Protein AF-A0A958MFL7-F1 (afdb_monomer)

Foldseek 3Di:
DDDDDPDPPPDDPQALQKKKKFFPDFADPLCQQAQWLFWDPLDSGIIMDGNVLAVVVLCVLCVLVVHDSQVLVQVVCVLRDPGFMEMERHLDVLQNLLRNLQPPDTGYDYCPDPVVVVVLQVRAPVSLLVSLVSQLVLLVVQDVDDPDLQVVLSVVVVVVVVVVPGHGVSNCLVPQLVNVCVRRNDSVSVSSCRNNPPPPPPPDPVCSSDDPCVPGNRDGDWPPDFQKFKDFAPDWDFDLVVVLVVVLVRLVSSLVVDDQQKFAAWKWKWFQFPVRDIDTFIQGASHGHRSVPCDRSNLLSSLSVVVSVVVVLVVVCVVCVVPPDDSTGTTRIMMMTRSGIHGGDPSCVVSVPPRDDVVPVVQSSVCSNDPDGDDDDDPQLEDPPPVNVVVVLVDPPDDDCPSPVSNPPPDFPWFDNDWAFDDPDDWNWDWDDKDADDCVPDVAFGIWTWTWTQDPNKTWIWIATPVRTITTGGIHD

Mean predicted aligned error: 14.31 Å

Radius of gyration: 27.97 Å; Cα contacts (8 Å, |Δi|>4): 651; chains: 1; bounding box: 66×74×78 Å

pLDDT: mean 77.52, std 17.26, range [21.34, 96.44]

Solvent-accessible surface area (backbone atoms only — not comparable to full-atom values): 27589 Å² total; per-residue (Å²): 139,80,81,79,77,80,78,79,73,88,60,75,77,72,72,63,35,20,38,25,38,27,34,89,53,69,59,64,73,74,59,56,30,42,76,14,50,44,29,27,71,78,47,69,33,27,42,37,31,43,28,71,83,33,41,67,50,49,47,50,53,12,59,68,70,75,44,54,54,66,57,50,52,45,52,55,48,61,73,69,48,89,60,72,33,23,33,24,35,15,64,40,66,69,42,11,48,50,54,53,68,38,90,89,58,75,47,73,45,46,54,87,36,74,66,40,56,52,57,46,57,71,39,44,57,67,53,56,52,50,47,50,51,52,50,52,54,53,34,52,75,76,42,96,66,90,62,69,65,59,57,52,28,50,55,52,47,51,61,51,46,70,72,70,46,98,70,30,57,55,79,50,60,83,62,54,40,71,60,40,25,76,76,42,31,62,72,56,15,50,55,45,34,53,62,65,51,74,77,78,66,52,91,49,83,88,50,69,80,70,67,84,57,79,91,57,73,80,55,74,56,71,70,95,74,58,43,55,35,76,45,79,50,95,58,70,45,72,54,64,74,65,50,49,59,56,47,42,55,38,50,51,54,28,51,75,66,52,59,86,45,41,22,42,29,27,35,41,38,35,40,28,29,74,87,70,50,74,48,78,43,72,35,69,48,75,43,71,36,47,73,82,73,48,56,88,76,34,57,46,60,50,45,38,48,47,53,45,49,51,52,50,42,54,53,54,38,66,74,37,72,91,46,102,63,73,75,62,77,32,34,34,31,41,38,40,35,53,74,26,36,32,35,52,59,76,90,45,50,68,79,62,65,77,64,70,51,81,73,54,64,49,51,56,50,47,44,38,56,40,98,57,80,77,87,79,84,77,85,72,65,66,72,53,64,70,62,56,53,57,47,63,76,68,51,92,66,80,76,80,66,84,75,50,65,79,31,53,90,74,55,61,79,42,70,52,96,60,66,40,77,54,75,97,65,95,73,54,81,41,82,73,47,78,45,73,56,64,74,88,80,49,93,81,61,55,35,43,40,32,25,42,31,70,55,96,80,24,43,32,37,32,32,30,44,68,88,69,50,48,27,40,39,28,32,30,118

Structure (mmCIF, N/CA/C/O backbone):
data_AF-A0A958MFL7-F1
#
_entry.id   AF-A0A958MFL7-F1
#
loop_
_atom_site.group_PDB
_atom_site.id
_atom_site.type_symbol
_atom_site.label_atom_id
_atom_site.label_alt_id
_atom_site.label_comp_id
_atom_site.label_asym_id
_atom_site.label_entity_id
_atom_site.label_seq_id
_atom_site.pdbx_PDB_ins_code
_atom_site.Cartn_x
_atom_site.Cartn_y
_atom_site.Cartn_z
_atom_site.occupancy
_atom_site.B_iso_or_equiv
_atom_site.auth_seq_id
_atom_site.auth_comp_id
_atom_site.auth_asym_id
_atom_site.auth_atom_id
_atom_site.pdbx_PDB_model_num
ATOM 1 N N . MET A 1 1 ? -21.334 -0.094 -41.033 1.00 26.88 1 MET A N 1
ATOM 2 C CA . MET A 1 1 ? -20.084 -0.776 -40.632 1.00 26.88 1 MET A CA 1
ATOM 3 C C . MET A 1 1 ? -19.030 0.291 -40.365 1.00 26.88 1 MET A C 1
ATOM 5 O O . MET A 1 1 ? -18.300 0.658 -41.272 1.00 26.88 1 MET A O 1
ATOM 9 N N . ASN A 1 2 ? -19.003 0.833 -39.146 1.00 21.86 2 ASN A N 1
ATOM 10 C CA . ASN A 1 2 ? -17.996 1.805 -38.720 1.00 21.86 2 ASN A CA 1
ATOM 11 C C . ASN A 1 2 ? -16.962 1.066 -37.869 1.00 21.86 2 ASN A C 1
ATOM 13 O O . ASN A 1 2 ? -17.288 0.588 -36.786 1.00 21.86 2 ASN A O 1
ATOM 17 N N . LYS A 1 3 ? -15.733 0.940 -38.381 1.00 22.34 3 LYS A N 1
ATOM 18 C CA . LYS A 1 3 ? -14.568 0.572 -37.574 1.00 22.34 3 LYS A CA 1
ATOM 19 C C . LYS A 1 3 ? -14.271 1.755 -36.657 1.00 22.34 3 LYS A C 1
ATOM 21 O O . LYS A 1 3 ? -13.818 2.794 -37.130 1.00 22.34 3 LYS A O 1
ATOM 26 N N . ALA A 1 4 ? -14.567 1.604 -35.370 1.00 22.45 4 ALA A N 1
ATOM 27 C CA . ALA A 1 4 ? -14.054 2.500 -34.348 1.00 22.45 4 ALA A CA 1
ATOM 28 C C . ALA A 1 4 ? -12.529 2.335 -34.317 1.00 22.45 4 ALA A C 1
ATOM 30 O O . ALA A 1 4 ? -12.013 1.264 -34.004 1.00 22.45 4 ALA A O 1
ATOM 31 N N . ILE A 1 5 ? -11.822 3.378 -34.738 1.00 21.34 5 ILE A N 1
ATOM 32 C CA . ILE A 1 5 ? -10.376 3.496 -34.590 1.00 21.34 5 ILE A CA 1
ATOM 33 C C . ILE A 1 5 ? -10.135 3.711 -33.095 1.00 21.34 5 ILE A C 1
ATOM 35 O O . ILE A 1 5 ? -10.518 4.746 -32.551 1.00 21.34 5 ILE A O 1
ATOM 39 N N . SER A 1 6 ? -9.565 2.706 -32.428 1.00 21.89 6 SER A N 1
ATOM 40 C CA . SER A 1 6 ? -9.100 2.813 -31.047 1.00 21.89 6 SER A CA 1
ATOM 41 C C . SER A 1 6 ? -7.975 3.846 -31.000 1.00 21.89 6 SER A C 1
ATOM 43 O O . SER A 1 6 ? -6.879 3.617 -31.517 1.00 21.89 6 SER A O 1
ATOM 45 N N . LEU A 1 7 ? -8.258 5.006 -30.417 1.00 23.16 7 LEU A N 1
ATOM 46 C CA . LEU A 1 7 ? -7.245 5.994 -30.078 1.00 23.16 7 LEU A CA 1
ATOM 47 C C . LEU A 1 7 ? -6.506 5.483 -28.840 1.00 23.16 7 LEU A C 1
ATOM 49 O O . LEU A 1 7 ? -6.985 5.620 -27.717 1.00 23.16 7 LEU A O 1
ATOM 53 N N . SER A 1 8 ? -5.342 4.874 -29.054 1.00 22.03 8 SER A N 1
ATOM 54 C CA . SER A 1 8 ? -4.389 4.582 -27.990 1.00 22.03 8 SER A CA 1
ATOM 55 C C . SER A 1 8 ? -3.897 5.906 -27.408 1.00 22.03 8 SER A C 1
ATOM 57 O O . SER A 1 8 ? -3.037 6.570 -27.986 1.00 22.03 8 SER A O 1
ATOM 59 N N . PHE A 1 9 ? -4.457 6.309 -26.270 1.00 28.19 9 PHE A N 1
ATOM 60 C CA . PHE A 1 9 ? -3.908 7.389 -25.460 1.00 28.19 9 PHE A CA 1
ATOM 61 C C . PHE A 1 9 ? -2.471 7.011 -25.078 1.00 28.19 9 PHE A C 1
ATOM 63 O O . PHE A 1 9 ? -2.266 6.046 -24.342 1.00 28.19 9 PHE A O 1
ATOM 70 N N . HIS A 1 10 ? -1.469 7.750 -25.560 1.00 26.95 10 HIS A N 1
ATOM 71 C CA . HIS A 1 10 ? -0.136 7.722 -24.959 1.00 26.95 10 HIS A CA 1
ATOM 72 C C . HIS A 1 10 ? -0.250 8.364 -23.579 1.00 26.95 10 HIS A C 1
ATOM 74 O O . HIS A 1 10 ? -0.225 9.581 -23.408 1.00 26.95 10 HIS A O 1
ATOM 80 N N . GLY A 1 11 ? -0.557 7.490 -22.623 1.00 30.36 11 GLY A N 1
ATOM 81 C CA . GLY A 1 11 ? -0.889 7.820 -21.258 1.00 30.36 11 GLY A CA 1
ATOM 82 C C . GLY A 1 11 ? 0.306 8.376 -20.509 1.00 30.36 11 GLY A C 1
ATOM 83 O O . GLY A 1 11 ? 1.460 8.051 -20.791 1.00 30.36 11 GLY A O 1
ATOM 84 N N . ARG A 1 12 ? -0.004 9.167 -19.478 1.00 35.78 12 ARG A N 1
ATOM 85 C CA . ARG A 1 12 ? 0.851 9.259 -18.293 1.00 35.78 12 ARG A CA 1
ATOM 86 C C . ARG A 1 12 ? 1.372 7.842 -17.987 1.00 35.78 12 ARG A C 1
ATOM 88 O O . ARG A 1 12 ? 0.555 6.913 -18.059 1.00 35.78 12 ARG A O 1
ATOM 95 N N . PRO A 1 13 ? 2.677 7.645 -17.709 1.00 42.97 13 PRO A N 1
ATOM 96 C CA . PRO A 1 13 ? 3.159 6.335 -17.285 1.00 42.97 13 PRO A CA 1
ATOM 97 C C . PRO A 1 13 ? 2.234 5.856 -16.168 1.00 42.97 13 PRO A C 1
ATOM 99 O O . PRO A 1 13 ? 1.935 6.637 -15.261 1.00 42.97 13 PRO A O 1
ATOM 102 N N . ALA A 1 14 ? 1.684 4.643 -16.302 1.00 49.19 14 ALA A N 1
ATOM 103 C CA . ALA A 1 14 ? 0.710 4.173 -15.325 1.00 49.19 14 ALA A CA 1
ATOM 104 C C . ALA A 1 14 ? 1.353 4.262 -13.930 1.00 49.19 14 ALA A C 1
ATOM 106 O O . ALA A 1 14 ? 2.563 4.007 -13.815 1.00 49.19 14 ALA A O 1
ATOM 107 N N . PRO A 1 15 ? 0.596 4.718 -12.917 1.00 59.00 15 PRO A N 1
ATOM 108 C CA . PRO A 1 15 ? 1.157 5.069 -11.622 1.00 59.00 15 PRO A CA 1
ATOM 109 C C . PRO A 1 15 ? 1.966 3.894 -11.072 1.00 59.00 15 PRO A C 1
ATOM 111 O O . PRO A 1 15 ? 1.510 2.750 -11.088 1.00 59.00 15 PRO A O 1
ATOM 114 N N . GLN A 1 16 ? 3.196 4.173 -10.635 1.00 76.31 16 GLN A N 1
ATOM 115 C CA . GLN A 1 16 ? 4.033 3.173 -9.982 1.00 76.31 16 GLN A CA 1
ATOM 116 C C . GLN A 1 16 ? 3.393 2.862 -8.630 1.00 76.31 16 GLN A C 1
ATOM 118 O O . GLN A 1 16 ? 3.438 3.684 -7.718 1.00 76.31 16 GLN A O 1
ATOM 123 N N . ARG A 1 17 ? 2.723 1.712 -8.546 1.00 85.75 17 ARG A N 1
ATOM 124 C CA . ARG A 1 17 ? 1.961 1.310 -7.363 1.00 85.75 17 ARG A CA 1
ATOM 125 C C . ARG A 1 17 ? 2.849 0.687 -6.296 1.00 85.75 17 ARG A C 1
ATOM 127 O O . ARG A 1 17 ? 2.599 0.894 -5.120 1.00 85.75 17 ARG A O 1
ATOM 134 N N . PHE A 1 18 ? 3.877 -0.060 -6.683 1.00 92.19 18 PHE A N 1
ATOM 135 C CA . PHE A 1 18 ? 4.691 -0.827 -5.747 1.00 92.19 18 PHE A CA 1
ATOM 136 C C . PHE A 1 18 ? 6.116 -0.303 -5.660 1.00 92.19 18 PHE A C 1
ATOM 138 O O . PHE A 1 18 ? 6.685 0.166 -6.647 1.00 92.19 18 PHE A O 1
ATOM 145 N N . VAL A 1 19 ? 6.720 -0.471 -4.486 1.00 94.44 19 VAL A N 1
ATOM 146 C CA . VAL A 1 19 ? 8.156 -0.269 -4.270 1.00 94.44 19 VAL A CA 1
ATOM 147 C C . VAL A 1 19 ? 8.738 -1.549 -3.713 1.00 94.44 19 VAL A C 1
ATOM 149 O O . VAL A 1 19 ? 8.321 -2.011 -2.654 1.00 94.44 19 VAL A O 1
ATOM 152 N N . VAL A 1 20 ? 9.706 -2.123 -4.418 1.00 95.88 20 VAL A N 1
ATOM 153 C CA . VAL A 1 20 ? 10.498 -3.246 -3.909 1.00 95.88 20 VAL A CA 1
ATOM 154 C C . VAL A 1 20 ? 11.850 -2.712 -3.482 1.00 95.88 20 VAL A C 1
ATOM 156 O O . VAL A 1 20 ? 12.561 -2.141 -4.303 1.00 95.88 20 VAL A O 1
ATOM 159 N N . ILE A 1 21 ? 12.199 -2.907 -2.217 1.00 95.75 21 ILE A N 1
ATOM 160 C CA . ILE A 1 21 ? 13.474 -2.496 -1.633 1.00 95.75 21 ILE A CA 1
ATOM 161 C C . ILE A 1 21 ? 14.251 -3.753 -1.283 1.00 95.75 21 ILE A C 1
ATOM 163 O O . ILE A 1 21 ? 13.712 -4.649 -0.636 1.00 95.75 21 ILE A O 1
ATOM 167 N N . HIS A 1 22 ? 15.507 -3.820 -1.703 1.00 95.00 22 HIS A N 1
ATOM 168 C CA . HIS A 1 22 ? 16.433 -4.898 -1.392 1.00 95.00 22 HIS A CA 1
ATOM 169 C C . HIS A 1 22 ? 17.767 -4.333 -0.915 1.00 95.00 22 HIS A C 1
ATOM 171 O O . HIS A 1 22 ? 18.231 -3.336 -1.454 1.00 95.00 22 HIS A O 1
ATOM 177 N N . SER A 1 23 ? 18.396 -4.959 0.076 1.00 93.31 23 SER A N 1
ATOM 178 C CA . SER A 1 23 ? 19.746 -4.601 0.523 1.00 93.31 23 SER A CA 1
ATOM 179 C C . SER A 1 23 ? 20.586 -5.850 0.775 1.00 93.31 23 SER A C 1
ATOM 181 O O . SER A 1 23 ? 20.068 -6.933 1.039 1.00 93.31 23 SER A O 1
ATOM 183 N N . GLU A 1 24 ? 21.909 -5.706 0.714 1.00 88.56 24 GLU A N 1
ATOM 184 C CA . GLU A 1 24 ? 22.840 -6.787 1.059 1.00 88.56 24 GLU A CA 1
ATOM 185 C C . GLU A 1 24 ? 22.721 -7.211 2.533 1.00 88.56 24 GLU A C 1
ATOM 187 O O . GLU A 1 24 ? 22.915 -8.385 2.867 1.00 88.56 24 GLU A O 1
ATOM 192 N N . SER A 1 25 ? 22.365 -6.263 3.401 1.00 90.62 25 SER A N 1
ATOM 193 C CA . SER A 1 25 ? 22.132 -6.464 4.833 1.00 90.62 25 SER A CA 1
ATOM 194 C C . SER A 1 25 ? 20.633 -6.517 5.148 1.00 90.62 25 SER A C 1
ATOM 196 O O . SER A 1 25 ? 19.830 -6.010 4.361 1.00 90.62 25 SER A O 1
ATOM 198 N N . PRO A 1 26 ? 20.227 -7.111 6.288 1.00 93.06 26 PRO A N 1
ATOM 199 C CA . PRO A 1 26 ? 18.847 -7.024 6.754 1.00 93.06 26 PRO A CA 1
ATOM 200 C C . PRO A 1 26 ? 18.372 -5.570 6.805 1.00 93.06 26 PRO A C 1
ATOM 202 O O . PRO A 1 26 ? 19.092 -4.694 7.290 1.00 93.06 26 PRO A O 1
ATOM 205 N N . LEU A 1 27 ? 17.174 -5.325 6.281 1.00 92.06 27 LEU A N 1
ATOM 206 C CA . LEU A 1 27 ? 16.573 -3.999 6.255 1.00 92.06 27 LEU A CA 1
ATOM 207 C C . LEU A 1 27 ? 16.176 -3.579 7.681 1.00 92.06 27 LEU A C 1
ATOM 209 O O . LEU A 1 27 ? 15.684 -4.415 8.445 1.00 92.06 27 LEU A O 1
ATOM 213 N N . PRO A 1 28 ? 16.382 -2.305 8.060 1.00 89.50 28 PRO A N 1
ATOM 214 C CA . PRO A 1 28 ? 16.027 -1.827 9.391 1.00 89.50 28 PRO A CA 1
ATOM 215 C C . PRO A 1 28 ? 14.512 -1.892 9.624 1.00 89.50 28 PRO A C 1
ATOM 217 O O . PRO A 1 28 ? 13.721 -1.578 8.734 1.00 89.50 28 PRO A O 1
ATOM 220 N N . GLU A 1 29 ? 14.108 -2.239 10.850 1.00 86.94 29 GLU A N 1
ATOM 221 C CA . GLU A 1 29 ? 12.694 -2.276 11.259 1.00 86.94 29 GLU A CA 1
ATOM 222 C C . GLU A 1 29 ? 12.010 -0.908 11.125 1.00 86.94 29 GLU A C 1
ATOM 224 O O . GLU A 1 29 ? 10.805 -0.843 10.914 1.00 86.94 29 GLU A O 1
ATOM 229 N N . GLU A 1 30 ? 12.770 0.188 11.174 1.00 85.81 30 GLU A N 1
ATOM 230 C CA . GLU A 1 30 ? 12.268 1.554 10.975 1.00 85.81 30 GLU A CA 1
ATOM 231 C C . GLU A 1 30 ? 11.644 1.778 9.588 1.00 85.81 30 GLU A C 1
ATOM 233 O O . GLU A 1 30 ? 10.810 2.668 9.437 1.00 85.81 30 GLU A O 1
ATOM 238 N N . LEU A 1 31 ? 12.004 0.962 8.586 1.00 89.06 31 LEU A N 1
ATOM 239 C CA . LEU A 1 31 ? 11.361 0.991 7.269 1.00 89.06 31 LEU A CA 1
ATOM 240 C C . LEU A 1 31 ? 9.975 0.349 7.283 1.00 89.06 31 LEU A C 1
ATOM 242 O O . LEU A 1 31 ? 9.179 0.602 6.374 1.00 89.06 31 LEU A O 1
ATOM 246 N N . CYS A 1 32 ? 9.674 -0.503 8.268 1.00 90.12 32 CYS A N 1
ATOM 247 C CA . CYS A 1 32 ? 8.365 -1.127 8.362 1.00 90.12 32 CYS A CA 1
ATOM 248 C C . CYS A 1 32 ? 7.300 -0.041 8.499 1.00 90.12 32 CYS A C 1
ATOM 250 O O . CYS A 1 32 ? 7.379 0.829 9.363 1.00 90.12 32 CYS A O 1
ATOM 252 N N . PHE A 1 33 ? 6.296 -0.105 7.626 1.00 91.31 33 PHE A N 1
ATOM 253 C CA . PHE A 1 33 ? 5.205 0.865 7.568 1.00 91.31 33 PHE A CA 1
ATOM 254 C C . PHE A 1 33 ? 5.641 2.311 7.285 1.00 91.31 33 PHE A C 1
ATOM 256 O O . PHE A 1 33 ? 4.853 3.231 7.466 1.00 91.31 33 PHE A O 1
ATOM 263 N N . LEU A 1 34 ? 6.868 2.542 6.809 1.00 90.81 34 LEU A N 1
ATOM 264 C CA . LEU A 1 34 ? 7.333 3.888 6.484 1.00 90.81 34 LEU A CA 1
ATOM 265 C C . LEU A 1 34 ? 6.552 4.481 5.311 1.00 90.81 34 LEU A C 1
ATOM 267 O O . LEU A 1 34 ? 5.988 5.564 5.422 1.00 90.81 34 LEU A O 1
ATOM 271 N N . LEU A 1 35 ? 6.542 3.768 4.179 1.00 90.75 35 LEU A N 1
ATOM 272 C CA . LEU A 1 35 ? 5.969 4.255 2.921 1.00 90.75 35 LEU A CA 1
ATOM 273 C C . LEU A 1 35 ? 4.480 3.926 2.789 1.00 90.75 35 LEU A C 1
ATOM 275 O O . LEU A 1 35 ? 3.735 4.653 2.135 1.00 90.75 35 LEU A O 1
ATOM 279 N N . SER A 1 36 ? 4.026 2.825 3.378 1.00 92.38 36 SER A N 1
ATOM 280 C CA . SER A 1 36 ? 2.637 2.381 3.273 1.00 92.38 36 SER A CA 1
ATOM 281 C C . SER A 1 36 ? 2.241 1.496 4.452 1.00 92.38 36 SER A C 1
ATOM 283 O O . SER A 1 36 ? 3.081 0.714 4.907 1.00 92.38 36 SER A O 1
ATOM 285 N N . PRO A 1 37 ? 0.968 1.539 4.899 1.00 89.94 37 PRO A N 1
ATOM 286 C CA . PRO A 1 37 ? 0.432 0.535 5.817 1.00 89.94 37 PRO A CA 1
ATOM 287 C C . PRO A 1 37 ? 0.412 -0.879 5.211 1.00 89.94 37 PRO A C 1
ATOM 289 O O . PRO A 1 37 ? 0.355 -1.857 5.951 1.00 89.94 37 PRO A O 1
ATOM 292 N N . GLN A 1 38 ? 0.448 -1.003 3.879 1.00 92.12 38 GLN A N 1
ATOM 293 C CA . GLN A 1 38 ? 0.482 -2.279 3.169 1.00 92.12 38 GLN A CA 1
ATOM 294 C C . GLN A 1 38 ? 1.917 -2.619 2.765 1.00 92.12 38 GLN A C 1
ATOM 296 O O . GLN A 1 38 ? 2.473 -2.094 1.796 1.00 92.12 38 GLN A O 1
ATOM 301 N N . LEU A 1 39 ? 2.513 -3.518 3.542 1.00 93.81 39 LEU A N 1
ATOM 302 C CA . LEU A 1 39 ? 3.878 -4.000 3.388 1.00 93.81 39 LEU A CA 1
ATOM 303 C C . LEU A 1 39 ? 3.867 -5.523 3.366 1.00 93.81 39 LEU A C 1
ATOM 305 O O . LEU A 1 39 ? 3.248 -6.155 4.212 1.00 93.81 39 LEU A O 1
ATOM 309 N N . MET A 1 40 ? 4.636 -6.120 2.471 1.00 93.88 40 MET A N 1
ATOM 310 C CA . MET A 1 40 ? 4.984 -7.530 2.492 1.00 93.88 40 MET A CA 1
ATOM 311 C C . MET A 1 40 ? 6.487 -7.680 2.743 1.00 93.88 40 MET A C 1
ATOM 313 O O . MET A 1 40 ? 7.314 -7.167 1.989 1.00 93.88 40 MET A O 1
ATOM 317 N N . ILE A 1 41 ? 6.852 -8.449 3.770 1.00 93.56 41 ILE A N 1
ATOM 318 C CA . ILE A 1 41 ? 8.241 -8.868 3.990 1.00 93.56 41 ILE A CA 1
ATOM 319 C C . ILE A 1 41 ? 8.508 -10.103 3.124 1.00 93.56 41 ILE A C 1
ATOM 321 O O . ILE A 1 41 ? 8.052 -11.210 3.431 1.00 93.56 41 ILE A O 1
ATOM 325 N N . TRP A 1 42 ? 9.232 -9.919 2.018 1.00 93.62 42 TRP A N 1
ATOM 326 C CA . TRP A 1 42 ? 9.646 -11.020 1.146 1.00 93.62 42 TRP A CA 1
ATOM 327 C C . TRP A 1 42 ? 10.768 -11.834 1.802 1.00 93.62 42 TRP A C 1
ATOM 329 O O . TRP A 1 42 ? 10.700 -13.065 1.878 1.00 93.62 42 TRP A O 1
ATOM 339 N N . SER A 1 43 ? 11.762 -11.136 2.344 1.00 92.56 43 SER A N 1
ATOM 340 C CA . SER A 1 43 ? 12.814 -11.654 3.222 1.00 92.56 43 SER A CA 1
ATOM 341 C C . SER A 1 43 ? 13.250 -10.560 4.200 1.00 92.56 43 SER A C 1
ATOM 343 O O . SER A 1 43 ? 12.857 -9.407 4.059 1.00 92.56 43 SER A O 1
ATOM 345 N N . ASP A 1 44 ? 14.097 -10.903 5.168 1.00 92.38 44 ASP A N 1
ATOM 346 C CA . ASP A 1 44 ? 14.790 -9.944 6.046 1.00 92.38 44 ASP A CA 1
ATOM 347 C C . ASP A 1 44 ? 15.541 -8.845 5.273 1.00 92.38 44 ASP A C 1
ATOM 349 O O . ASP A 1 44 ? 15.754 -7.753 5.786 1.00 92.38 44 ASP A O 1
ATOM 353 N N . ARG A 1 45 ? 15.912 -9.125 4.023 1.00 94.25 45 ARG A N 1
ATOM 354 C CA . ARG A 1 45 ? 16.628 -8.224 3.114 1.00 94.25 45 ARG A CA 1
ATOM 355 C C . ARG A 1 45 ? 15.761 -7.587 2.038 1.00 94.25 45 ARG A C 1
ATOM 357 O O . ARG A 1 45 ? 16.285 -6.810 1.249 1.00 94.25 45 ARG A O 1
ATOM 364 N N . CYS A 1 46 ? 14.482 -7.952 1.933 1.00 95.00 46 CYS A N 1
ATOM 365 C CA . CYS A 1 46 ? 13.628 -7.512 0.834 1.00 95.00 46 CYS A CA 1
ATOM 366 C C . CYS A 1 46 ? 12.203 -7.200 1.290 1.00 95.00 46 CYS A C 1
ATOM 368 O O . CYS A 1 46 ? 11.455 -8.098 1.692 1.00 95.00 46 CYS A O 1
ATOM 370 N N . PHE A 1 47 ? 11.823 -5.929 1.182 1.00 96.44 47 PHE A N 1
ATOM 371 C CA . PHE A 1 47 ? 10.507 -5.404 1.542 1.00 96.44 47 PHE A CA 1
ATOM 372 C C . PHE A 1 47 ? 9.761 -4.948 0.287 1.00 96.44 47 PHE A C 1
ATOM 374 O O . PHE A 1 47 ? 10.358 -4.386 -0.631 1.00 96.44 47 PHE A O 1
ATOM 381 N N . ILE A 1 48 ? 8.452 -5.190 0.244 1.00 96.06 48 ILE A N 1
ATOM 382 C CA . ILE A 1 48 ? 7.577 -4.800 -0.863 1.00 96.06 48 ILE A CA 1
ATOM 383 C C . ILE A 1 48 ? 6.442 -3.945 -0.308 1.00 96.06 48 ILE A C 1
ATOM 385 O O . ILE A 1 48 ? 5.623 -4.440 0.461 1.00 96.06 48 ILE A O 1
ATOM 389 N N . PHE A 1 49 ? 6.363 -2.686 -0.719 1.00 95.25 49 PHE A N 1
ATOM 390 C CA . PHE A 1 49 ? 5.302 -1.760 -0.327 1.00 95.25 49 PHE A CA 1
ATOM 391 C C . PHE A 1 49 ? 4.271 -1.635 -1.444 1.00 95.25 49 PHE A C 1
ATOM 393 O O . PHE A 1 49 ? 4.651 -1.477 -2.604 1.00 95.25 49 PHE A O 1
ATOM 400 N N . ASP A 1 50 ? 2.986 -1.666 -1.095 1.00 92.44 50 ASP A N 1
ATOM 401 C CA . ASP A 1 50 ? 1.900 -1.203 -1.963 1.00 92.44 50 ASP A CA 1
ATOM 402 C C . ASP A 1 50 ? 1.587 0.245 -1.599 1.00 92.44 50 ASP A C 1
ATOM 404 O O . ASP A 1 50 ? 1.066 0.508 -0.522 1.00 92.44 50 ASP A O 1
ATOM 408 N N . LEU A 1 51 ? 1.943 1.200 -2.451 1.00 89.81 51 LEU A N 1
ATOM 409 C CA . LEU A 1 51 ? 1.766 2.622 -2.178 1.00 89.81 51 LEU A CA 1
ATOM 410 C C . LEU A 1 51 ? 0.320 3.088 -2.330 1.00 89.81 51 LEU A C 1
ATOM 412 O O . LEU A 1 51 ? 0.027 4.191 -1.890 1.00 89.81 51 LEU A O 1
ATOM 416 N N . ASP A 1 52 ? -0.581 2.308 -2.934 1.00 86.25 52 ASP A N 1
ATOM 417 C CA . ASP A 1 52 ? -1.944 2.766 -3.246 1.00 86.25 52 ASP A CA 1
ATOM 418 C C . ASP A 1 52 ? -2.683 3.399 -2.040 1.00 86.25 52 ASP A C 1
ATOM 420 O O . ASP A 1 52 ? -3.208 4.507 -2.189 1.00 86.25 52 ASP A O 1
ATOM 424 N N . PRO A 1 53 ? -2.642 2.819 -0.817 1.00 83.81 53 PRO A N 1
ATOM 425 C CA . PRO A 1 53 ? -3.325 3.391 0.348 1.00 83.81 53 PRO A CA 1
ATOM 426 C C . PRO A 1 53 ? -2.775 4.748 0.805 1.00 83.81 53 PRO A C 1
ATOM 428 O O . PRO A 1 53 ? -3.508 5.543 1.389 1.00 83.81 53 PRO A O 1
ATOM 431 N N . SER A 1 54 ? -1.487 5.013 0.576 1.00 86.12 54 SER A N 1
ATOM 432 C CA . SER A 1 54 ? -0.781 6.217 1.035 1.00 86.12 54 SER A CA 1
ATOM 433 C C . SER A 1 54 ? -0.377 7.148 -0.113 1.00 86.12 54 SER A C 1
ATOM 435 O O . SER A 1 54 ? 0.181 8.218 0.128 1.00 86.12 54 SER A O 1
ATOM 437 N N . LEU A 1 55 ? -0.676 6.795 -1.367 1.00 84.50 55 LEU A N 1
ATOM 438 C CA . LEU A 1 55 ? -0.171 7.489 -2.552 1.00 84.50 55 LEU A CA 1
ATOM 439 C C . LEU A 1 55 ? -0.560 8.964 -2.550 1.00 84.50 55 LEU A C 1
ATOM 441 O O . LEU A 1 55 ? 0.266 9.827 -2.828 1.00 84.50 55 LEU A O 1
ATOM 445 N N . ARG A 1 56 ? -1.813 9.259 -2.193 1.00 79.44 56 ARG A N 1
ATOM 446 C CA . ARG A 1 56 ? -2.328 10.631 -2.142 1.00 79.44 56 ARG A CA 1
ATOM 447 C C . ARG A 1 56 ? -1.603 11.481 -1.103 1.00 79.44 56 ARG A C 1
ATOM 449 O O . ARG A 1 56 ? -1.307 12.643 -1.365 1.00 79.44 56 ARG A O 1
ATOM 456 N N . TYR A 1 57 ? -1.319 10.895 0.056 1.00 83.00 57 TYR A N 1
ATOM 457 C CA . TYR A 1 57 ? -0.551 11.554 1.103 1.00 83.00 57 TYR A CA 1
ATOM 458 C C . TYR A 1 57 ? 0.843 11.913 0.592 1.00 83.00 57 TYR A C 1
ATOM 460 O O . TYR A 1 57 ? 1.249 13.066 0.685 1.00 83.00 57 TYR A O 1
ATOM 468 N N . TRP A 1 58 ? 1.536 10.969 -0.044 1.00 84.75 58 TRP A N 1
ATOM 469 C CA . TRP A 1 58 ? 2.876 11.220 -0.569 1.00 84.75 58 TRP A CA 1
ATOM 470 C C . TRP A 1 58 ? 2.905 12.190 -1.747 1.00 84.75 58 TRP A C 1
ATOM 472 O O . TRP A 1 58 ? 3.806 13.019 -1.825 1.00 84.75 58 TRP A O 1
ATOM 482 N N . GLN A 1 59 ? 1.906 12.143 -2.631 1.00 82.62 59 GLN A N 1
ATOM 483 C CA . GLN A 1 59 ? 1.736 13.142 -3.689 1.00 82.62 59 GLN A CA 1
ATOM 484 C C . GLN A 1 59 ? 1.616 14.539 -3.089 1.00 82.62 59 GLN A C 1
ATOM 486 O O . GLN A 1 59 ? 2.343 15.446 -3.487 1.00 82.62 59 GLN A O 1
ATOM 491 N N . TRP A 1 60 ? 0.770 14.691 -2.073 1.00 77.25 60 TRP A N 1
ATOM 492 C CA . TRP A 1 60 ? 0.622 15.960 -1.380 1.00 77.25 60 TRP A CA 1
ATOM 493 C C . TRP A 1 60 ? 1.932 16.421 -0.725 1.00 77.25 60 TRP A C 1
ATOM 495 O O . TRP A 1 60 ? 2.300 17.582 -0.875 1.00 77.25 60 TRP A O 1
ATOM 505 N N . GLN A 1 61 ? 2.677 15.524 -0.069 1.00 77.75 61 GLN A N 1
ATOM 506 C CA . GLN A 1 61 ? 3.988 15.853 0.511 1.00 77.75 61 GLN A CA 1
ATOM 507 C C . GLN A 1 61 ? 4.991 16.310 -0.556 1.00 77.75 61 GLN A C 1
ATOM 509 O O . GLN A 1 61 ? 5.697 17.297 -0.359 1.00 77.75 61 GLN A O 1
ATOM 514 N N . SER A 1 62 ? 5.014 15.641 -1.713 1.00 79.62 62 SER A N 1
ATOM 515 C CA . SER A 1 62 ? 5.879 16.030 -2.831 1.00 79.62 62 SER A CA 1
ATOM 516 C C . SER A 1 62 ? 5.530 17.411 -3.390 1.00 79.62 62 SER A C 1
ATOM 518 O O . SER A 1 62 ? 6.423 18.220 -3.634 1.00 79.62 62 SER A O 1
ATOM 520 N N . GLU A 1 63 ? 4.237 17.744 -3.467 1.00 77.75 63 GLU A N 1
ATOM 521 C CA . GLU A 1 63 ? 3.773 19.078 -3.856 1.00 77.75 63 GLU A CA 1
ATOM 522 C C . GLU A 1 63 ? 4.219 20.156 -2.860 1.00 77.75 63 GLU A C 1
ATOM 524 O O . GLU A 1 63 ? 4.678 21.214 -3.288 1.00 77.75 63 GLU A O 1
ATOM 529 N N . GLN A 1 64 ? 4.146 19.890 -1.548 1.00 74.19 64 GLN A N 1
ATOM 530 C CA . GLN A 1 64 ? 4.579 20.854 -0.523 1.00 74.19 64 GLN A CA 1
ATOM 531 C C . GLN A 1 64 ? 6.073 21.166 -0.592 1.00 74.19 64 GLN A C 1
ATOM 533 O O . GLN A 1 64 ? 6.502 22.275 -0.274 1.00 74.19 64 GLN A O 1
ATOM 538 N N . GLN A 1 65 ? 6.874 20.192 -1.007 1.00 72.12 65 GLN A N 1
ATOM 539 C CA . GLN A 1 65 ? 8.316 20.355 -1.156 1.00 72.12 65 GLN A CA 1
ATOM 540 C C . GLN A 1 65 ? 8.719 20.817 -2.560 1.00 72.12 65 GLN A C 1
ATOM 542 O O . GLN A 1 65 ? 9.897 21.079 -2.798 1.00 72.12 65 GLN A O 1
ATOM 547 N N . ASN A 1 66 ? 7.756 20.954 -3.480 1.00 72.31 66 ASN A N 1
ATOM 548 C CA . ASN A 1 66 ? 7.999 21.235 -4.893 1.00 72.31 66 ASN A CA 1
ATOM 549 C C . ASN A 1 66 ? 9.008 20.246 -5.516 1.00 72.31 66 ASN A C 1
ATOM 551 O O . ASN A 1 66 ? 9.902 20.637 -6.268 1.00 72.31 66 ASN A O 1
ATOM 555 N N . LEU A 1 67 ? 8.862 18.967 -5.160 1.00 75.31 67 LEU A N 1
ATOM 556 C CA . LEU A 1 67 ? 9.657 17.844 -5.650 1.00 75.31 67 LEU A CA 1
ATOM 557 C C . LEU A 1 67 ? 8.764 16.850 -6.390 1.00 75.31 67 LEU A C 1
ATOM 559 O O . LEU A 1 67 ? 7.554 16.782 -6.172 1.00 75.31 67 LEU A O 1
ATOM 563 N N . GLU A 1 68 ? 9.364 16.029 -7.244 1.00 79.12 68 GLU A N 1
ATOM 564 C CA . GLU A 1 68 ? 8.657 14.881 -7.800 1.00 79.12 68 GLU A CA 1
ATOM 565 C C . GLU A 1 68 ? 8.523 13.779 -6.738 1.00 79.12 68 GLU A C 1
ATOM 567 O O . GLU A 1 68 ? 9.419 13.551 -5.926 1.00 79.12 68 GLU A O 1
ATOM 572 N N . LEU A 1 69 ? 7.424 13.020 -6.783 1.00 82.56 69 LEU A N 1
ATOM 573 C CA . LEU A 1 69 ? 7.156 11.933 -5.832 1.00 82.56 69 LEU A CA 1
ATOM 574 C C . LEU A 1 69 ? 8.316 10.925 -5.714 1.00 82.56 69 LEU A C 1
ATOM 576 O O . LEU A 1 69 ? 8.624 10.439 -4.629 1.00 82.56 69 LEU A O 1
ATOM 580 N N . PHE A 1 70 ? 8.969 10.612 -6.833 1.00 85.06 70 PHE A N 1
ATOM 581 C CA . PHE A 1 70 ? 10.132 9.726 -6.842 1.00 85.06 70 PHE A CA 1
ATOM 582 C C . PHE A 1 70 ? 11.328 10.318 -6.085 1.00 85.06 70 PHE A C 1
ATOM 584 O O . PHE A 1 70 ? 11.995 9.590 -5.360 1.00 85.06 70 PHE A O 1
ATOM 591 N N . GLU A 1 71 ? 11.582 11.619 -6.231 1.00 81.62 71 GLU A N 1
ATOM 592 C CA . GLU A 1 71 ? 12.698 12.309 -5.570 1.00 81.62 71 GLU A CA 1
ATOM 593 C C . GLU A 1 71 ? 12.487 12.355 -4.059 1.00 81.62 71 GLU A C 1
ATOM 595 O O . GLU A 1 71 ? 13.428 12.127 -3.305 1.00 81.62 71 GLU A O 1
ATOM 600 N N . VAL A 1 72 ? 11.239 12.567 -3.626 1.00 84.44 72 VAL A N 1
ATOM 601 C CA . VAL A 1 72 ? 10.840 12.448 -2.219 1.00 84.44 72 VAL A CA 1
ATOM 602 C C . VAL A 1 72 ? 11.219 11.076 -1.680 1.00 84.44 72 VAL A C 1
ATOM 604 O O . VAL A 1 72 ? 11.967 10.981 -0.713 1.00 84.44 72 VAL A O 1
ATOM 607 N N . PHE A 1 73 ? 10.755 9.999 -2.313 1.00 88.50 73 PHE A N 1
ATOM 608 C CA . PHE A 1 73 ? 11.058 8.665 -1.809 1.00 88.50 73 PHE A CA 1
ATOM 609 C C . PHE A 1 73 ? 12.548 8.329 -1.865 1.00 88.50 73 PHE A C 1
ATOM 611 O O . PHE A 1 73 ? 13.055 7.715 -0.932 1.00 88.50 73 PHE A O 1
ATOM 618 N N . ASP A 1 74 ? 13.261 8.734 -2.914 1.00 85.88 74 ASP A N 1
ATOM 619 C CA . ASP A 1 74 ? 14.698 8.491 -3.018 1.00 85.88 74 ASP A CA 1
ATOM 620 C C . ASP A 1 74 ? 15.476 9.185 -1.889 1.00 85.88 74 ASP A C 1
ATOM 622 O O . ASP A 1 74 ? 16.327 8.558 -1.259 1.00 85.88 74 ASP A O 1
ATOM 626 N N . GLN A 1 75 ? 15.140 10.435 -1.551 1.00 85.88 75 GLN A N 1
ATOM 627 C CA . GLN A 1 75 ? 15.734 11.132 -0.402 1.00 85.88 75 GLN A CA 1
ATOM 628 C C . GLN A 1 75 ? 15.475 10.376 0.905 1.00 85.88 75 GLN A C 1
ATOM 630 O O . GLN A 1 75 ? 16.413 10.069 1.637 1.00 85.88 75 GLN A O 1
ATOM 635 N N . ILE A 1 76 ? 14.219 9.989 1.146 1.00 88.06 76 ILE A N 1
ATOM 636 C CA . ILE A 1 76 ? 13.810 9.238 2.340 1.00 88.06 76 ILE A CA 1
ATOM 637 C C . ILE A 1 76 ? 14.598 7.927 2.477 1.00 88.06 76 ILE A C 1
ATOM 639 O O . ILE A 1 76 ? 15.088 7.593 3.558 1.00 88.06 76 ILE A O 1
ATOM 643 N N . LEU A 1 77 ? 14.726 7.170 1.385 1.00 89.75 77 LEU A N 1
ATOM 644 C CA . LEU A 1 77 ? 15.404 5.877 1.398 1.00 89.75 77 LEU A CA 1
ATOM 645 C C . LEU A 1 77 ? 16.915 6.020 1.597 1.00 89.75 77 LEU A C 1
ATOM 647 O O . LEU A 1 77 ? 17.480 5.276 2.394 1.00 89.75 77 LEU A O 1
ATOM 651 N N . ASN A 1 78 ? 17.561 6.990 0.948 1.00 87.75 78 ASN A N 1
ATOM 652 C CA . ASN A 1 78 ? 18.991 7.262 1.141 1.00 87.75 78 ASN A CA 1
ATOM 653 C C . ASN A 1 78 ? 19.306 7.777 2.562 1.00 87.75 78 ASN A C 1
ATOM 655 O O . ASN A 1 78 ? 20.376 7.505 3.124 1.00 87.75 78 ASN A O 1
ATOM 659 N N . ASP A 1 79 ? 18.365 8.487 3.183 1.00 86.81 79 ASP A N 1
ATOM 660 C CA . ASP A 1 79 ? 18.514 8.979 4.550 1.00 86.81 79 ASP A CA 1
ATOM 661 C C . ASP A 1 79 ? 18.376 7.876 5.602 1.00 86.81 79 ASP A C 1
ATOM 663 O O . ASP A 1 79 ? 19.063 7.932 6.625 1.00 86.81 79 ASP A O 1
ATOM 667 N N . LEU A 1 80 ? 17.563 6.849 5.360 1.00 86.88 80 LEU A N 1
ATOM 668 C CA . LEU A 1 80 ? 17.352 5.757 6.316 1.00 86.88 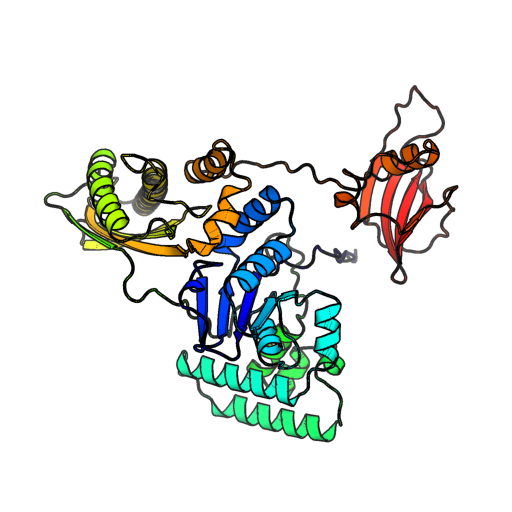80 LEU A CA 1
ATOM 669 C C . LEU A 1 80 ? 18.258 4.550 6.065 1.00 86.88 80 LEU A C 1
ATOM 671 O O . LEU A 1 80 ? 18.779 3.951 7.007 1.00 86.88 80 LEU A O 1
ATOM 675 N N . ILE A 1 81 ? 18.481 4.186 4.804 1.00 89.25 81 ILE A N 1
ATOM 676 C CA . ILE A 1 81 ? 19.239 2.990 4.438 1.00 89.25 81 ILE A CA 1
ATOM 677 C C . ILE A 1 81 ? 20.708 3.363 4.264 1.00 89.25 81 ILE A C 1
ATOM 679 O O . ILE A 1 81 ? 21.116 3.953 3.270 1.00 89.25 81 ILE A O 1
ATOM 683 N N . LYS A 1 82 ? 21.528 3.004 5.257 1.00 86.44 82 LYS A N 1
ATOM 684 C CA . LYS A 1 82 ? 22.978 3.283 5.256 1.00 86.44 82 LYS A CA 1
ATOM 685 C C . LYS A 1 82 ? 23.824 2.211 4.569 1.00 86.44 82 LYS A C 1
ATOM 687 O O . LYS A 1 82 ? 25.038 2.367 4.462 1.00 86.44 82 LYS A O 1
ATOM 692 N N . THR A 1 83 ? 23.203 1.126 4.121 1.00 87.62 83 THR A N 1
ATOM 693 C CA . THR A 1 83 ? 23.847 0.036 3.382 1.00 87.62 83 THR A CA 1
ATOM 694 C C . THR A 1 83 ? 23.534 0.135 1.891 1.00 87.62 83 THR A C 1
ATOM 696 O O . THR A 1 83 ? 22.522 0.729 1.526 1.00 87.62 83 THR A O 1
ATOM 699 N N . PRO A 1 84 ? 24.356 -0.462 1.008 1.00 90.69 84 PRO A N 1
ATOM 700 C CA . PRO A 1 84 ? 24.007 -0.585 -0.401 1.00 90.69 84 PRO A CA 1
ATOM 701 C C . PRO A 1 84 ? 22.627 -1.229 -0.558 1.00 90.69 84 PRO A C 1
ATOM 703 O O . PRO A 1 84 ? 22.337 -2.271 0.043 1.00 90.69 84 PRO A O 1
ATOM 706 N N . PHE A 1 85 ? 21.761 -0.582 -1.329 1.00 92.44 85 PHE A N 1
ATOM 707 C CA . PHE A 1 85 ? 20.400 -1.041 -1.562 1.00 92.44 85 PHE A CA 1
ATOM 708 C C . PHE A 1 85 ? 19.979 -0.796 -3.005 1.00 92.44 85 PHE A C 1
ATOM 710 O O . PHE A 1 85 ? 20.562 0.026 -3.708 1.00 92.44 85 PHE A O 1
ATOM 717 N N . THR A 1 86 ? 18.933 -1.498 -3.414 1.00 92.00 86 THR A N 1
ATOM 718 C CA . THR A 1 86 ? 18.235 -1.343 -4.682 1.00 92.00 86 THR A CA 1
ATOM 719 C C . THR A 1 86 ? 16.765 -1.110 -4.368 1.00 92.00 86 THR A C 1
ATOM 721 O O . THR A 1 86 ? 16.128 -1.960 -3.744 1.00 92.00 86 THR A O 1
ATOM 724 N N . ALA A 1 87 ? 16.210 0.020 -4.795 1.00 92.38 87 ALA A N 1
ATOM 725 C CA . ALA A 1 87 ? 14.782 0.301 -4.700 1.00 92.38 87 ALA A CA 1
ATOM 726 C C . ALA A 1 87 ? 14.180 0.430 -6.101 1.00 92.38 87 ALA A C 1
ATOM 728 O O . ALA A 1 87 ? 14.605 1.259 -6.900 1.00 92.38 87 ALA A O 1
ATOM 729 N N . CYS A 1 88 ? 13.181 -0.387 -6.423 1.00 92.19 88 CYS A N 1
ATOM 730 C CA . CYS A 1 88 ? 12.511 -0.364 -7.718 1.00 92.19 88 CYS A CA 1
ATOM 731 C C . CYS A 1 88 ? 11.040 0.024 -7.562 1.00 92.19 88 CYS A C 1
ATOM 733 O O . CYS A 1 88 ? 10.250 -0.711 -6.965 1.00 92.19 88 CYS A O 1
ATOM 735 N N . PHE A 1 89 ? 10.678 1.163 -8.148 1.00 90.19 89 PHE A N 1
ATOM 736 C CA . PHE A 1 89 ? 9.302 1.634 -8.265 1.00 90.19 89 PHE A CA 1
ATOM 737 C C . PHE A 1 89 ? 8.692 1.018 -9.514 1.00 90.19 89 PHE A C 1
ATOM 739 O O . PHE A 1 89 ? 9.137 1.289 -10.634 1.00 90.19 89 PHE A O 1
ATOM 746 N N . CYS A 1 90 ? 7.704 0.161 -9.311 1.00 88.44 90 CYS A N 1
ATOM 747 C CA . CYS A 1 90 ? 7.159 -0.699 -10.342 1.00 88.44 90 CYS A CA 1
ATOM 748 C C . CYS A 1 90 ? 5.632 -0.757 -10.279 1.00 88.44 90 CYS A C 1
ATOM 750 O O . CYS A 1 90 ? 4.991 -0.402 -9.290 1.00 88.44 90 CYS A O 1
ATOM 752 N N . GLN A 1 91 ? 5.030 -1.219 -11.368 1.00 86.06 91 GLN A N 1
ATOM 753 C CA . GLN A 1 91 ? 3.584 -1.384 -11.445 1.00 86.06 91 GLN A CA 1
ATOM 754 C C . GLN A 1 91 ? 3.146 -2.741 -10.904 1.00 86.06 91 GLN A C 1
ATOM 756 O O . GLN A 1 91 ? 2.012 -2.875 -10.463 1.00 86.06 91 GLN A O 1
ATOM 761 N N . HIS A 1 92 ? 4.032 -3.740 -10.914 1.00 89.44 92 HIS A N 1
ATOM 762 C CA . HIS A 1 92 ? 3.773 -5.049 -10.328 1.00 89.44 92 HIS A CA 1
ATOM 763 C C . HIS A 1 92 ? 4.975 -5.519 -9.488 1.00 89.44 92 HIS A C 1
ATOM 765 O O . HIS A 1 92 ? 6.104 -5.438 -9.978 1.00 89.44 92 HIS A O 1
ATOM 771 N N . PRO A 1 93 ? 4.777 -6.106 -8.288 1.00 92.31 93 PRO A N 1
ATOM 772 C CA . PRO A 1 93 ? 5.873 -6.507 -7.398 1.00 92.31 93 PRO A CA 1
ATOM 773 C C . PRO A 1 93 ? 6.924 -7.415 -8.046 1.00 92.31 93 PRO A C 1
ATOM 775 O O . PRO A 1 93 ? 8.113 -7.307 -7.764 1.00 92.31 93 PRO A O 1
ATOM 778 N N . PHE A 1 94 ? 6.501 -8.302 -8.953 1.00 92.38 94 PHE A N 1
ATOM 779 C CA . PHE A 1 94 ? 7.415 -9.196 -9.675 1.00 92.38 94 PHE A CA 1
ATOM 780 C C . PHE A 1 94 ? 8.473 -8.440 -10.500 1.00 92.38 94 PHE A C 1
ATOM 782 O O . PHE A 1 94 ? 9.606 -8.900 -10.599 1.00 92.38 94 PHE A O 1
ATOM 789 N N . GLN A 1 95 ? 8.138 -7.268 -11.050 1.00 91.31 95 GLN A N 1
ATOM 790 C CA . GLN A 1 95 ? 9.096 -6.421 -11.769 1.00 91.31 95 GLN A CA 1
ATOM 791 C C . GLN A 1 95 ? 10.180 -5.897 -10.825 1.00 91.31 95 GLN A C 1
ATOM 793 O O . GLN A 1 95 ? 11.366 -5.973 -11.138 1.00 91.31 95 GLN A O 1
ATOM 798 N N . GLY A 1 96 ? 9.775 -5.413 -9.649 1.00 91.88 96 GLY A N 1
ATOM 799 C CA . GLY A 1 96 ? 10.709 -4.955 -8.632 1.00 91.88 96 GLY A CA 1
ATOM 800 C C . GLY A 1 96 ? 11.560 -6.091 -8.064 1.00 91.88 96 GLY A C 1
ATOM 801 O O . GLY A 1 96 ? 12.741 -5.886 -7.828 1.00 91.88 96 GLY A O 1
ATOM 802 N N . LEU A 1 97 ? 11.018 -7.310 -7.940 1.00 94.00 97 LEU A N 1
ATOM 803 C CA . LEU A 1 97 ? 11.790 -8.498 -7.546 1.00 94.00 97 LEU A CA 1
ATOM 804 C C . LEU A 1 97 ? 12.857 -8.886 -8.580 1.00 94.00 97 LEU A C 1
ATOM 806 O O . LEU A 1 97 ? 13.940 -9.325 -8.194 1.00 94.00 97 LEU A O 1
ATOM 810 N N . LEU A 1 98 ? 12.576 -8.723 -9.878 1.00 92.06 98 LEU A N 1
ATOM 811 C CA . LEU A 1 98 ? 13.577 -8.931 -10.931 1.00 92.06 98 LEU A CA 1
ATOM 812 C C . LEU A 1 98 ? 14.728 -7.928 -10.800 1.00 92.06 98 LEU A C 1
ATOM 814 O O . LEU A 1 98 ? 15.886 -8.330 -10.839 1.00 92.06 98 LEU A O 1
ATOM 818 N N . PHE A 1 99 ? 14.413 -6.648 -10.582 1.00 89.44 99 PHE A N 1
ATOM 819 C CA . PHE A 1 99 ? 15.422 -5.609 -10.350 1.00 89.44 99 PHE A CA 1
ATOM 820 C C . PHE A 1 99 ? 16.183 -5.798 -9.037 1.00 89.44 99 PHE A C 1
ATOM 822 O O . PHE A 1 99 ? 17.392 -5.622 -9.010 1.00 89.44 99 PHE A O 1
ATOM 829 N N . ALA A 1 100 ? 15.507 -6.209 -7.966 1.00 89.38 100 ALA A N 1
ATOM 830 C CA . ALA A 1 100 ? 16.137 -6.526 -6.688 1.00 89.38 100 ALA A CA 1
ATOM 831 C C . ALA A 1 100 ? 17.118 -7.703 -6.788 1.00 89.38 100 ALA A C 1
ATOM 833 O O . ALA A 1 100 ? 18.072 -7.769 -6.024 1.00 89.38 100 ALA A O 1
ATOM 834 N N . SER A 1 101 ? 16.883 -8.625 -7.727 1.00 87.06 101 SER A N 1
ATOM 835 C CA . SER A 1 101 ? 17.781 -9.754 -7.996 1.00 87.06 101 SER A CA 1
ATOM 836 C C . SER A 1 101 ? 18.967 -9.365 -8.896 1.00 87.06 101 SER A C 1
ATOM 838 O O . SER A 1 101 ? 19.830 -10.200 -9.154 1.00 87.06 101 SER A O 1
ATOM 840 N N . TYR A 1 102 ? 18.987 -8.141 -9.438 1.00 85.81 102 TYR A N 1
ATOM 841 C CA . TYR A 1 102 ? 20.003 -7.669 -10.374 1.00 85.81 102 TYR A CA 1
ATOM 842 C C . TYR A 1 102 ? 21.108 -6.902 -9.638 1.00 85.81 102 TYR A C 1
ATOM 844 O O . TYR A 1 102 ? 21.010 -5.697 -9.418 1.00 85.81 102 TYR A O 1
ATOM 852 N N . ASP A 1 103 ? 22.192 -7.605 -9.311 1.00 74.19 103 ASP A N 1
ATOM 853 C CA . ASP A 1 103 ? 23.287 -7.115 -8.453 1.00 74.19 103 ASP A CA 1
ATOM 854 C C . ASP A 1 103 ? 24.080 -5.911 -9.010 1.00 74.19 103 ASP A C 1
ATOM 856 O O . ASP A 1 103 ? 24.926 -5.346 -8.321 1.00 74.19 103 ASP A O 1
ATOM 860 N N . LEU A 1 104 ? 23.855 -5.506 -10.265 1.00 73.69 104 LEU A N 1
ATOM 861 C CA . LEU A 1 104 ? 24.639 -4.451 -10.923 1.00 73.69 104 LEU A CA 1
ATOM 862 C C . LEU A 1 104 ? 24.105 -3.030 -10.690 1.00 73.69 104 LEU A C 1
ATOM 864 O O . LEU A 1 104 ? 24.767 -2.073 -11.094 1.00 73.69 104 LEU A O 1
ATOM 868 N N . PHE A 1 105 ? 22.931 -2.866 -10.074 1.00 78.75 105 PHE A N 1
ATOM 869 C CA . PHE A 1 105 ? 22.331 -1.550 -9.844 1.00 78.75 105 PHE A CA 1
ATOM 870 C C . PHE A 1 105 ? 22.118 -1.259 -8.354 1.00 78.75 105 PHE A C 1
ATOM 872 O O . PHE A 1 105 ? 21.413 -1.992 -7.662 1.00 78.75 105 PHE A O 1
ATOM 879 N N . LEU A 1 106 ? 22.672 -0.135 -7.892 1.00 84.06 106 LEU A N 1
ATOM 880 C CA . LEU A 1 106 ? 22.498 0.398 -6.540 1.00 84.06 106 LEU A CA 1
ATOM 881 C C . LEU A 1 106 ? 21.785 1.755 -6.599 1.00 84.06 106 LEU A C 1
ATOM 883 O O . LEU A 1 106 ? 22.094 2.584 -7.455 1.00 84.06 106 LEU A O 1
ATOM 887 N N . GLY A 1 107 ? 20.867 1.980 -5.663 1.00 86.69 107 GLY A N 1
ATOM 888 C CA . GLY A 1 107 ? 20.037 3.176 -5.540 1.00 86.69 107 GLY A CA 1
ATOM 889 C C . GLY A 1 107 ? 18.575 2.933 -5.912 1.00 86.69 107 GLY A C 1
ATOM 890 O O . GLY A 1 107 ? 18.109 1.792 -6.007 1.00 86.69 107 GLY A O 1
ATOM 891 N N . SER A 1 108 ? 17.838 4.020 -6.123 1.00 88.62 108 SER A N 1
ATOM 892 C CA . SER A 1 108 ? 16.429 3.976 -6.516 1.00 88.62 108 SER A CA 1
ATOM 893 C C . SER A 1 108 ? 16.252 4.088 -8.027 1.00 88.62 108 SER A C 1
ATOM 895 O O . SER A 1 108 ? 16.949 4.847 -8.700 1.00 88.62 108 SER A O 1
ATOM 897 N N . ILE A 1 109 ? 15.276 3.371 -8.583 1.00 85.94 109 ILE A N 1
ATOM 898 C CA . ILE A 1 109 ? 14.961 3.416 -10.010 1.00 85.94 109 ILE A CA 1
ATOM 899 C C . ILE A 1 109 ? 13.466 3.282 -10.280 1.00 85.94 109 ILE A C 1
ATOM 901 O O . ILE A 1 109 ? 12.762 2.470 -9.679 1.00 85.94 109 ILE A O 1
ATOM 905 N N . LEU A 1 110 ? 12.978 4.055 -11.248 1.00 85.31 110 LEU A N 1
ATOM 906 C CA . LEU A 1 110 ? 11.644 3.882 -11.817 1.00 85.31 110 LEU A CA 1
ATOM 907 C C . LEU A 1 110 ? 11.691 2.812 -12.912 1.00 85.31 110 LEU A C 1
ATOM 909 O O . LEU A 1 110 ? 12.412 2.990 -13.894 1.00 85.31 110 LEU A O 1
ATOM 913 N N . TYR A 1 111 ? 10.881 1.755 -12.816 1.00 83.19 111 TYR A N 1
ATOM 914 C CA . TYR A 1 111 ? 10.817 0.679 -13.819 1.00 83.19 111 TYR A CA 1
ATOM 915 C C . TYR A 1 111 ? 10.478 1.200 -15.231 1.00 83.19 111 TYR A C 1
ATOM 917 O O . TYR A 1 111 ? 10.984 0.707 -16.240 1.00 83.19 111 TYR A O 1
ATOM 925 N N . SER A 1 112 ? 9.655 2.250 -15.314 1.00 80.25 112 SER A N 1
ATOM 926 C CA . SER A 1 112 ? 9.289 2.908 -16.576 1.00 80.25 112 SER A CA 1
ATOM 927 C C . SER A 1 112 ? 10.360 3.856 -17.132 1.00 80.25 112 SER A C 1
ATOM 929 O O . SER A 1 112 ? 10.168 4.405 -18.215 1.00 80.25 112 SER A O 1
ATOM 931 N N . SER A 1 113 ? 11.453 4.111 -16.406 1.00 77.12 113 SER A N 1
ATOM 932 C CA . SER A 1 113 ? 12.513 5.012 -16.874 1.00 77.12 113 SER A CA 1
ATOM 933 C C . SER A 1 113 ? 13.318 4.398 -18.018 1.00 77.12 113 SER A C 1
ATOM 935 O O . SER A 1 113 ? 13.502 3.185 -18.099 1.00 77.12 113 SER A O 1
ATOM 937 N N . SER A 1 114 ? 13.879 5.247 -18.880 1.00 75.56 114 SER A N 1
ATOM 938 C CA . SER A 1 114 ? 14.814 4.815 -19.927 1.00 75.56 114 SER A CA 1
ATOM 939 C C . SER A 1 114 ? 16.042 4.097 -19.357 1.00 75.56 114 SER A C 1
ATOM 941 O O . SER A 1 114 ? 16.538 3.159 -19.977 1.00 75.56 114 SER A O 1
ATOM 943 N N . LEU A 1 115 ? 16.498 4.497 -18.165 1.00 77.31 115 LEU A N 1
ATOM 944 C CA . LEU A 1 115 ? 17.594 3.848 -17.448 1.00 77.31 115 LEU A CA 1
ATOM 945 C C . LEU A 1 115 ? 17.237 2.404 -17.069 1.00 77.31 115 LEU A C 1
ATOM 947 O O . LEU A 1 115 ? 17.989 1.489 -17.397 1.00 77.31 115 LEU A O 1
ATOM 951 N N . ALA A 1 116 ? 16.065 2.182 -16.465 1.00 79.94 116 ALA A N 1
ATOM 952 C CA . ALA A 1 116 ? 15.595 0.837 -16.131 1.00 79.94 116 ALA A CA 1
ATOM 953 C C . ALA A 1 116 ? 15.450 -0.027 -17.384 1.00 79.94 116 ALA A C 1
ATOM 955 O O . ALA A 1 116 ? 15.929 -1.155 -17.421 1.00 79.94 116 ALA A O 1
ATOM 956 N N . GLN A 1 117 ? 14.861 0.521 -18.447 1.00 81.75 117 GLN A N 1
ATOM 957 C CA . GLN A 1 117 ? 14.704 -0.190 -19.716 1.00 81.75 117 GLN A CA 1
ATOM 958 C C . GLN A 1 117 ? 16.046 -0.538 -20.377 1.00 81.75 117 GLN A C 1
ATOM 960 O O . GLN A 1 117 ? 16.116 -1.498 -21.140 1.00 81.75 117 GLN A O 1
ATOM 965 N N . ASN A 1 118 ? 17.114 0.216 -20.101 1.00 77.56 118 ASN A N 1
ATOM 966 C CA . ASN A 1 118 ? 18.460 -0.141 -20.540 1.00 77.56 118 ASN A CA 1
ATOM 967 C C . ASN A 1 118 ? 19.041 -1.279 -19.700 1.00 77.56 118 ASN A C 1
ATOM 969 O O . ASN A 1 118 ? 19.458 -2.265 -20.291 1.00 77.56 118 ASN A O 1
ATOM 973 N N . HIS A 1 119 ? 18.978 -1.205 -18.367 1.00 82.00 119 HIS A N 1
ATOM 974 C CA . HIS A 1 119 ? 19.418 -2.307 -17.501 1.00 82.00 119 HIS A CA 1
ATOM 975 C C . HIS A 1 119 ? 18.658 -3.608 -17.769 1.00 82.00 119 HIS A C 1
ATOM 977 O O . HIS A 1 119 ? 19.237 -4.688 -17.745 1.00 82.00 119 HIS A O 1
ATOM 983 N N . PHE A 1 120 ? 17.371 -3.514 -18.096 1.00 82.50 120 PHE A N 1
ATOM 984 C CA . PHE A 1 120 ? 16.550 -4.674 -18.417 1.00 82.50 120 PHE A CA 1
ATOM 985 C C . PHE A 1 120 ? 17.042 -5.429 -19.669 1.00 82.50 120 PHE A C 1
ATOM 987 O O . PHE A 1 120 ? 16.821 -6.633 -19.791 1.00 82.50 120 PHE A O 1
ATOM 994 N N . LYS A 1 121 ? 17.742 -4.761 -20.601 1.00 82.94 121 LYS A N 1
ATOM 995 C CA . LYS A 1 121 ? 18.364 -5.430 -21.762 1.00 82.94 121 LYS A CA 1
ATOM 996 C C . LYS A 1 121 ? 19.460 -6.405 -21.343 1.00 82.94 121 LYS A C 1
ATOM 998 O O . LYS A 1 121 ? 19.660 -7.398 -22.035 1.00 82.94 121 LYS A O 1
ATOM 1003 N N . ASP A 1 122 ? 20.109 -6.131 -20.218 1.00 84.06 122 ASP A N 1
ATOM 1004 C CA . ASP A 1 122 ? 21.224 -6.915 -19.693 1.00 84.06 122 ASP A CA 1
ATOM 1005 C C . ASP A 1 122 ? 20.750 -8.073 -18.798 1.00 84.06 122 ASP A C 1
ATOM 1007 O O . ASP A 1 122 ? 21.557 -8.883 -18.339 1.00 84.06 122 ASP A O 1
ATOM 1011 N N . PHE A 1 123 ? 19.441 -8.185 -18.538 1.00 88.69 123 PHE A N 1
ATOM 1012 C CA . PHE A 1 123 ? 18.904 -9.271 -17.724 1.00 88.69 123 PHE A CA 1
ATOM 1013 C C . PHE A 1 123 ? 19.137 -10.606 -18.430 1.00 88.69 123 PHE A C 1
ATOM 1015 O O . PHE A 1 123 ? 18.794 -10.786 -19.598 1.00 88.69 123 PHE A O 1
ATOM 1022 N N . SER A 1 124 ? 19.702 -11.573 -17.710 1.00 89.69 124 SER A N 1
ATOM 1023 C CA . SER A 1 124 ? 19.896 -12.925 -18.224 1.00 89.69 124 SER A CA 1
ATOM 1024 C C . SER A 1 124 ? 18.653 -13.788 -17.998 1.00 89.69 124 SER A C 1
ATOM 1026 O O . SER A 1 124 ? 17.802 -13.509 -17.147 1.00 89.69 124 SER A O 1
ATOM 1028 N N . TRP A 1 125 ? 18.545 -14.891 -18.740 1.00 89.75 125 TRP A N 1
ATOM 1029 C CA . TRP A 1 125 ? 17.530 -15.902 -18.440 1.00 89.75 125 TRP A CA 1
ATOM 1030 C C . TRP A 1 125 ? 17.732 -16.539 -17.068 1.00 89.75 125 TRP A C 1
ATOM 1032 O O . TRP A 1 125 ? 16.744 -16.839 -16.403 1.00 89.75 125 TRP A O 1
ATOM 1042 N N . ASP A 1 126 ? 18.978 -16.702 -16.623 1.00 90.00 126 ASP A N 1
ATOM 1043 C CA . ASP A 1 126 ? 19.288 -17.254 -15.302 1.00 90.00 126 ASP A CA 1
ATOM 1044 C C . ASP A 1 126 ? 18.749 -16.362 -14.182 1.00 90.00 126 ASP A C 1
ATOM 1046 O O . ASP A 1 126 ? 18.154 -16.861 -13.223 1.00 90.00 126 ASP A O 1
ATOM 1050 N N . LEU A 1 127 ? 18.864 -15.041 -14.343 1.00 91.31 127 LEU A N 1
ATOM 1051 C CA . LEU A 1 127 ? 18.251 -14.070 -13.445 1.00 91.31 127 LEU A CA 1
ATOM 1052 C C . LEU A 1 127 ? 16.730 -14.259 -13.408 1.00 91.31 127 LEU A C 1
ATOM 1054 O O . LEU A 1 127 ? 16.171 -14.549 -12.354 1.00 91.31 127 LEU A O 1
ATOM 1058 N N . TRP A 1 128 ? 16.059 -14.195 -14.563 1.00 93.00 128 TRP A N 1
ATOM 1059 C CA . TRP A 1 128 ? 14.596 -14.306 -14.623 1.00 93.00 128 TRP A CA 1
ATOM 1060 C C . TRP A 1 128 ? 14.082 -15.637 -14.048 1.00 93.00 128 TRP A C 1
ATOM 1062 O O . TRP A 1 128 ? 13.124 -15.671 -13.269 1.00 93.00 128 TRP A O 1
ATOM 1072 N N . ILE A 1 129 ? 14.744 -16.747 -14.392 1.00 92.44 129 ILE A N 1
ATOM 1073 C CA . ILE A 1 129 ? 14.405 -18.089 -13.910 1.00 92.44 129 ILE A CA 1
ATOM 1074 C C . ILE A 1 129 ? 14.626 -18.188 -12.399 1.00 92.44 129 ILE A C 1
ATOM 1076 O O . ILE A 1 129 ? 13.760 -18.730 -11.710 1.00 92.44 129 ILE A O 1
ATOM 1080 N N . SER A 1 130 ? 15.741 -17.683 -11.867 1.00 92.12 130 SER A N 1
ATOM 1081 C CA . SER A 1 130 ? 16.023 -17.740 -10.427 1.00 92.12 130 SER A CA 1
ATOM 1082 C C . SER A 1 130 ? 15.038 -16.891 -9.613 1.00 92.12 130 SER A C 1
ATOM 1084 O O . SER A 1 130 ? 14.501 -17.379 -8.613 1.00 92.12 130 SER A O 1
ATOM 1086 N N . THR A 1 131 ? 14.674 -15.693 -10.086 1.00 93.19 131 THR A N 1
ATOM 1087 C CA . THR A 1 131 ? 13.614 -14.870 -9.480 1.00 93.19 131 THR A CA 1
ATOM 1088 C C . THR A 1 131 ? 12.268 -15.599 -9.504 1.00 93.19 131 THR A C 1
ATOM 1090 O O . THR A 1 131 ? 11.580 -15.666 -8.483 1.00 93.19 131 THR A O 1
ATOM 1093 N N . PHE A 1 132 ? 11.900 -16.237 -10.623 1.00 92.81 132 PHE A N 1
ATOM 1094 C CA . PHE A 1 132 ? 10.667 -17.026 -10.701 1.00 92.81 132 PHE A CA 1
ATOM 1095 C C . PHE A 1 132 ? 10.693 -18.260 -9.782 1.00 92.81 132 PHE A C 1
ATOM 1097 O O . PHE A 1 132 ? 9.684 -18.607 -9.169 1.00 92.81 132 PHE A O 1
ATOM 1104 N N . GLN A 1 133 ? 11.843 -18.916 -9.611 1.00 91.75 133 GLN A N 1
ATOM 1105 C CA . GLN A 1 133 ? 11.996 -20.007 -8.643 1.00 91.75 133 GLN A CA 1
ATOM 1106 C C . GLN A 1 133 ? 11.825 -19.523 -7.197 1.00 91.75 133 GLN A C 1
ATOM 1108 O O . GLN A 1 133 ? 11.157 -20.202 -6.411 1.00 91.75 133 GLN A O 1
ATOM 1113 N N . SER A 1 134 ? 12.380 -18.354 -6.856 1.00 91.19 134 SER A N 1
ATOM 1114 C CA . SER A 1 134 ? 12.182 -17.696 -5.557 1.00 91.19 134 SER A CA 1
ATOM 1115 C C . SER A 1 134 ? 10.703 -17.377 -5.319 1.00 91.19 134 SER A C 1
ATOM 1117 O O . SER A 1 134 ? 10.142 -17.734 -4.280 1.00 91.19 134 SER A O 1
ATOM 1119 N N . PHE A 1 135 ? 10.024 -16.841 -6.337 1.00 91.44 135 PHE A N 1
ATOM 1120 C CA . PHE A 1 135 ? 8.579 -16.627 -6.333 1.00 91.44 135 PHE A CA 1
ATOM 1121 C C . PHE A 1 135 ? 7.795 -17.917 -6.070 1.00 91.44 135 PHE A C 1
ATOM 1123 O O . PHE A 1 135 ? 6.958 -17.960 -5.168 1.00 91.44 135 PHE A O 1
ATOM 1130 N N . LEU A 1 136 ? 8.102 -19.000 -6.793 1.00 89.44 136 LEU A N 1
ATOM 1131 C CA . LEU A 1 136 ? 7.451 -20.290 -6.575 1.00 89.44 136 LEU A CA 1
ATOM 1132 C C . LEU A 1 136 ? 7.705 -20.797 -5.153 1.00 89.44 136 LEU A C 1
ATOM 1134 O O . LEU A 1 136 ? 6.804 -21.363 -4.544 1.00 89.44 136 LEU A O 1
ATOM 1138 N N . LYS A 1 137 ? 8.905 -20.604 -4.591 1.00 88.81 137 LYS A N 1
ATOM 1139 C CA . LYS A 1 137 ? 9.199 -20.975 -3.200 1.00 88.81 137 LYS A CA 1
ATOM 1140 C C . LYS A 1 137 ? 8.304 -20.210 -2.218 1.00 88.81 137 LYS A C 1
ATOM 1142 O O . LYS A 1 137 ? 7.706 -20.844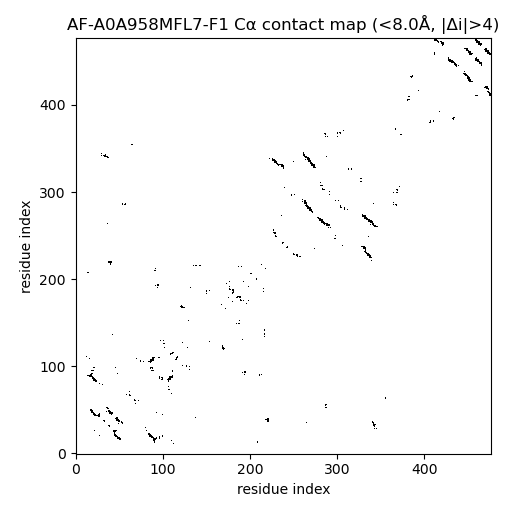 -1.354 1.00 88.81 137 LYS A O 1
ATOM 1147 N N . LYS A 1 138 ? 8.131 -18.899 -2.394 1.00 88.81 138 LYS A N 1
ATOM 1148 C CA . LYS A 1 138 ? 7.244 -18.085 -1.546 1.00 88.81 138 LYS A CA 1
ATOM 1149 C C . LYS A 1 138 ? 5.772 -18.443 -1.699 1.00 88.81 138 LYS A C 1
ATOM 1151 O O . LYS A 1 138 ? 5.073 -18.632 -0.709 1.00 88.81 138 LYS A O 1
ATOM 1156 N N . GLN A 1 139 ? 5.310 -18.657 -2.926 1.00 85.31 139 GLN A N 1
ATOM 1157 C CA . GLN A 1 139 ? 3.939 -19.096 -3.179 1.00 85.31 139 GLN A CA 1
ATOM 1158 C C . GLN A 1 139 ? 3.630 -20.429 -2.483 1.00 85.31 139 GLN A C 1
ATOM 1160 O O . GLN A 1 139 ? 2.542 -20.607 -1.941 1.00 85.31 139 GLN A O 1
ATOM 1165 N N . LYS A 1 140 ? 4.609 -21.340 -2.427 1.00 82.56 140 LYS A N 1
ATOM 1166 C CA . LYS A 1 140 ? 4.519 -22.620 -1.713 1.00 82.56 140 LYS A CA 1
ATOM 1167 C C . LYS A 1 140 ? 4.445 -22.480 -0.191 1.00 82.56 140 LYS A C 1
ATOM 1169 O O . LYS A 1 140 ? 3.859 -23.355 0.443 1.00 82.56 140 LYS A O 1
ATOM 1174 N N . GLU A 1 141 ? 5.082 -21.460 0.381 1.00 83.88 141 GLU A N 1
ATOM 1175 C CA . GLU A 1 141 ? 5.024 -21.169 1.820 1.00 83.88 141 GLU A CA 1
ATOM 1176 C C . GLU A 1 141 ? 3.614 -20.715 2.229 1.00 83.88 141 GLU A C 1
ATOM 1178 O O . GLU A 1 141 ? 3.160 -21.052 3.320 1.00 83.88 141 GLU A O 1
ATOM 1183 N N . PHE A 1 142 ? 2.891 -20.015 1.345 1.00 77.31 142 PHE A N 1
ATOM 1184 C CA . PHE A 1 142 ? 1.567 -19.460 1.659 1.00 77.31 142 PHE A CA 1
ATOM 1185 C C . PHE A 1 142 ? 0.381 -20.274 1.135 1.00 77.31 142 PHE A C 1
ATOM 1187 O O . PHE A 1 142 ? -0.655 -20.328 1.792 1.00 77.31 142 PHE A O 1
ATOM 1194 N N . LYS A 1 143 ? 0.503 -20.930 -0.025 1.00 69.81 143 LYS A N 1
ATOM 1195 C CA . LYS A 1 143 ? -0.557 -21.752 -0.626 1.00 69.81 143 LYS A CA 1
ATOM 1196 C C . LYS A 1 143 ? -0.056 -23.191 -0.789 1.00 69.81 143 LYS A C 1
ATOM 1198 O O . LYS A 1 143 ? 0.891 -23.449 -1.532 1.00 69.81 143 LYS A O 1
ATOM 1203 N N . LYS A 1 144 ? -0.721 -24.160 -0.140 1.00 57.25 144 LYS A N 1
ATOM 1204 C CA . LYS A 1 144 ? -0.509 -25.607 -0.360 1.00 57.25 144 LYS A CA 1
ATOM 1205 C C . LYS A 1 144 ? -1.053 -26.019 -1.740 1.00 57.25 144 LYS A C 1
ATOM 1207 O O . LYS A 1 144 ? -2.088 -26.663 -1.833 1.00 57.25 144 LYS A O 1
ATOM 1212 N N . THR A 1 145 ? -0.397 -25.594 -2.815 1.00 57.84 145 THR A N 1
ATOM 1213 C CA . THR A 1 145 ? -0.732 -25.971 -4.201 1.00 57.84 145 THR A CA 1
ATOM 1214 C C . THR A 1 145 ? 0.168 -27.095 -4.709 1.00 57.84 145 THR A C 1
ATOM 1216 O O . THR A 1 145 ? 1.265 -27.297 -4.184 1.00 57.84 145 THR A O 1
ATOM 1219 N N . ASP A 1 146 ? -0.322 -27.829 -5.713 1.00 54.84 146 ASP A N 1
ATOM 1220 C CA . ASP A 1 146 ? 0.277 -29.037 -6.290 1.00 54.84 146 ASP A CA 1
ATOM 1221 C C . ASP A 1 146 ? 1.369 -28.680 -7.330 1.00 54.84 146 ASP A C 1
ATOM 1223 O O . ASP A 1 146 ? 1.118 -27.960 -8.299 1.00 54.84 146 ASP A O 1
ATOM 1227 N N . LYS A 1 147 ? 2.623 -29.095 -7.086 1.00 58.47 147 LYS A N 1
ATOM 1228 C CA . LYS A 1 147 ? 3.853 -28.385 -7.537 1.00 58.47 147 LYS A CA 1
ATOM 1229 C C . LYS A 1 147 ? 4.546 -28.972 -8.766 1.00 58.47 147 LYS A C 1
ATOM 1231 O O . LYS A 1 147 ? 5.359 -28.286 -9.393 1.00 58.47 147 LYS A O 1
ATOM 1236 N N . ASP A 1 148 ? 4.271 -30.222 -9.109 1.00 61.50 148 ASP A N 1
ATOM 1237 C CA . ASP A 1 148 ? 5.196 -30.984 -9.959 1.00 61.50 148 ASP A CA 1
ATOM 1238 C C . ASP A 1 148 ? 5.144 -30.564 -11.431 1.00 61.50 148 ASP A C 1
ATOM 1240 O O . ASP A 1 148 ? 6.149 -30.611 -12.150 1.00 61.50 148 ASP A O 1
ATOM 1244 N N . LYS A 1 149 ? 3.994 -30.052 -11.882 1.00 74.56 149 LYS A N 1
ATOM 1245 C CA . LYS A 1 149 ? 3.801 -29.656 -13.281 1.00 74.56 149 LYS A CA 1
ATOM 1246 C C . LYS A 1 149 ? 4.555 -28.368 -13.629 1.00 74.56 149 LYS A C 1
ATOM 1248 O O . LYS A 1 149 ? 5.264 -28.349 -14.633 1.00 74.56 149 LYS A O 1
ATOM 1253 N N . THR A 1 150 ? 4.484 -27.323 -12.801 1.00 82.38 150 THR A N 1
ATOM 1254 C CA . THR A 1 150 ? 5.116 -26.020 -13.103 1.00 82.38 150 THR A CA 1
ATOM 1255 C C . THR A 1 150 ? 6.642 -26.089 -13.061 1.00 82.38 150 THR A C 1
ATOM 1257 O O . THR A 1 150 ? 7.307 -25.539 -13.934 1.00 82.38 150 THR A O 1
ATOM 1260 N N . GLN A 1 151 ? 7.226 -26.817 -12.102 1.00 83.75 151 GLN A N 1
ATOM 1261 C CA . GLN A 1 151 ? 8.685 -26.978 -12.041 1.00 83.75 151 GLN A CA 1
ATOM 1262 C C . GLN A 1 151 ? 9.233 -27.805 -13.209 1.00 83.75 151 GLN A C 1
ATOM 1264 O O . GLN A 1 151 ? 10.278 -27.467 -13.765 1.00 83.75 151 GLN A O 1
ATOM 1269 N N . SER A 1 152 ? 8.522 -28.864 -13.611 1.00 84.44 152 SER A N 1
ATOM 1270 C CA . SER A 1 152 ? 8.872 -29.638 -14.807 1.00 84.44 152 SER A CA 1
ATOM 1271 C C . SER A 1 152 ? 8.842 -28.762 -16.066 1.00 84.44 152 SER A C 1
ATOM 1273 O O . SER A 1 152 ? 9.780 -28.774 -16.867 1.00 84.44 152 SER A O 1
ATOM 1275 N N . LYS A 1 153 ? 7.816 -27.911 -16.198 1.00 88.19 153 LYS A N 1
ATOM 1276 C CA . LYS A 1 153 ? 7.689 -26.954 -17.304 1.00 88.19 153 LYS A CA 1
ATOM 1277 C C . LYS A 1 153 ? 8.767 -25.872 -17.314 1.00 88.19 153 LYS A C 1
ATOM 1279 O O . LYS A 1 153 ? 9.264 -25.541 -18.387 1.00 88.19 153 LYS A O 1
ATOM 1284 N N . LEU A 1 154 ? 9.196 -25.386 -16.150 1.00 88.44 154 LEU A N 1
ATOM 1285 C CA . LEU A 1 154 ? 10.306 -24.437 -16.053 1.00 88.44 154 LEU A CA 1
ATOM 1286 C C . LEU A 1 154 ? 11.627 -25.060 -16.530 1.00 88.44 154 LEU A C 1
ATOM 1288 O O . LEU A 1 154 ? 12.352 -24.445 -17.306 1.00 88.44 154 LEU A O 1
ATOM 1292 N N . LYS A 1 155 ? 11.902 -26.320 -16.162 1.00 87.12 155 LYS A N 1
ATOM 1293 C CA . LYS A 1 155 ? 13.062 -27.067 -16.688 1.00 87.12 155 LYS A CA 1
ATOM 1294 C C . LYS A 1 155 ? 12.973 -27.278 -18.203 1.00 87.12 155 LYS A C 1
ATOM 1296 O O . LYS A 1 155 ? 13.987 -27.231 -18.895 1.00 87.12 155 LYS A O 1
ATOM 1301 N N . GLN A 1 156 ? 11.769 -27.516 -18.733 1.00 88.56 156 GLN A N 1
ATOM 1302 C CA . GLN A 1 156 ? 11.541 -27.606 -20.179 1.00 88.56 156 GLN A CA 1
ATOM 1303 C C . GLN A 1 156 ? 11.853 -26.275 -20.882 1.00 88.56 156 GLN A C 1
ATOM 1305 O O . GLN A 1 156 ? 12.471 -26.283 -21.949 1.00 88.56 156 GLN A O 1
ATOM 1310 N N . MET A 1 157 ? 11.447 -25.149 -20.291 1.00 88.50 157 MET A N 1
ATOM 1311 C CA . MET A 1 157 ? 11.759 -23.810 -20.792 1.00 88.50 157 MET A CA 1
ATOM 1312 C C . MET A 1 157 ? 13.268 -23.559 -20.793 1.00 88.50 157 MET A C 1
ATOM 1314 O O . MET A 1 157 ? 13.803 -23.224 -21.843 1.00 88.50 157 MET A O 1
ATOM 1318 N N . GLN A 1 158 ? 13.966 -23.838 -19.689 1.00 87.69 158 GLN A N 1
ATOM 1319 C CA . GLN A 1 158 ? 15.421 -23.675 -19.582 1.00 87.69 158 GLN A CA 1
ATOM 1320 C C . GLN A 1 158 ? 16.173 -24.424 -20.697 1.00 87.69 158 GLN A C 1
ATOM 1322 O O . GLN A 1 158 ? 16.930 -23.817 -21.446 1.00 87.69 158 GLN A O 1
ATOM 1327 N N . ARG A 1 159 ? 15.847 -25.705 -20.925 1.00 86.94 159 ARG A N 1
ATOM 1328 C CA . ARG A 1 159 ? 16.424 -26.499 -22.030 1.00 86.94 159 ARG A CA 1
ATOM 1329 C C . ARG A 1 159 ? 16.105 -25.949 -23.420 1.00 86.94 159 ARG A C 1
ATOM 1331 O O . ARG A 1 159 ? 16.846 -26.189 -24.367 1.00 86.94 159 ARG A O 1
ATOM 1338 N N . SER A 1 160 ? 14.949 -25.305 -23.579 1.00 86.06 160 SER A N 1
ATOM 1339 C CA . SER A 1 160 ? 14.547 -24.712 -24.858 1.00 86.06 160 SER A CA 1
ATOM 1340 C C . SER A 1 160 ? 15.324 -23.424 -25.124 1.00 86.06 160 SER A C 1
ATOM 1342 O O . SER A 1 160 ? 15.737 -23.197 -26.255 1.00 86.06 160 SER A O 1
ATOM 1344 N N . LEU A 1 161 ? 15.564 -22.628 -24.081 1.00 84.81 161 LEU A N 1
ATOM 1345 C CA . LEU A 1 161 ? 16.345 -21.394 -24.133 1.00 84.81 161 LEU A CA 1
ATOM 1346 C C . LEU A 1 161 ? 17.834 -21.668 -24.370 1.00 84.81 161 LEU A C 1
ATOM 1348 O O . LEU A 1 161 ? 18.424 -21.044 -25.242 1.00 84.81 161 LEU A O 1
ATOM 1352 N N . GLU A 1 162 ? 18.406 -22.682 -23.712 1.00 82.25 162 GLU A N 1
ATOM 1353 C CA . GLU A 1 162 ? 19.785 -23.144 -23.959 1.00 82.25 162 GLU A CA 1
ATOM 1354 C C . GLU A 1 162 ? 20.040 -23.469 -25.444 1.00 82.25 162 GLU A C 1
ATOM 1356 O O . GLU A 1 162 ? 21.127 -23.228 -25.962 1.00 82.25 162 GLU A O 1
ATOM 1361 N N . ARG A 1 163 ? 19.029 -23.986 -26.157 1.00 82.69 163 ARG A N 1
ATOM 1362 C CA . ARG A 1 163 ? 19.122 -24.310 -27.593 1.00 82.69 163 ARG A CA 1
ATOM 1363 C C . ARG A 1 163 ? 18.989 -23.101 -28.513 1.00 82.69 163 ARG A C 1
ATOM 1365 O O . ARG A 1 163 ? 19.432 -23.180 -29.654 1.00 82.69 163 ARG A O 1
ATOM 1372 N N . LEU A 1 164 ? 18.335 -22.034 -28.060 1.00 75.25 164 LEU A N 1
ATOM 1373 C CA . LEU A 1 164 ? 18.095 -20.827 -28.856 1.00 75.25 164 LEU A CA 1
ATOM 1374 C C . LEU A 1 164 ? 19.314 -19.891 -28.886 1.00 75.25 164 LEU A C 1
ATOM 1376 O O . LEU A 1 164 ? 19.355 -18.991 -29.721 1.00 75.25 164 LEU A O 1
ATOM 1380 N N . GLY A 1 165 ? 20.321 -20.133 -28.042 1.00 64.75 165 GLY A N 1
ATOM 1381 C CA . GLY A 1 165 ? 21.482 -19.254 -27.909 1.00 64.75 165 GLY A CA 1
ATOM 1382 C C . GLY A 1 165 ? 21.185 -18.032 -27.036 1.00 64.75 165 GLY A C 1
ATOM 1383 O O . GLY A 1 165 ? 20.074 -17.876 -26.539 1.00 64.75 165 GLY A O 1
ATOM 1384 N N . SER A 1 166 ? 22.207 -17.201 -26.818 1.00 59.16 166 SER A N 1
ATOM 1385 C CA . SER A 1 166 ? 22.329 -16.111 -25.829 1.00 59.16 166 SER A CA 1
ATOM 1386 C C . SER A 1 166 ? 21.399 -14.905 -26.033 1.00 59.16 166 SER A C 1
ATOM 1388 O O . SER A 1 166 ? 21.823 -13.763 -25.887 1.00 59.16 166 SER A O 1
ATOM 1390 N N . LEU A 1 167 ? 20.144 -15.149 -26.388 1.00 71.69 167 LEU A N 1
ATOM 1391 C CA . LEU A 1 167 ? 19.121 -14.126 -26.495 1.00 71.69 167 LEU A CA 1
ATOM 1392 C C . LEU A 1 167 ? 18.504 -13.897 -25.110 1.00 71.69 167 LEU A C 1
ATOM 1394 O O . LEU A 1 167 ? 17.973 -14.843 -24.531 1.00 71.69 167 LEU A O 1
ATOM 1398 N N . GLY A 1 168 ? 18.592 -12.689 -24.550 1.00 81.88 168 GLY A N 1
ATOM 1399 C CA . GLY A 1 168 ? 18.055 -12.368 -23.215 1.00 81.88 168 GLY A CA 1
ATOM 1400 C C . GLY A 1 168 ? 16.516 -12.296 -23.179 1.00 81.88 168 GLY A C 1
ATOM 1401 O O . GLY A 1 168 ? 15.881 -12.196 -24.232 1.00 81.88 168 GLY A O 1
ATOM 1402 N N . PRO A 1 169 ? 15.865 -12.283 -21.996 1.00 87.38 169 PRO A N 1
ATOM 1403 C CA . PRO A 1 169 ? 14.408 -12.171 -21.878 1.00 87.38 169 PRO A CA 1
ATOM 1404 C C . PRO A 1 169 ? 13.842 -10.956 -22.621 1.00 87.38 169 PRO A C 1
ATOM 1406 O O . PRO A 1 169 ? 12.781 -11.045 -23.237 1.00 87.38 169 PRO A O 1
ATOM 1409 N N . ASN A 1 170 ? 14.563 -9.830 -22.615 1.00 86.06 170 ASN A N 1
ATOM 1410 C CA . ASN A 1 170 ? 14.134 -8.601 -23.279 1.00 86.06 170 ASN A CA 1
ATOM 1411 C C . ASN A 1 170 ? 13.957 -8.749 -24.800 1.00 86.06 170 ASN A C 1
ATOM 1413 O O . ASN A 1 170 ? 13.091 -8.107 -25.388 1.00 86.06 170 ASN A O 1
ATOM 1417 N N . GLU A 1 171 ? 14.729 -9.611 -25.456 1.00 84.81 171 GLU A N 1
ATOM 1418 C CA . GLU A 1 171 ? 14.600 -9.838 -26.901 1.00 84.81 171 GLU A CA 1
ATOM 1419 C C . GLU A 1 171 ? 13.333 -10.629 -27.244 1.00 84.81 171 GLU A C 1
ATOM 1421 O O . GLU A 1 171 ? 12.776 -10.495 -28.334 1.00 84.81 171 GLU A O 1
ATOM 1426 N N . PHE A 1 172 ? 12.812 -11.381 -26.273 1.00 85.31 172 PHE A N 1
ATOM 1427 C CA . PHE A 1 172 ? 11.546 -12.093 -26.374 1.00 85.31 172 PHE A CA 1
ATOM 1428 C C . PHE A 1 172 ? 10.345 -11.268 -25.913 1.00 85.31 172 PHE A C 1
ATOM 1430 O O . PHE A 1 172 ? 9.233 -11.780 -25.985 1.00 85.31 172 PHE A O 1
ATOM 1437 N N . ARG A 1 173 ? 10.503 -10.000 -25.506 1.00 84.69 173 ARG A N 1
ATOM 1438 C CA . ARG A 1 173 ? 9.402 -9.157 -24.985 1.00 84.69 173 ARG A CA 1
ATOM 1439 C C . ARG A 1 173 ? 8.157 -9.093 -25.880 1.00 84.69 173 ARG A C 1
ATOM 1441 O O . ARG A 1 173 ? 7.068 -8.811 -25.404 1.00 84.69 173 ARG A O 1
ATOM 1448 N N . HIS A 1 174 ? 8.326 -9.319 -27.185 1.00 83.56 174 HIS A N 1
ATOM 1449 C CA . HIS A 1 174 ? 7.256 -9.311 -28.185 1.00 83.56 174 HIS A CA 1
ATOM 1450 C C . HIS A 1 174 ? 6.453 -10.621 -28.239 1.00 83.56 174 HIS A C 1
ATOM 1452 O O . HIS A 1 174 ? 5.459 -10.700 -28.956 1.00 83.56 174 HIS A O 1
ATOM 1458 N N . VAL A 1 175 ? 6.890 -11.662 -27.529 1.00 85.19 175 VAL A N 1
ATOM 1459 C CA . VAL A 1 175 ? 6.175 -12.933 -27.446 1.00 85.19 175 VAL A CA 1
ATOM 1460 C C . VAL A 1 175 ? 4.992 -12.779 -26.507 1.00 85.19 175 VAL A C 1
ATOM 1462 O O . VAL A 1 175 ? 5.163 -12.526 -25.314 1.00 85.19 175 VAL A O 1
ATOM 1465 N N . GLU A 1 176 ? 3.800 -13.006 -27.052 1.00 85.56 176 GLU A N 1
ATOM 1466 C CA . GLU A 1 176 ? 2.566 -12.985 -26.279 1.00 85.56 176 GLU A CA 1
ATOM 1467 C C . GLU A 1 176 ? 2.562 -14.056 -25.181 1.00 85.56 176 GLU A C 1
ATOM 1469 O O . GLU A 1 176 ? 2.960 -15.212 -25.383 1.00 85.56 176 GLU A O 1
ATOM 1474 N N . ALA A 1 177 ? 2.003 -13.711 -24.028 1.00 86.50 177 ALA A N 1
ATOM 1475 C CA . ALA A 1 177 ? 1.828 -14.623 -22.912 1.00 86.50 177 ALA A CA 1
ATOM 1476 C C . ALA A 1 177 ? 0.952 -15.829 -23.273 1.00 86.50 177 ALA A C 1
ATOM 1478 O O . ALA A 1 177 ? 1.169 -16.919 -22.750 1.00 86.50 177 ALA A O 1
ATOM 1479 N N . SER A 1 178 ? 0.011 -15.673 -24.211 1.00 87.31 178 SER A N 1
ATOM 1480 C CA . SER A 1 178 ? -0.806 -16.773 -24.745 1.00 87.31 178 SER A CA 1
ATOM 1481 C C . SER A 1 178 ? 0.055 -17.882 -25.383 1.00 87.31 178 SER A C 1
ATOM 1483 O O . SER A 1 178 ? -0.219 -19.078 -25.231 1.00 87.31 178 SER A O 1
ATOM 1485 N N . ALA A 1 179 ? 1.145 -17.507 -26.059 1.00 87.56 179 ALA A N 1
ATOM 1486 C CA . ALA A 1 179 ? 2.081 -18.436 -26.681 1.00 87.56 179 ALA A CA 1
ATOM 1487 C C . ALA A 1 179 ? 2.977 -19.121 -25.638 1.00 87.56 179 ALA A C 1
ATOM 1489 O O . ALA A 1 179 ? 3.234 -20.327 -25.740 1.00 87.56 179 ALA A O 1
ATOM 1490 N N . ILE A 1 180 ? 3.404 -18.373 -24.614 1.00 88.12 180 ILE A N 1
ATOM 1491 C CA . ILE A 1 180 ? 4.127 -18.910 -23.453 1.00 88.12 180 ILE A CA 1
ATOM 1492 C C . ILE A 1 180 ? 3.251 -19.922 -22.706 1.00 88.12 180 ILE A C 1
ATOM 1494 O O . ILE A 1 180 ? 3.716 -21.019 -22.395 1.00 88.12 180 ILE A O 1
ATOM 1498 N N . GLU A 1 181 ? 1.971 -19.614 -22.499 1.00 89.69 181 GLU A N 1
ATOM 1499 C CA . GLU A 1 181 ? 1.009 -20.461 -21.788 1.00 89.69 181 GLU A CA 1
ATOM 1500 C C . GLU A 1 181 ? 0.833 -21.820 -22.469 1.00 89.69 181 GLU A C 1
ATOM 1502 O O . GLU A 1 181 ? 0.943 -22.861 -21.820 1.00 89.69 181 GLU A O 1
ATOM 1507 N N . ARG A 1 182 ? 0.664 -21.834 -23.798 1.00 87.50 182 ARG A N 1
ATOM 1508 C CA . ARG A 1 182 ? 0.523 -23.078 -24.575 1.00 87.50 182 ARG A CA 1
ATOM 1509 C C . ARG A 1 182 ? 1.736 -24.005 -24.452 1.00 87.50 182 ARG A C 1
ATOM 1511 O O . ARG A 1 182 ? 1.578 -25.224 -24.487 1.00 87.50 182 ARG A O 1
ATOM 1518 N N . ARG A 1 183 ? 2.950 -23.456 -24.337 1.00 87.00 183 ARG A N 1
ATOM 1519 C CA . ARG A 1 183 ? 4.196 -24.248 -24.296 1.00 87.00 183 ARG A CA 1
ATOM 1520 C C . ARG A 1 183 ? 4.606 -24.625 -22.873 1.00 87.00 183 ARG A C 1
ATOM 1522 O O . ARG A 1 183 ? 4.930 -25.789 -22.602 1.00 87.00 183 ARG A O 1
ATOM 1529 N N . TYR A 1 184 ? 4.571 -23.652 -21.972 1.00 88.50 184 TYR A N 1
ATOM 1530 C CA . TYR A 1 184 ? 5.183 -23.717 -20.646 1.00 88.50 184 TYR A CA 1
ATOM 1531 C C . TYR A 1 184 ? 4.163 -23.625 -19.496 1.00 88.50 184 TYR A C 1
ATOM 1533 O O . TYR A 1 184 ? 4.514 -23.874 -18.347 1.00 88.50 184 TYR A O 1
ATOM 1541 N N . GLY A 1 185 ? 2.883 -23.395 -19.790 1.00 88.69 185 GLY A N 1
ATOM 1542 C CA . GLY A 1 185 ? 1.794 -23.399 -18.813 1.00 88.69 185 GLY A CA 1
ATOM 1543 C C . GLY A 1 185 ? 1.496 -22.030 -18.196 1.00 88.69 185 GLY A C 1
ATOM 1544 O O . GLY A 1 185 ? 2.269 -21.080 -18.318 1.00 88.69 185 GLY A O 1
ATOM 1545 N N . GLN A 1 186 ? 0.354 -21.956 -17.506 1.00 87.25 186 GLN A N 1
ATOM 1546 C CA . GLN A 1 186 ? -0.246 -20.714 -17.008 1.00 87.25 186 GLN A CA 1
ATOM 1547 C C . GLN A 1 186 ? 0.655 -19.940 -16.038 1.00 87.25 186 GLN A C 1
ATOM 1549 O O . GLN A 1 186 ? 0.823 -18.741 -16.207 1.00 87.25 186 GLN A O 1
ATOM 1554 N N . GLY A 1 187 ? 1.290 -20.603 -15.064 1.00 87.06 187 GLY A N 1
ATOM 1555 C CA . GLY A 1 187 ? 2.104 -19.903 -14.059 1.00 87.06 187 GLY A CA 1
ATOM 1556 C C . GLY A 1 187 ? 3.320 -19.171 -14.645 1.00 87.06 187 GLY A C 1
ATOM 1557 O O . GLY A 1 187 ? 3.635 -18.063 -14.224 1.00 87.06 187 GLY A O 1
ATOM 1558 N N . ILE A 1 188 ? 3.978 -19.762 -15.650 1.00 90.19 188 ILE A N 1
ATOM 1559 C CA . ILE A 1 188 ? 5.106 -19.126 -16.353 1.00 90.19 188 ILE A CA 1
ATOM 1560 C C . ILE A 1 188 ? 4.595 -17.978 -17.228 1.00 90.19 188 ILE A C 1
ATOM 1562 O O . ILE A 1 188 ? 5.182 -16.901 -17.230 1.00 90.19 188 ILE A O 1
ATOM 1566 N N . ALA A 1 189 ? 3.481 -18.184 -17.935 1.00 89.12 189 ALA A N 1
ATOM 1567 C CA . ALA A 1 189 ? 2.853 -17.140 -18.738 1.00 89.12 189 ALA A CA 1
ATOM 1568 C C . ALA A 1 189 ? 2.389 -15.945 -17.900 1.00 89.12 189 ALA A C 1
ATOM 1570 O O . ALA A 1 189 ? 2.510 -14.807 -18.335 1.00 89.12 189 ALA A O 1
ATOM 1571 N N . GLN A 1 190 ? 1.905 -16.184 -16.685 1.00 87.88 190 GLN A N 1
ATOM 1572 C CA . GLN A 1 190 ? 1.485 -15.129 -15.775 1.00 87.88 190 GLN A CA 1
ATOM 1573 C C . GLN A 1 190 ? 2.680 -14.288 -15.301 1.00 87.88 190 GLN A C 1
ATOM 1575 O O . GLN A 1 190 ? 2.650 -13.066 -15.424 1.00 87.88 190 GLN A O 1
ATOM 1580 N N . ALA A 1 191 ? 3.783 -14.925 -14.892 1.00 89.81 191 ALA A N 1
ATOM 1581 C CA . ALA A 1 191 ? 5.027 -14.212 -14.589 1.00 89.81 191 ALA A CA 1
ATOM 1582 C C . ALA A 1 191 ? 5.587 -13.451 -15.800 1.00 89.81 191 ALA A C 1
ATOM 1584 O O . ALA A 1 191 ? 6.127 -12.351 -15.657 1.00 89.81 191 ALA A O 1
ATOM 1585 N N . TRP A 1 192 ? 5.414 -14.001 -17.003 1.00 90.31 192 TRP A N 1
ATOM 1586 C CA . TRP A 1 192 ? 5.756 -13.322 -18.248 1.00 90.31 192 TRP A CA 1
ATOM 1587 C C . TRP A 1 192 ? 4.926 -12.048 -18.458 1.00 90.31 192 TRP A C 1
ATOM 1589 O O . TRP A 1 192 ? 5.501 -10.989 -18.715 1.00 90.31 192 TRP A O 1
ATOM 1599 N N . ARG A 1 193 ? 3.598 -12.117 -18.257 1.00 87.69 193 ARG A N 1
ATOM 1600 C CA . ARG A 1 193 ? 2.702 -10.943 -18.304 1.00 87.69 193 ARG A CA 1
ATOM 1601 C C . ARG A 1 193 ? 3.129 -9.872 -17.314 1.00 87.69 193 ARG A C 1
ATOM 1603 O O . ARG A 1 193 ? 3.200 -8.710 -17.690 1.00 87.69 193 ARG A O 1
ATOM 1610 N N . TRP A 1 194 ? 3.455 -10.250 -16.080 1.00 88.12 194 TRP A N 1
ATOM 1611 C CA . TRP A 1 194 ? 3.927 -9.291 -15.078 1.00 88.12 194 TRP A CA 1
ATOM 1612 C C . TRP A 1 19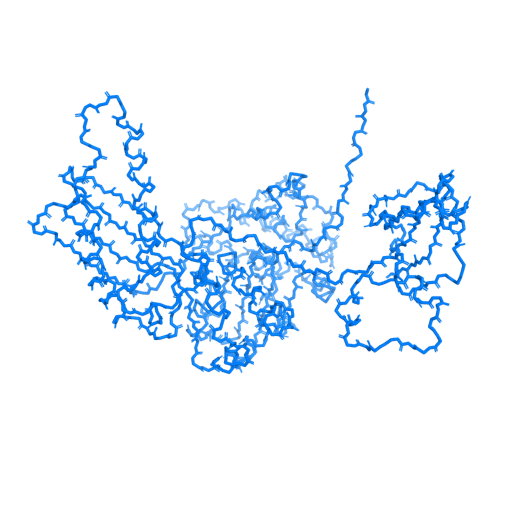4 ? 5.256 -8.645 -15.459 1.00 88.12 194 TRP A C 1
ATOM 1614 O O . TRP A 1 194 ? 5.469 -7.473 -15.170 1.00 88.12 194 TRP A O 1
ATOM 1624 N N . THR A 1 195 ? 6.147 -9.402 -16.103 1.00 88.88 195 THR A N 1
ATOM 1625 C CA . THR A 1 195 ? 7.461 -8.902 -16.517 1.00 88.88 195 THR A CA 1
ATOM 1626 C C . THR A 1 195 ? 7.321 -7.833 -17.595 1.00 88.88 195 THR A C 1
ATOM 1628 O O . THR A 1 195 ? 7.846 -6.742 -17.428 1.00 88.88 195 THR A O 1
ATOM 1631 N N . PHE A 1 196 ? 6.600 -8.124 -18.680 1.00 80.56 196 PHE A N 1
ATOM 1632 C CA . PHE A 1 196 ? 6.588 -7.275 -19.880 1.00 80.56 196 PHE A CA 1
ATOM 1633 C C . PHE A 1 196 ? 5.337 -6.425 -20.059 1.00 80.56 196 PHE A C 1
ATOM 1635 O O . PHE A 1 196 ? 5.287 -5.642 -21.001 1.00 80.56 196 PHE A O 1
ATOM 1642 N N . GLN A 1 197 ? 4.357 -6.577 -19.167 1.00 65.56 197 GLN A N 1
ATOM 1643 C CA . GLN A 1 197 ? 3.063 -5.906 -19.204 1.00 65.56 197 GLN A CA 1
ATOM 1644 C C . GLN A 1 197 ? 2.454 -5.894 -20.603 1.00 65.56 197 GLN A C 1
ATOM 1646 O O . GLN A 1 197 ? 2.513 -4.901 -21.329 1.00 65.56 197 GLN A O 1
ATOM 1651 N N . GLU A 1 198 ? 1.786 -6.992 -20.964 1.00 52.97 198 GLU A N 1
ATOM 1652 C CA . GLU A 1 198 ? 0.759 -6.890 -21.997 1.00 52.97 198 GLU A CA 1
ATOM 1653 C C . GLU A 1 198 ? -0.253 -5.862 -21.504 1.00 52.97 198 GLU A C 1
ATOM 1655 O O . GLU A 1 198 ? -0.928 -6.066 -20.495 1.00 52.97 198 GLU A O 1
ATOM 1660 N N . SER A 1 199 ? -0.278 -4.715 -22.170 1.00 46.12 199 SER A N 1
ATOM 1661 C CA . SER A 1 199 ? -1.096 -3.573 -21.813 1.00 46.12 199 SER A CA 1
ATOM 1662 C C . SER A 1 199 ? -2.562 -3.940 -22.032 1.00 46.12 199 SER A C 1
ATOM 1664 O O . SER A 1 199 ? -3.166 -3.553 -23.025 1.00 46.12 199 SER A O 1
ATOM 1666 N N . GLN A 1 200 ? -3.178 -4.660 -21.097 1.00 44.00 200 GLN A N 1
ATOM 1667 C CA . GLN A 1 200 ? -4.621 -4.581 -20.915 1.00 44.00 200 GLN A CA 1
ATOM 1668 C C . GLN A 1 200 ? -4.922 -3.269 -20.190 1.00 44.00 200 GLN A C 1
ATOM 1670 O O . GLN A 1 200 ? -5.450 -3.236 -19.085 1.00 44.00 200 GLN A O 1
ATOM 1675 N N . VAL A 1 201 ? -4.564 -2.155 -20.834 1.00 42.12 201 VAL A N 1
ATOM 1676 C CA . VAL A 1 201 ? -5.243 -0.894 -20.576 1.00 42.12 201 VAL A CA 1
ATOM 1677 C C . VAL A 1 201 ? -6.642 -1.144 -21.100 1.00 42.12 201 VAL A C 1
ATOM 1679 O O . VAL A 1 201 ? -6.885 -1.072 -22.300 1.00 42.12 201 VAL A O 1
ATOM 1682 N N . SER A 1 202 ? -7.559 -1.539 -20.221 1.00 36.72 202 SER A N 1
ATOM 1683 C CA . SER A 1 202 ? -8.960 -1.480 -20.594 1.00 36.72 202 SER A CA 1
ATOM 1684 C C . SER A 1 202 ? -9.224 -0.027 -21.010 1.00 36.72 202 SER A C 1
ATOM 1686 O O . SER A 1 202 ? -8.886 0.895 -20.260 1.00 36.72 202 SER A O 1
ATOM 1688 N N . ASP A 1 203 ? -9.825 0.189 -22.178 1.00 37.38 203 ASP A N 1
ATOM 1689 C CA . ASP A 1 203 ? -10.201 1.526 -22.663 1.00 37.38 203 ASP A CA 1
ATOM 1690 C C . ASP A 1 203 ? -11.219 2.231 -21.743 1.00 37.38 203 ASP A C 1
ATOM 1692 O O . ASP A 1 203 ? -11.566 3.396 -21.943 1.00 37.38 203 ASP A O 1
ATOM 1696 N N . LEU A 1 204 ? -11.692 1.540 -20.704 1.00 35.41 204 LEU A N 1
ATOM 1697 C CA . LEU A 1 204 ? -12.564 2.080 -19.682 1.00 35.41 204 LEU A CA 1
ATOM 1698 C C . LEU A 1 204 ? -11.735 2.879 -18.652 1.00 35.41 204 LEU A C 1
ATOM 1700 O O . LEU A 1 204 ? -10.891 2.311 -17.954 1.00 35.41 204 LEU A O 1
ATOM 1704 N N . PRO A 1 205 ? -11.989 4.194 -18.494 1.00 38.91 205 PRO A N 1
ATOM 1705 C CA . PRO A 1 205 ? -11.235 5.066 -17.588 1.00 38.91 205 PRO A CA 1
ATOM 1706 C C . PRO A 1 205 ? -11.297 4.642 -16.110 1.00 38.91 205 PRO A C 1
ATOM 1708 O O . PRO A 1 205 ? -10.441 5.054 -15.334 1.00 38.91 205 PRO A O 1
ATOM 1711 N N . LEU A 1 206 ? -12.256 3.790 -15.730 1.00 34.88 206 LEU A N 1
ATOM 1712 C CA . LEU A 1 206 ? -12.444 3.302 -14.360 1.00 34.88 206 LEU A CA 1
ATOM 1713 C C . LEU A 1 206 ? -11.468 2.188 -13.939 1.00 34.88 206 LEU A C 1
ATOM 1715 O O . LEU A 1 206 ? -11.283 1.991 -12.744 1.00 34.88 206 LEU A O 1
ATOM 1719 N N . PHE A 1 207 ? -10.814 1.488 -14.875 1.00 35.47 207 PHE A N 1
ATOM 1720 C CA . PHE A 1 207 ? -9.925 0.356 -14.547 1.00 35.47 207 PHE A CA 1
ATOM 1721 C C . PHE A 1 207 ? -8.445 0.627 -14.832 1.00 35.47 207 PHE A C 1
ATOM 1723 O O . PHE A 1 207 ? -7.625 -0.283 -14.733 1.00 35.47 207 PHE A O 1
ATOM 1730 N N . ARG A 1 208 ? -8.064 1.876 -15.138 1.00 41.09 208 ARG A N 1
ATOM 1731 C CA . ARG A 1 208 ? -6.658 2.248 -15.403 1.00 41.09 208 ARG A CA 1
ATOM 1732 C C . ARG A 1 208 ? -5.702 1.981 -14.229 1.00 41.09 208 ARG A C 1
ATOM 1734 O O . ARG A 1 208 ? -4.497 1.962 -14.450 1.00 41.09 208 ARG A O 1
ATOM 1741 N N . ASN A 1 209 ? -6.227 1.734 -13.026 1.00 43.47 209 ASN A N 1
ATOM 1742 C CA . ASN A 1 209 ? -5.445 1.457 -11.818 1.00 43.47 209 ASN A CA 1
ATOM 1743 C C . ASN A 1 209 ? -5.543 -0.008 -11.344 1.00 43.47 209 ASN A C 1
ATOM 1745 O O . ASN A 1 209 ? -5.012 -0.343 -10.285 1.00 43.47 209 ASN A O 1
ATOM 1749 N N . TYR A 1 210 ? -6.222 -0.894 -12.085 1.00 48.78 210 TYR A N 1
ATOM 1750 C CA . TYR A 1 210 ? -6.323 -2.297 -11.689 1.00 48.78 210 TYR A CA 1
ATOM 1751 C C . TYR A 1 210 ? -5.022 -3.032 -12.027 1.00 48.78 210 TYR A C 1
ATOM 1753 O O . TYR A 1 210 ? -4.804 -3.457 -13.160 1.00 48.78 210 TYR A O 1
ATOM 1761 N N . VAL A 1 211 ? -4.142 -3.169 -11.035 1.00 60.22 211 VAL A N 1
ATOM 1762 C CA . VAL A 1 211 ? -3.031 -4.119 -11.114 1.00 60.22 211 VAL A CA 1
ATOM 1763 C C . VAL A 1 211 ? -3.563 -5.481 -10.705 1.00 60.22 211 VAL A C 1
ATOM 1765 O O . VAL A 1 211 ? -3.972 -5.673 -9.559 1.00 60.22 211 VAL A O 1
ATOM 1768 N N . ASP A 1 212 ? -3.544 -6.419 -11.646 1.00 64.94 212 ASP A N 1
ATOM 1769 C CA . ASP A 1 212 ? -3.882 -7.808 -11.376 1.00 64.94 212 ASP A CA 1
ATOM 1770 C C . ASP A 1 212 ? -2.790 -8.459 -10.512 1.00 64.94 212 ASP A C 1
ATOM 1772 O O . ASP A 1 212 ? -1.724 -8.841 -11.003 1.00 64.94 212 ASP A O 1
ATOM 1776 N N . LEU A 1 213 ? -3.056 -8.540 -9.206 1.00 74.81 213 LEU A N 1
ATOM 1777 C CA . LEU A 1 213 ? -2.273 -9.320 -8.246 1.00 74.81 213 LEU A CA 1
ATOM 1778 C C . LEU A 1 213 ? -2.710 -10.792 -8.203 1.00 74.81 213 LEU A C 1
ATOM 1780 O O . LEU A 1 213 ? -2.176 -11.547 -7.382 1.00 74.81 213 LEU A O 1
ATOM 1784 N N . ASP A 1 214 ? -3.676 -11.226 -9.026 1.00 72.94 214 ASP A N 1
ATOM 1785 C CA . ASP A 1 214 ? -4.098 -12.624 -9.050 1.00 72.94 214 ASP A CA 1
ATOM 1786 C C . ASP A 1 214 ? -2.880 -13.517 -9.279 1.00 72.94 214 ASP A C 1
ATOM 1788 O O . ASP A 1 214 ? -2.008 -13.214 -10.079 1.00 72.94 214 ASP A O 1
ATOM 1792 N N . GLY A 1 215 ? -2.766 -14.606 -8.526 1.00 76.56 215 GLY A N 1
ATOM 1793 C CA . GLY A 1 215 ? -1.598 -15.489 -8.544 1.00 76.56 215 GLY A CA 1
ATOM 1794 C C . GLY A 1 215 ? -0.348 -14.992 -7.795 1.00 76.56 215 GLY A C 1
ATOM 1795 O O . GLY A 1 215 ? 0.453 -15.848 -7.392 1.00 76.56 215 GLY A O 1
ATOM 1796 N N . PHE A 1 216 ? -0.174 -13.690 -7.525 1.00 86.94 216 PHE A N 1
ATOM 1797 C CA . PHE A 1 216 ? 0.948 -13.199 -6.713 1.00 86.94 216 PHE A CA 1
ATOM 1798 C C . PHE A 1 216 ? 0.739 -13.559 -5.226 1.00 86.94 216 PHE A C 1
ATOM 1800 O O . PHE A 1 216 ? -0.368 -13.423 -4.701 1.00 86.94 216 PHE A O 1
ATOM 1807 N N . PRO A 1 217 ? 1.759 -14.065 -4.506 1.00 88.81 217 PRO A N 1
ATOM 1808 C CA . PRO A 1 217 ? 1.618 -14.547 -3.136 1.00 88.81 217 PRO A CA 1
ATOM 1809 C C . PRO A 1 217 ? 1.679 -13.395 -2.123 1.00 88.81 217 PRO A C 1
ATOM 1811 O O . PRO A 1 217 ? 2.474 -13.445 -1.186 1.00 88.81 217 PRO A O 1
ATOM 1814 N N . TRP A 1 218 ? 0.863 -12.357 -2.323 1.00 89.19 218 TRP A N 1
ATOM 1815 C CA . TRP A 1 218 ? 0.800 -11.219 -1.412 1.00 89.19 218 TRP A CA 1
ATOM 1816 C C . TRP A 1 218 ? 0.333 -11.658 -0.023 1.00 89.19 218 TRP A C 1
ATOM 1818 O O . TRP A 1 218 ? -0.630 -12.419 0.114 1.00 89.19 218 TRP A O 1
ATOM 1828 N N . ARG A 1 219 ? 1.021 -11.171 1.009 1.00 89.06 219 ARG A N 1
ATOM 1829 C CA . ARG A 1 219 ? 0.629 -11.338 2.406 1.00 89.06 219 ARG A CA 1
ATOM 1830 C C . ARG A 1 219 ? 1.070 -10.113 3.186 1.00 89.06 219 ARG A C 1
ATOM 1832 O O . ARG A 1 219 ? 2.270 -9.924 3.380 1.00 89.06 219 ARG A O 1
ATOM 1839 N N . ASP A 1 220 ? 0.098 -9.348 3.666 1.00 88.88 220 ASP A N 1
ATOM 1840 C CA . ASP A 1 220 ? 0.375 -8.185 4.499 1.00 88.88 220 ASP A CA 1
ATOM 1841 C C . ASP A 1 220 ? 1.116 -8.598 5.771 1.00 88.88 220 ASP A C 1
ATOM 1843 O O . ASP A 1 220 ? 0.738 -9.536 6.489 1.00 88.88 220 ASP A O 1
ATOM 1847 N N . HIS A 1 221 ? 2.202 -7.888 6.033 1.00 90.44 221 HIS A N 1
ATOM 1848 C CA . HIS A 1 221 ? 2.915 -7.924 7.284 1.00 90.44 221 HIS A CA 1
ATOM 1849 C C . HIS A 1 221 ? 2.067 -7.204 8.327 1.00 90.44 221 HIS A C 1
ATOM 1851 O O . HIS A 1 221 ? 1.779 -6.017 8.203 1.00 90.44 221 HIS A O 1
ATOM 1857 N N . LYS A 1 222 ? 1.657 -7.943 9.356 1.00 86.00 222 LYS A N 1
ATOM 1858 C CA . LYS A 1 222 ? 0.963 -7.379 10.510 1.00 86.00 222 LYS A CA 1
ATOM 1859 C C . LYS A 1 222 ? 1.973 -7.127 11.629 1.00 86.00 222 LYS A C 1
ATOM 1861 O O . LYS A 1 222 ? 2.840 -7.982 11.836 1.00 86.00 222 LYS A O 1
ATOM 1866 N N . PRO A 1 223 ? 1.850 -6.013 12.368 1.00 79.88 223 PRO A N 1
ATOM 1867 C CA . PRO A 1 223 ? 2.654 -5.794 13.562 1.00 79.88 223 PRO A CA 1
ATOM 1868 C C . PRO A 1 223 ? 2.417 -6.926 14.571 1.00 79.88 223 PRO A C 1
ATOM 1870 O O . PRO A 1 223 ? 1.306 -7.445 14.693 1.00 79.88 223 PRO A O 1
ATOM 1873 N N . THR A 1 224 ? 3.458 -7.301 15.315 1.00 77.31 224 THR A N 1
ATOM 1874 C CA . THR A 1 224 ? 3.411 -8.413 16.284 1.00 77.31 224 THR A CA 1
ATOM 1875 C C . THR A 1 224 ? 2.343 -8.208 17.364 1.00 77.31 224 THR A C 1
ATOM 1877 O O . THR A 1 224 ? 1.711 -9.167 17.806 1.00 77.31 224 THR A O 1
ATOM 1880 N N . SER A 1 225 ? 2.116 -6.958 17.771 1.00 83.62 225 SER A N 1
ATOM 1881 C CA . SER A 1 225 ? 1.084 -6.569 18.732 1.00 83.62 225 SER A CA 1
ATOM 1882 C C . SER A 1 225 ? 0.442 -5.248 18.296 1.00 83.62 225 SER A C 1
ATOM 1884 O O . SER A 1 225 ? 0.984 -4.186 18.614 1.00 83.62 225 SER A O 1
ATOM 1886 N N . PRO A 1 226 ? -0.674 -5.283 17.548 1.00 86.19 226 PRO A N 1
ATOM 1887 C CA . PRO A 1 226 ? -1.366 -4.066 17.156 1.00 86.19 226 PRO A CA 1
ATOM 1888 C C . PRO A 1 226 ? -1.960 -3.373 18.396 1.00 86.19 226 PRO A C 1
ATOM 1890 O O . PRO A 1 226 ? -2.504 -4.056 19.275 1.00 86.19 226 PRO A O 1
ATOM 1893 N N . PRO A 1 227 ? -1.869 -2.034 18.483 1.00 92.25 227 PRO A N 1
ATOM 1894 C CA . PRO A 1 227 ? -2.542 -1.252 19.512 1.00 92.25 227 PRO A CA 1
ATOM 1895 C C . PRO A 1 227 ? -4.041 -1.532 19.500 1.00 92.25 227 PRO A C 1
ATOM 1897 O O . PRO A 1 227 ? -4.687 -1.450 18.451 1.00 92.25 227 PRO A O 1
ATOM 1900 N N . LYS A 1 228 ? -4.597 -1.869 20.665 1.00 94.38 228 LYS A N 1
ATOM 1901 C CA . LYS A 1 228 ? -6.006 -2.253 20.767 1.00 94.38 228 LYS A CA 1
ATOM 1902 C C . LYS A 1 228 ? -6.650 -1.851 22.083 1.00 94.38 228 LYS A C 1
ATOM 1904 O O . LYS A 1 228 ? -5.979 -1.728 23.110 1.00 94.38 228 LYS A O 1
ATOM 1909 N N . ALA A 1 229 ? -7.966 -1.699 22.057 1.00 96.00 229 ALA A N 1
ATOM 1910 C CA . ALA A 1 229 ? -8.790 -1.489 23.237 1.00 96.00 229 ALA A CA 1
ATOM 1911 C C . ALA A 1 229 ? -10.058 -2.339 23.141 1.00 96.00 229 ALA A C 1
ATOM 1913 O O . ALA A 1 229 ? -10.728 -2.352 22.115 1.00 96.00 229 ALA A O 1
ATOM 1914 N N . ARG A 1 230 ? -10.381 -3.043 24.225 1.00 95.62 230 ARG A N 1
ATOM 1915 C CA . ARG A 1 230 ? -11.598 -3.845 24.357 1.00 95.62 230 ARG A CA 1
ATOM 1916 C C . ARG A 1 230 ? -12.488 -3.241 25.422 1.00 95.62 230 ARG A C 1
ATOM 1918 O O . ARG A 1 230 ? -11.987 -2.853 26.483 1.00 95.62 230 ARG A O 1
ATOM 1925 N N . ARG A 1 231 ? -13.795 -3.242 25.176 1.00 95.12 231 ARG A N 1
ATOM 1926 C CA . ARG A 1 231 ? -14.795 -2.844 26.159 1.00 95.12 231 ARG A CA 1
ATOM 1927 C C . ARG A 1 231 ? -15.966 -3.811 26.179 1.00 95.12 231 ARG A C 1
ATOM 1929 O O . ARG A 1 231 ? -16.625 -4.029 25.169 1.00 95.12 231 ARG A O 1
ATOM 1936 N N . LEU A 1 232 ? -16.245 -4.322 27.372 1.00 94.62 232 LEU A N 1
ATOM 1937 C CA . LEU A 1 232 ? -17.504 -4.971 27.710 1.00 94.62 232 LEU A CA 1
ATOM 1938 C C . LEU A 1 232 ? -18.410 -3.912 28.345 1.00 94.62 232 LEU A C 1
ATOM 1940 O O . LEU A 1 232 ? -17.968 -3.215 29.259 1.00 94.62 232 LEU A O 1
ATOM 1944 N N . LEU A 1 233 ? -19.630 -3.750 27.838 1.00 93.00 233 LEU A N 1
ATOM 1945 C CA . LEU A 1 233 ? -20.557 -2.732 28.325 1.00 93.00 233 LEU A CA 1
ATOM 1946 C C . LEU A 1 233 ? -21.403 -3.289 29.472 1.00 93.00 233 LEU A C 1
ATOM 1948 O O . LEU A 1 233 ? -21.965 -4.378 29.365 1.00 93.00 233 LEU A O 1
ATOM 1952 N N . ASP A 1 234 ? -21.536 -2.513 30.549 1.00 88.50 234 ASP A N 1
ATOM 1953 C CA . ASP A 1 234 ? -22.388 -2.873 31.693 1.00 88.50 234 ASP A CA 1
ATOM 1954 C C . ASP A 1 234 ? -23.880 -2.890 31.318 1.00 88.50 234 ASP A C 1
ATOM 1956 O O . ASP A 1 234 ? -24.683 -3.601 31.922 1.00 88.50 234 ASP A O 1
ATOM 1960 N N . TYR A 1 235 ? -24.255 -2.098 30.312 1.00 89.50 235 TYR A N 1
ATOM 1961 C CA . TYR A 1 235 ? -25.600 -2.023 29.760 1.00 89.50 235 TYR A CA 1
ATOM 1962 C C . TYR A 1 235 ? -25.545 -1.849 28.236 1.00 89.50 235 TYR A C 1
ATOM 1964 O O . TYR A 1 235 ? -24.614 -1.218 27.730 1.00 89.50 235 TYR A O 1
ATOM 1972 N N . PRO A 1 236 ? -26.526 -2.386 27.487 1.00 90.62 236 PRO A N 1
ATOM 1973 C CA . PRO A 1 236 ? -26.530 -2.265 26.037 1.00 90.62 236 PRO A CA 1
ATOM 1974 C C . PRO A 1 236 ? -26.691 -0.811 25.577 1.00 90.62 236 PRO A C 1
ATOM 1976 O O . PRO A 1 236 ? -27.518 -0.074 26.117 1.00 90.62 236 PRO A O 1
ATOM 1979 N N . LEU A 1 237 ? -25.936 -0.414 24.552 1.00 91.12 237 LEU A N 1
ATOM 1980 C CA . LEU A 1 237 ? -25.940 0.943 24.001 1.00 91.12 237 LEU A CA 1
ATOM 1981 C C . LEU A 1 237 ? -26.460 0.973 22.566 1.00 91.12 237 LEU A C 1
ATOM 1983 O O . LEU A 1 237 ? -26.065 0.159 21.739 1.00 91.12 237 LEU A O 1
ATOM 1987 N N . SER A 1 238 ? -27.304 1.953 22.258 1.00 86.00 238 SER A N 1
ATOM 1988 C CA . SER A 1 238 ? -27.788 2.225 20.894 1.00 86.00 238 SER A CA 1
ATOM 1989 C C . SER A 1 238 ? -27.601 3.683 20.457 1.00 86.00 238 SER A C 1
ATOM 1991 O O . SER A 1 238 ? -27.602 3.969 19.262 1.00 86.00 238 SER A O 1
ATOM 1993 N N . GLN A 1 239 ? -27.417 4.603 21.409 1.00 87.94 239 GLN A N 1
ATOM 1994 C CA . GLN A 1 239 ? -27.289 6.040 21.158 1.00 87.94 239 GLN A CA 1
ATOM 1995 C C . GLN A 1 239 ? -25.827 6.431 20.943 1.00 87.94 239 GLN A C 1
ATOM 1997 O O . GLN A 1 239 ? -24.960 6.080 21.750 1.00 87.94 239 GLN A O 1
ATOM 2002 N N . TRP A 1 240 ? -25.566 7.192 19.879 1.00 91.56 240 TRP A N 1
ATOM 2003 C CA . TRP A 1 240 ? -24.215 7.607 19.510 1.00 91.56 240 TRP A CA 1
ATOM 2004 C C . TRP A 1 240 ? -23.543 8.442 20.599 1.00 91.56 240 TRP A C 1
ATOM 2006 O O . TRP A 1 240 ? -22.363 8.253 20.857 1.00 91.56 240 TRP A O 1
ATOM 2016 N N . GLU A 1 241 ? -24.274 9.315 21.289 1.00 92.19 241 GLU A N 1
ATOM 2017 C CA . GLU A 1 241 ? -23.721 10.191 22.325 1.00 92.19 241 GLU A CA 1
ATOM 2018 C C . GLU A 1 241 ? -23.096 9.387 23.474 1.00 92.19 241 GLU A C 1
ATOM 2020 O O . GLU A 1 241 ? -22.013 9.720 23.952 1.00 92.19 241 GLU A O 1
ATOM 2025 N N . ALA A 1 242 ? -23.747 8.289 23.873 1.00 91.12 242 ALA A N 1
ATOM 2026 C CA . ALA A 1 242 ? -23.236 7.387 24.901 1.00 91.12 242 ALA A CA 1
ATOM 2027 C C . ALA A 1 242 ? -22.055 6.546 24.392 1.00 91.12 242 ALA A C 1
ATOM 2029 O O . ALA A 1 242 ? -21.074 6.351 25.113 1.00 91.12 242 ALA A O 1
ATOM 2030 N N . ILE A 1 243 ? -22.125 6.077 23.140 1.00 93.31 243 ILE A N 1
ATOM 2031 C CA . ILE A 1 243 ? -21.024 5.351 22.491 1.00 93.31 243 ILE A CA 1
ATOM 2032 C C . ILE A 1 243 ? -19.787 6.251 22.402 1.00 93.31 243 ILE A C 1
ATOM 2034 O O . ILE A 1 243 ? -18.695 5.824 22.764 1.00 93.31 243 ILE A O 1
ATOM 2038 N N . LEU A 1 244 ? -19.962 7.507 21.988 1.00 94.69 244 LEU A N 1
ATOM 2039 C CA . LEU A 1 244 ? -18.907 8.491 21.779 1.00 94.69 244 LEU A CA 1
ATOM 2040 C C . LEU A 1 244 ? -18.079 8.723 23.044 1.00 94.69 244 LEU A C 1
ATOM 2042 O O . LEU A 1 244 ? -16.853 8.698 22.974 1.00 94.69 244 LEU A O 1
ATOM 2046 N N . THR A 1 245 ? -18.722 8.915 24.201 1.00 93.62 245 THR A N 1
ATOM 2047 C CA . THR A 1 245 ? -18.001 9.138 25.466 1.00 93.62 245 THR A CA 1
ATOM 2048 C C . THR A 1 245 ? -17.092 7.957 25.808 1.00 93.62 245 THR A C 1
ATOM 2050 O O . THR A 1 245 ? -15.917 8.140 26.119 1.00 93.62 245 THR A O 1
ATOM 2053 N N . LEU A 1 246 ? -17.604 6.729 25.695 1.00 95.06 246 LEU A N 1
ATOM 2054 C CA . LEU A 1 246 ? -16.822 5.528 25.999 1.00 95.06 246 LEU A CA 1
ATOM 2055 C C . LEU A 1 246 ? -15.752 5.243 24.937 1.00 95.06 246 LEU A C 1
ATOM 2057 O O . LEU A 1 246 ? -14.660 4.773 25.261 1.00 95.06 246 LEU A O 1
ATOM 2061 N N . LEU A 1 247 ? -16.046 5.557 23.675 1.00 94.94 247 LEU A N 1
ATOM 2062 C CA . LEU A 1 247 ? -15.108 5.452 22.566 1.00 94.94 247 LEU A CA 1
ATOM 2063 C C . LEU A 1 247 ? -13.920 6.399 22.763 1.00 94.94 247 LEU A C 1
ATOM 2065 O O . LEU A 1 247 ? -12.785 5.989 22.548 1.00 94.94 247 LEU A O 1
ATOM 2069 N N . GLN A 1 248 ? -14.144 7.630 23.230 1.00 95.69 248 GLN A N 1
ATOM 2070 C CA . GLN A 1 248 ? -13.070 8.583 23.538 1.00 95.69 248 GLN A CA 1
ATOM 2071 C C . GLN A 1 248 ? -12.112 8.050 24.611 1.00 95.69 248 GLN A C 1
ATOM 2073 O O . GLN A 1 248 ? -10.895 8.190 24.475 1.00 95.69 248 GLN A O 1
ATOM 2078 N N . GLU A 1 249 ? -12.632 7.396 25.653 1.00 95.00 249 GLU A N 1
ATOM 2079 C CA . GLU A 1 249 ? -11.799 6.738 26.666 1.00 95.00 249 GLU A CA 1
ATOM 2080 C C . GLU A 1 249 ? -10.958 5.603 26.068 1.00 95.00 249 GLU A C 1
ATOM 2082 O O . GLU A 1 249 ? -9.784 5.444 26.404 1.00 95.00 249 GLU A O 1
ATOM 2087 N N . ASP A 1 250 ? -11.543 4.795 25.182 1.00 95.06 250 ASP A N 1
ATOM 2088 C CA . ASP A 1 250 ? -10.828 3.688 24.547 1.00 95.06 250 ASP A CA 1
ATOM 2089 C C . ASP A 1 250 ? -9.798 4.173 23.524 1.00 95.06 250 ASP A C 1
ATOM 2091 O O . ASP A 1 250 ? -8.685 3.647 23.483 1.00 95.06 250 ASP A O 1
ATOM 2095 N N . LEU A 1 251 ? -10.099 5.235 22.776 1.00 95.31 251 LEU A N 1
ATOM 2096 C CA . LEU A 1 251 ? -9.139 5.920 21.912 1.00 95.31 251 LEU A CA 1
ATOM 2097 C C . LEU A 1 251 ? -7.974 6.500 22.719 1.00 95.31 251 LEU A C 1
ATOM 2099 O O . LEU A 1 251 ? -6.834 6.422 22.267 1.00 95.31 251 LEU A O 1
ATOM 2103 N N . ALA A 1 252 ? -8.206 6.996 23.939 1.00 94.44 252 ALA A N 1
ATOM 2104 C CA . ALA A 1 252 ? -7.125 7.414 24.832 1.00 94.44 252 ALA A CA 1
ATOM 2105 C C . ALA A 1 252 ? -6.232 6.233 25.263 1.00 94.44 252 ALA A C 1
ATOM 2107 O O . ALA A 1 252 ? -5.008 6.377 25.316 1.00 94.44 252 ALA A O 1
ATOM 2108 N N . LYS A 1 253 ? -6.808 5.045 25.506 1.00 94.25 253 LYS A N 1
ATOM 2109 C CA . LYS A 1 253 ? -6.031 3.818 25.782 1.00 94.25 253 LYS A CA 1
ATOM 2110 C C . LYS A 1 253 ? -5.215 3.372 24.571 1.00 94.25 253 LYS A C 1
ATOM 2112 O O . LYS A 1 253 ? -4.094 2.898 24.747 1.00 94.25 253 LYS A O 1
ATOM 2117 N N . VAL A 1 254 ? -5.756 3.503 23.358 1.00 93.62 254 VAL A N 1
ATOM 2118 C CA . VAL A 1 254 ? -5.016 3.219 22.118 1.00 93.62 254 VAL A CA 1
ATOM 2119 C C . VAL A 1 254 ? -3.905 4.248 21.910 1.00 93.62 254 VAL A C 1
ATOM 2121 O O . VAL A 1 254 ? -2.772 3.857 21.640 1.00 93.62 254 VAL A O 1
ATOM 2124 N N . LYS A 1 255 ? -4.184 5.542 22.124 1.00 93.25 255 LYS A N 1
ATOM 2125 C CA . LYS A 1 255 ? -3.193 6.629 22.075 1.00 93.25 255 LYS A CA 1
ATOM 2126 C C . LYS A 1 255 ? -1.998 6.346 22.986 1.00 93.25 255 LYS A C 1
ATOM 2128 O O . LYS A 1 255 ? -0.862 6.520 22.570 1.00 93.25 255 LYS A O 1
ATOM 2133 N N . ALA A 1 256 ? -2.239 5.861 24.203 1.00 92.31 256 ALA A N 1
ATOM 2134 C CA . ALA A 1 256 ? -1.173 5.527 25.148 1.00 92.31 256 ALA A CA 1
ATOM 2135 C C . ALA A 1 256 ? -0.267 4.362 24.692 1.00 92.31 256 ALA A C 1
ATOM 2137 O O . ALA A 1 256 ? 0.829 4.203 25.224 1.00 92.31 256 ALA A O 1
ATOM 2138 N N . GLN A 1 257 ? -0.713 3.545 23.732 1.00 92.19 257 GLN A N 1
ATOM 2139 C CA . GLN A 1 257 ? 0.042 2.411 23.185 1.00 92.19 257 GLN A CA 1
ATOM 2140 C C . GLN A 1 257 ? 0.832 2.764 21.914 1.00 92.19 257 GLN A C 1
ATOM 2142 O O . GLN A 1 257 ? 1.628 1.943 21.462 1.00 92.19 257 GLN A O 1
ATOM 2147 N N . ILE A 1 258 ? 0.616 3.944 21.321 1.00 89.81 258 ILE A N 1
ATOM 2148 C CA . ILE A 1 258 ? 1.268 4.359 20.072 1.00 89.81 258 ILE A CA 1
ATOM 2149 C C . ILE A 1 258 ? 2.310 5.448 20.309 1.00 89.81 258 ILE A C 1
ATOM 2151 O O . ILE A 1 258 ? 2.133 6.344 21.133 1.00 89.81 258 ILE A O 1
ATOM 2155 N N . ALA A 1 259 ? 3.396 5.395 19.542 1.00 87.38 259 ALA A N 1
ATOM 2156 C CA . ALA A 1 259 ? 4.389 6.457 19.529 1.00 87.38 259 ALA A CA 1
ATOM 2157 C C . ALA A 1 259 ? 3.850 7.716 18.810 1.00 87.38 259 ALA A C 1
ATOM 2159 O O . ALA A 1 259 ? 3.016 7.597 17.906 1.00 87.38 259 ALA A O 1
ATOM 2160 N N . PRO A 1 260 ? 4.350 8.922 19.143 1.00 85.12 260 PRO A N 1
ATOM 2161 C CA . PRO A 1 260 ? 4.011 10.165 18.438 1.00 85.12 260 PRO A CA 1
ATOM 2162 C C . PRO A 1 260 ? 4.300 10.146 16.932 1.00 85.12 260 PRO A C 1
ATOM 2164 O O . PRO A 1 260 ? 3.654 10.871 16.176 1.00 85.12 260 PRO A O 1
ATOM 2167 N N . SER A 1 261 ? 5.248 9.307 16.511 1.00 85.25 261 SER A N 1
ATOM 2168 C CA . SER A 1 261 ? 5.660 9.069 15.125 1.00 85.25 261 SER A CA 1
ATOM 2169 C C . SER A 1 261 ? 4.671 8.235 14.303 1.00 85.25 261 SER A C 1
ATOM 2171 O O . SER A 1 261 ? 4.897 8.036 13.109 1.00 85.25 261 SER A O 1
ATOM 2173 N N . ILE A 1 262 ? 3.605 7.706 14.911 1.00 88.31 262 ILE A N 1
ATOM 2174 C CA . ILE A 1 262 ? 2.628 6.847 14.236 1.00 88.31 262 ILE A CA 1
ATOM 2175 C C . ILE A 1 262 ? 1.463 7.687 13.708 1.00 88.31 262 ILE A C 1
ATOM 2177 O O . ILE A 1 262 ? 0.762 8.361 14.464 1.00 88.31 262 ILE A O 1
ATOM 2181 N N . PHE A 1 263 ? 1.221 7.582 12.404 1.00 89.44 263 PHE A N 1
ATOM 2182 C CA . PHE A 1 263 ? 0.102 8.205 11.708 1.00 89.44 263 PHE A CA 1
ATOM 2183 C C . PHE A 1 263 ? -0.902 7.125 11.317 1.00 89.44 263 PHE A C 1
ATOM 2185 O O . PHE A 1 263 ? -0.606 6.207 10.559 1.00 89.44 263 PHE A O 1
ATOM 2192 N N . VAL A 1 264 ? -2.103 7.213 11.857 1.00 91.25 264 VAL A N 1
ATOM 2193 C CA . VAL A 1 264 ? -3.172 6.238 11.697 1.00 91.25 264 VAL A CA 1
ATOM 2194 C C . VAL A 1 264 ? -3.828 6.366 10.325 1.00 91.25 264 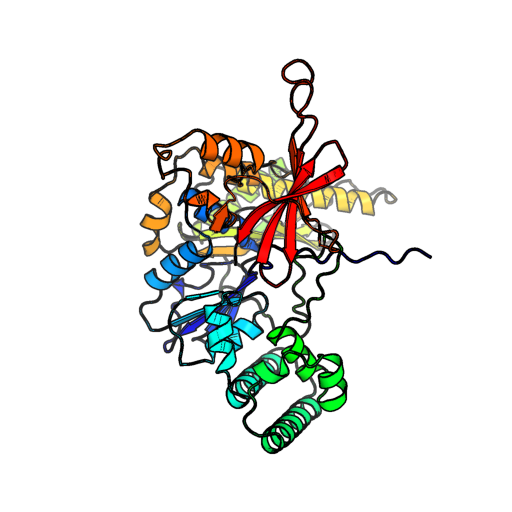VAL A C 1
ATOM 2196 O O . VAL A 1 264 ? -4.237 7.451 9.926 1.00 91.25 264 VAL A O 1
ATOM 2199 N N . GLN A 1 265 ? -3.985 5.241 9.629 1.00 90.12 265 GLN A N 1
ATOM 2200 C CA . GLN A 1 265 ? -4.732 5.163 8.372 1.00 90.12 265 GLN A CA 1
ATOM 2201 C C . GLN A 1 265 ? -6.030 4.362 8.521 1.00 90.12 265 GLN A C 1
ATOM 2203 O O . GLN A 1 265 ? -7.010 4.673 7.852 1.00 90.12 265 GLN A O 1
ATOM 2208 N N . LYS A 1 266 ? -6.053 3.318 9.357 1.00 92.31 266 LYS A N 1
ATOM 2209 C CA . LYS A 1 266 ? -7.186 2.388 9.431 1.00 92.31 266 LYS A CA 1
ATOM 2210 C C . LYS A 1 266 ? -7.339 1.744 10.806 1.00 92.31 266 LYS A C 1
ATOM 2212 O O . LYS A 1 266 ? -6.367 1.209 11.343 1.00 92.31 266 LYS A O 1
ATOM 2217 N N . PHE A 1 267 ? -8.575 1.710 11.296 1.00 94.75 267 PHE A N 1
ATOM 2218 C CA . PHE A 1 267 ? -9.013 0.857 12.399 1.00 94.75 267 PHE A CA 1
ATOM 2219 C C . PHE A 1 267 ? -9.969 -0.233 11.917 1.00 94.75 267 PHE A C 1
ATOM 2221 O O . PHE A 1 267 ? -10.763 -0.027 10.997 1.00 94.75 267 PHE A O 1
ATOM 2228 N N . GLU A 1 268 ? -9.946 -1.364 12.611 1.00 95.12 268 GLU A N 1
ATOM 2229 C CA . GLU A 1 268 ? -11.031 -2.339 12.603 1.00 95.12 268 GLU A CA 1
ATOM 2230 C C . GLU A 1 268 ? -11.794 -2.236 13.926 1.00 95.12 268 GLU A C 1
ATOM 2232 O O . GLU A 1 268 ? -11.226 -2.390 15.012 1.00 95.12 268 GLU A O 1
ATOM 2237 N N . TRP A 1 269 ? -13.091 -1.953 13.830 1.00 96.38 269 TRP A N 1
ATOM 2238 C CA . TRP A 1 269 ? -13.992 -1.853 14.968 1.00 96.38 269 TRP A CA 1
ATOM 2239 C C . TRP A 1 269 ? -14.964 -3.023 14.959 1.00 96.38 269 TRP A C 1
ATOM 2241 O O . TRP A 1 269 ? -15.851 -3.125 14.115 1.00 96.38 269 TRP A O 1
ATOM 2251 N N . HIS A 1 270 ? -14.778 -3.939 15.895 1.00 96.31 270 HIS A N 1
ATOM 2252 C CA . HIS A 1 270 ? -15.587 -5.136 16.023 1.00 96.31 270 HIS A CA 1
ATOM 2253 C C . HIS A 1 270 ? -16.689 -4.872 17.037 1.00 96.31 270 HIS A C 1
ATOM 2255 O O . HIS A 1 270 ? -16.407 -4.707 18.220 1.00 96.31 270 HIS A O 1
ATOM 2261 N N . LEU A 1 271 ? -17.936 -4.844 16.585 1.00 95.06 271 LEU A N 1
ATOM 2262 C CA . LEU A 1 271 ? -19.113 -4.681 17.428 1.00 95.06 271 LEU A CA 1
ATOM 2263 C C . LEU A 1 271 ? -19.764 -6.034 17.674 1.00 95.06 271 LEU A C 1
ATOM 2265 O O . LEU A 1 271 ? -20.015 -6.786 16.731 1.00 95.06 271 LEU A O 1
ATOM 2269 N N . THR A 1 272 ? -20.075 -6.319 18.935 1.00 95.12 272 THR A N 1
ATOM 2270 C CA . THR A 1 272 ? -20.943 -7.431 19.323 1.00 95.12 272 THR A CA 1
ATOM 2271 C C . THR A 1 272 ? -22.275 -6.870 19.800 1.00 95.12 272 THR A C 1
ATOM 2273 O O . THR A 1 272 ? -22.332 -6.059 20.727 1.00 95.12 272 THR A O 1
ATOM 2276 N N . PHE A 1 273 ? -23.351 -7.306 19.158 1.00 91.88 273 PHE A N 1
ATOM 2277 C CA . PHE A 1 273 ? -24.712 -6.865 19.438 1.00 91.88 273 PHE A CA 1
ATOM 2278 C C . PHE A 1 273 ? -25.400 -7.753 20.476 1.00 91.88 273 PHE A C 1
ATOM 2280 O O . PHE A 1 273 ? -24.946 -8.853 20.790 1.00 91.88 273 PHE A O 1
ATOM 2287 N N . TYR A 1 274 ? -26.527 -7.284 21.007 1.00 89.62 274 TYR A N 1
ATOM 2288 C CA . TYR A 1 274 ? -27.323 -7.991 22.013 1.00 89.62 274 TYR A CA 1
ATOM 2289 C C . TYR A 1 274 ? -27.800 -9.378 21.547 1.00 89.62 274 TYR A C 1
ATOM 2291 O O . TYR A 1 274 ? -27.916 -10.302 22.349 1.00 89.62 274 TYR A O 1
ATOM 2299 N N . ASN A 1 275 ? -28.015 -9.553 20.239 1.00 86.75 275 ASN A N 1
ATOM 2300 C CA . ASN A 1 275 ? -28.326 -10.839 19.603 1.00 86.75 275 ASN A CA 1
ATOM 2301 C C . ASN A 1 275 ? -27.090 -11.754 19.423 1.00 86.75 275 ASN A C 1
ATOM 2303 O O . ASN A 1 275 ? -27.201 -12.803 18.791 1.00 86.75 275 ASN A O 1
ATOM 2307 N N . LEU A 1 276 ? -25.929 -11.366 19.966 1.00 89.12 276 LEU A N 1
ATOM 2308 C CA . LEU A 1 276 ? -24.616 -12.010 19.828 1.00 89.12 276 LEU A CA 1
ATOM 2309 C C . LEU A 1 276 ? -24.031 -11.990 18.408 1.00 89.12 276 LEU A C 1
ATOM 2311 O O . LEU A 1 276 ? -22.999 -12.619 18.156 1.00 89.12 276 LEU A O 1
ATOM 2315 N N . GLU A 1 277 ? -24.653 -11.261 17.483 1.00 89.94 277 GLU A N 1
ATOM 2316 C CA . GLU A 1 277 ? -24.094 -11.032 16.160 1.00 89.94 277 GLU A CA 1
ATOM 2317 C C . GLU A 1 277 ? -22.843 -10.161 16.265 1.00 89.94 277 GLU A C 1
ATOM 2319 O O . GLU A 1 277 ? -22.787 -9.209 17.046 1.00 89.94 277 GLU A O 1
ATOM 2324 N N . LYS A 1 278 ? -21.834 -10.492 15.458 1.00 93.06 278 LYS A N 1
ATOM 2325 C CA . LYS A 1 278 ? -20.592 -9.729 15.362 1.00 93.06 278 LYS A CA 1
ATOM 2326 C C . LYS A 1 278 ? -20.502 -9.063 14.001 1.00 93.06 278 LYS A C 1
ATOM 2328 O O . LYS A 1 278 ? -20.598 -9.743 12.979 1.00 93.06 278 LYS A O 1
ATOM 2333 N N . LYS A 1 279 ? -20.274 -7.753 13.989 1.00 91.88 279 LYS A N 1
ATOM 2334 C CA . LYS A 1 279 ? -19.948 -6.995 12.777 1.00 91.88 279 LYS A CA 1
ATOM 2335 C C . LYS A 1 279 ? -18.572 -6.377 12.928 1.00 91.88 279 LYS A C 1
ATOM 2337 O O . LYS A 1 279 ? -18.242 -5.855 13.987 1.00 91.88 279 LYS A O 1
ATOM 2342 N N . THR A 1 280 ? -17.799 -6.408 11.854 1.00 94.00 280 THR A N 1
ATOM 2343 C CA . THR A 1 280 ? -16.544 -5.665 11.757 1.00 94.00 280 THR A CA 1
ATOM 2344 C C . THR A 1 280 ? -16.787 -4.458 10.872 1.00 94.00 280 THR A C 1
ATOM 2346 O O . THR A 1 280 ? -17.194 -4.616 9.722 1.00 94.00 280 THR A O 1
ATOM 2349 N N . LEU A 1 281 ? -16.548 -3.269 11.412 1.00 93.44 281 LEU A N 1
ATOM 2350 C CA . LEU A 1 281 ? -16.554 -2.021 10.673 1.00 93.44 281 LEU A CA 1
ATOM 2351 C C . LEU A 1 281 ? -15.117 -1.619 10.383 1.00 93.44 281 LEU A C 1
ATOM 2353 O O . LEU A 1 281 ? -14.258 -1.619 11.266 1.00 93.44 281 LEU A O 1
ATOM 2357 N N . GLU A 1 282 ? -14.871 -1.251 9.138 1.00 92.88 282 GLU A N 1
ATOM 2358 C CA . GLU A 1 282 ? -13.614 -0.657 8.724 1.00 92.88 282 GLU A CA 1
ATOM 2359 C C . GLU A 1 282 ? -13.719 0.865 8.840 1.00 92.88 282 GLU A C 1
ATOM 2361 O O . GLU A 1 282 ? -14.524 1.491 8.155 1.00 92.88 282 GLU A O 1
ATOM 2366 N N . VAL A 1 283 ? -12.893 1.461 9.700 1.00 93.00 283 VAL A N 1
ATOM 2367 C CA . VAL A 1 283 ? -12.797 2.917 9.847 1.00 93.00 283 VAL A CA 1
ATOM 2368 C C . VAL A 1 283 ? -11.505 3.371 9.183 1.00 93.00 283 VAL A C 1
ATOM 2370 O O . VAL A 1 283 ? -10.422 3.256 9.760 1.00 93.00 283 VAL A O 1
ATOM 2373 N N . SER A 1 284 ? -11.622 3.865 7.953 1.00 89.25 284 SER A N 1
ATOM 2374 C CA . SER A 1 284 ? -10.482 4.221 7.106 1.00 89.25 284 SER A CA 1
ATOM 2375 C C . SER A 1 284 ? -10.379 5.728 6.911 1.00 89.25 284 SER A C 1
ATOM 2377 O O . SER A 1 284 ? -11.277 6.373 6.375 1.00 89.25 284 SER A O 1
ATOM 2379 N N . PHE A 1 285 ? -9.237 6.285 7.296 1.00 88.31 285 PHE A N 1
ATOM 2380 C CA . PHE A 1 285 ? -8.887 7.669 7.020 1.00 88.31 285 PHE A CA 1
ATOM 2381 C C . PHE A 1 285 ? -8.481 7.811 5.555 1.00 88.31 285 PHE A C 1
ATOM 2383 O O . PHE A 1 285 ? -7.903 6.906 4.949 1.00 88.31 285 PHE A O 1
ATOM 2390 N N . ARG A 1 286 ? -8.768 8.971 4.964 1.00 82.81 286 ARG A N 1
ATOM 2391 C CA . ARG A 1 286 ? -8.350 9.264 3.585 1.00 82.81 286 ARG A CA 1
ATOM 2392 C C . ARG A 1 286 ? -6.874 9.606 3.518 1.00 82.81 286 ARG A C 1
ATOM 2394 O O . ARG A 1 286 ? -6.220 9.273 2.535 1.00 82.81 286 ARG A O 1
ATOM 2401 N N . ASN A 1 287 ? -6.382 10.282 4.548 1.00 83.50 287 ASN A N 1
ATOM 2402 C CA . ASN A 1 287 ? -4.990 10.664 4.704 1.00 83.50 287 ASN A CA 1
ATOM 2403 C C . ASN A 1 287 ? -4.501 10.210 6.092 1.00 83.50 287 ASN A C 1
ATOM 2405 O O . ASN A 1 287 ? -5.300 10.277 7.033 1.00 83.50 287 ASN A O 1
ATOM 2409 N N . PRO A 1 288 ? -3.226 9.809 6.238 1.00 86.88 288 PRO A N 1
ATOM 2410 C CA . PRO A 1 288 ? -2.652 9.415 7.519 1.00 86.88 288 PRO A CA 1
ATOM 2411 C C . PRO A 1 288 ? -2.851 10.510 8.570 1.00 86.88 288 PRO A C 1
ATOM 2413 O O . PRO A 1 288 ? -2.481 11.662 8.350 1.00 86.88 288 PRO A O 1
ATOM 2416 N N . HIS A 1 289 ? -3.443 10.145 9.704 1.00 87.94 289 HIS A N 1
ATOM 2417 C CA . HIS A 1 289 ? -3.869 11.058 10.763 1.00 87.94 289 HIS A CA 1
ATOM 2418 C C . HIS A 1 289 ? -3.091 10.810 12.051 1.00 87.94 289 HIS A C 1
ATOM 2420 O O . HIS A 1 289 ? -3.004 9.676 12.517 1.00 87.94 289 HIS A O 1
ATOM 2426 N N . ASN A 1 290 ? -2.554 11.851 12.682 1.00 87.69 290 ASN A N 1
ATOM 2427 C CA . ASN A 1 290 ? -1.868 11.675 13.958 1.00 87.69 290 ASN A CA 1
ATOM 2428 C C . ASN A 1 290 ? -2.853 11.794 15.131 1.00 87.69 290 ASN A C 1
ATOM 2430 O O . ASN A 1 290 ? -3.308 12.877 15.499 1.00 87.69 290 ASN A O 1
ATOM 2434 N N . LEU A 1 291 ? -3.133 10.661 15.779 1.00 87.94 291 LEU A N 1
ATOM 2435 C CA . LEU A 1 291 ? -4.017 10.599 16.947 1.00 87.94 291 LEU A CA 1
ATOM 2436 C C . LEU A 1 291 ? -3.475 11.416 18.139 1.00 87.94 291 LEU A C 1
ATOM 2438 O O . LEU A 1 291 ? -4.235 11.853 19.005 1.00 87.94 291 LEU A O 1
ATOM 2442 N N . ASN A 1 292 ? -2.161 11.658 18.199 1.00 86.38 292 ASN A N 1
ATOM 2443 C CA . ASN A 1 292 ? -1.560 12.466 19.255 1.00 86.38 292 ASN A CA 1
ATOM 2444 C C . ASN A 1 292 ? -1.868 13.960 19.114 1.00 86.38 292 ASN A C 1
ATOM 2446 O O . ASN A 1 292 ? -1.977 14.625 20.147 1.00 86.38 292 ASN A O 1
ATOM 2450 N N . SER A 1 293 ? -2.069 14.450 17.886 1.00 84.81 293 SER A N 1
ATOM 2451 C CA . SER A 1 293 ? -2.357 15.857 17.578 1.00 84.81 293 SER A CA 1
ATOM 2452 C C . SER A 1 293 ? -3.840 16.167 17.341 1.00 84.81 293 SER A C 1
ATOM 2454 O O . SER A 1 293 ? -4.173 17.329 17.149 1.00 84.81 293 SER A O 1
ATOM 2456 N N . ASP A 1 294 ? -4.740 15.175 17.389 1.00 82.44 294 ASP A N 1
ATOM 2457 C CA . ASP A 1 294 ? -6.185 15.359 17.126 1.00 82.44 294 ASP A CA 1
ATOM 2458 C C . ASP A 1 294 ? -6.881 16.309 18.130 1.00 82.44 294 ASP A C 1
ATOM 2460 O O . ASP A 1 294 ? -7.975 16.807 17.875 1.00 82.44 294 ASP A O 1
ATOM 2464 N N . GLY A 1 295 ? -6.238 16.599 19.265 1.00 80.56 295 GLY A N 1
ATOM 2465 C CA . GLY A 1 295 ? -6.788 17.411 20.352 1.00 80.56 295 GLY A CA 1
ATOM 2466 C C . GLY A 1 295 ? -7.570 16.588 21.380 1.00 80.56 295 GLY A C 1
ATOM 2467 O O . GLY A 1 295 ? -7.625 15.357 21.318 1.00 80.56 295 GLY A O 1
ATOM 2468 N N . GLU A 1 296 ? -8.148 17.265 22.373 1.00 85.25 296 GLU A N 1
ATOM 2469 C CA . GLU A 1 296 ? -8.987 16.612 23.384 1.00 85.25 296 GLU A CA 1
ATOM 2470 C C . GLU A 1 296 ? -10.286 16.082 22.756 1.00 85.25 296 GLU A C 1
ATOM 2472 O O . GLU A 1 296 ? -10.912 16.745 21.931 1.00 85.25 296 GLU A O 1
ATOM 2477 N N . GLY A 1 297 ? -10.690 14.863 23.128 1.00 85.81 297 GLY A N 1
ATOM 2478 C CA . GLY A 1 297 ? -11.921 14.240 22.628 1.00 85.81 297 GLY A CA 1
ATOM 2479 C C . GLY A 1 297 ? -11.851 13.682 21.200 1.00 85.81 297 GLY A C 1
ATOM 2480 O O . GLY A 1 297 ? -12.866 13.193 20.707 1.00 85.81 297 GLY A O 1
ATOM 2481 N N . PHE A 1 298 ? -10.681 13.705 20.552 1.00 91.62 298 PHE A N 1
ATOM 2482 C CA . PHE A 1 298 ? -10.425 13.052 19.258 1.00 91.62 298 PHE A CA 1
ATOM 2483 C C . PHE A 1 298 ? -11.452 13.385 18.154 1.00 91.62 298 PHE A C 1
ATOM 2485 O O . PHE A 1 298 ? -12.047 12.470 17.580 1.00 91.62 298 PHE A O 1
ATOM 2492 N N . PRO A 1 299 ? -11.715 14.670 17.857 1.00 89.50 299 PRO A N 1
ATOM 2493 C CA . PRO A 1 299 ? -12.794 15.093 16.965 1.00 89.50 299 PRO A CA 1
ATOM 2494 C C . PRO A 1 299 ? -12.713 14.479 15.562 1.00 89.50 299 PRO A C 1
ATOM 2496 O O . PRO A 1 299 ? -13.736 14.054 15.028 1.00 89.50 299 PRO A O 1
ATOM 2499 N N . THR A 1 300 ? -11.522 14.406 14.960 1.00 89.00 300 THR A N 1
ATOM 2500 C CA . THR A 1 300 ? -11.346 13.859 13.602 1.00 89.00 300 THR A CA 1
ATOM 2501 C C . THR A 1 300 ? -11.568 12.355 13.596 1.00 89.00 300 THR A C 1
ATOM 2503 O O . THR A 1 300 ? -12.302 11.832 12.758 1.00 89.00 300 THR A O 1
ATOM 2506 N N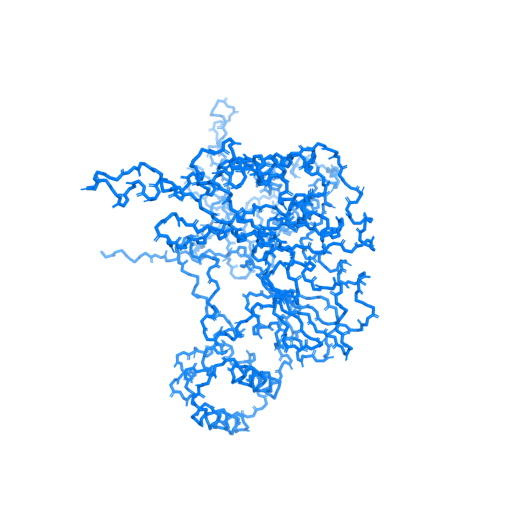 . THR A 1 301 ? -10.975 11.665 14.568 1.00 92.19 301 THR A N 1
ATOM 2507 C CA . THR A 1 301 ? -11.118 10.216 14.715 1.00 92.19 301 THR A CA 1
ATOM 2508 C C . THR A 1 301 ? -12.573 9.847 14.991 1.00 92.19 301 THR A C 1
ATOM 2510 O O . THR A 1 301 ? -13.147 9.040 14.268 1.00 92.19 301 THR A O 1
ATOM 2513 N N . CYS A 1 302 ? -13.221 10.490 15.963 1.00 93.62 302 CYS A N 1
ATOM 2514 C CA . CYS A 1 302 ? -14.615 10.217 16.310 1.00 93.62 302 CYS A CA 1
ATOM 2515 C C . CYS A 1 302 ? -15.581 10.495 15.150 1.00 93.62 302 CYS A C 1
ATOM 2517 O O . CYS A 1 302 ? -16.549 9.757 14.992 1.00 93.62 302 CYS A O 1
ATOM 2519 N N . ALA A 1 303 ? -15.316 11.506 14.312 1.00 91.81 303 ALA A N 1
ATOM 2520 C CA . ALA A 1 303 ? -16.112 11.753 13.108 1.00 91.81 303 ALA A CA 1
ATOM 2521 C C . ALA A 1 303 ? -16.042 10.576 12.117 1.00 91.81 303 ALA A C 1
ATOM 2523 O O . ALA A 1 303 ? -17.067 10.166 11.582 1.00 91.81 303 ALA A O 1
ATOM 2524 N N . GLN A 1 304 ? -14.861 9.984 11.917 1.00 92.06 304 GLN A N 1
ATOM 2525 C CA . GLN A 1 304 ? -14.712 8.800 11.062 1.00 92.06 304 GLN A CA 1
ATOM 2526 C C . GLN A 1 304 ? -15.442 7.576 11.626 1.00 92.06 304 GLN A C 1
ATOM 2528 O O . GLN A 1 304 ? -16.117 6.863 10.884 1.00 92.06 304 GLN A O 1
ATOM 2533 N N . PHE A 1 305 ? -15.379 7.368 12.943 1.00 94.62 305 PHE A N 1
ATOM 2534 C CA . PHE A 1 305 ? -16.155 6.316 13.603 1.00 94.62 305 PHE A CA 1
ATOM 2535 C C . PHE A 1 305 ? -17.665 6.537 13.473 1.00 94.62 305 PHE A C 1
ATOM 2537 O O . PHE A 1 305 ? -18.398 5.577 13.243 1.00 94.62 305 PHE A O 1
ATOM 2544 N N . TYR A 1 306 ? -18.124 7.789 13.573 1.00 93.38 306 TYR A N 1
ATOM 2545 C CA . TYR A 1 306 ? -19.527 8.136 13.365 1.00 93.38 306 TYR A CA 1
ATOM 2546 C C . TYR A 1 306 ? -19.988 7.767 11.955 1.00 93.38 306 TYR A C 1
ATOM 2548 O O . TYR A 1 306 ? -21.018 7.120 11.813 1.00 93.38 306 TYR A O 1
ATOM 2556 N N . TYR A 1 307 ? -19.212 8.112 10.921 1.00 91.69 307 TYR A N 1
ATOM 2557 C CA . TYR A 1 307 ? -19.569 7.778 9.539 1.00 91.69 307 TYR A CA 1
ATOM 2558 C C . TYR A 1 307 ? -19.662 6.272 9.302 1.00 91.69 307 TYR A C 1
ATOM 2560 O O . TYR A 1 307 ? -20.630 5.816 8.699 1.00 91.69 307 TYR A O 1
ATOM 2568 N N . ALA A 1 308 ? -18.711 5.495 9.826 1.00 91.56 308 ALA A N 1
ATOM 2569 C CA . ALA A 1 308 ? -18.770 4.039 9.730 1.00 91.56 308 ALA A CA 1
ATOM 2570 C C . ALA A 1 308 ? -19.990 3.463 10.475 1.00 91.56 308 ALA A C 1
ATOM 2572 O O . ALA A 1 308 ? -20.672 2.573 9.966 1.00 91.56 308 ALA A O 1
ATOM 2573 N N . TYR A 1 309 ? -20.288 3.980 11.671 1.00 91.81 309 TYR A N 1
ATOM 2574 C CA . TYR A 1 309 ? -21.444 3.555 12.461 1.00 91.81 309 TYR A CA 1
ATOM 2575 C C . TYR A 1 309 ? -22.778 3.883 11.783 1.00 91.81 309 TYR A C 1
ATOM 2577 O O . TYR A 1 309 ? -23.672 3.036 11.745 1.00 91.81 309 TYR A O 1
ATOM 2585 N N . ASP A 1 310 ? -22.909 5.094 11.24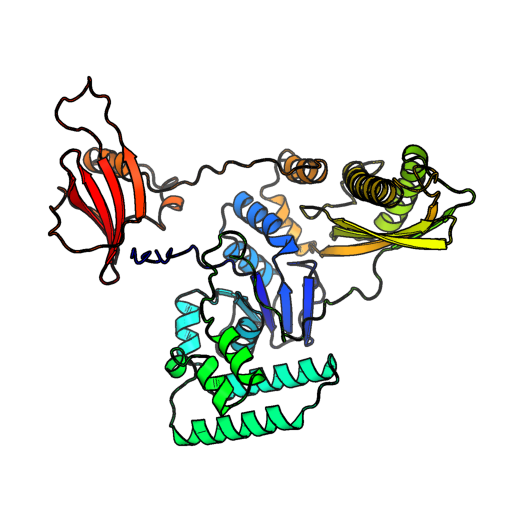4 1.00 90.44 310 ASP A N 1
ATOM 2586 C CA . ASP A 1 310 ? -24.101 5.557 10.537 1.00 90.44 310 ASP A CA 1
ATOM 2587 C C . ASP A 1 310 ? -24.360 4.708 9.284 1.00 90.44 310 ASP A C 1
ATOM 2589 O O . ASP A 1 310 ? -25.476 4.229 9.081 1.00 90.44 310 ASP A O 1
ATOM 2593 N N . GLU A 1 311 ? -23.314 4.403 8.507 1.00 89.75 311 GLU A N 1
ATOM 2594 C CA . GLU A 1 311 ? -23.417 3.506 7.353 1.00 89.75 311 GLU A CA 1
ATOM 2595 C C . GLU A 1 311 ? -23.898 2.103 7.761 1.00 89.75 311 GLU A C 1
ATOM 2597 O O . GLU A 1 311 ? -24.802 1.548 7.130 1.00 89.75 311 GLU A O 1
ATOM 2602 N N . LEU A 1 312 ? -23.363 1.537 8.850 1.00 88.75 312 LEU A N 1
ATOM 2603 C CA . LEU A 1 312 ? -23.833 0.249 9.364 1.00 88.75 312 LEU A CA 1
ATOM 2604 C C . LEU A 1 312 ? -25.306 0.308 9.788 1.00 88.75 312 LEU A C 1
ATOM 2606 O O . LEU A 1 312 ? -26.067 -0.614 9.490 1.00 88.75 312 LEU A O 1
ATOM 2610 N N . CYS A 1 313 ? -25.715 1.370 10.484 1.00 86.69 313 CYS A N 1
ATOM 2611 C CA . CYS A 1 313 ? -27.101 1.543 10.910 1.00 86.69 313 CYS A CA 1
ATOM 2612 C C . CYS A 1 313 ? -28.045 1.589 9.705 1.00 86.69 313 CYS A C 1
ATOM 2614 O O . CYS A 1 313 ? -29.042 0.868 9.689 1.00 86.69 313 CYS A O 1
ATOM 2616 N N . GLN A 1 314 ? -27.695 2.348 8.666 1.00 86.88 314 GLN A N 1
ATOM 2617 C CA . GLN A 1 314 ? -28.462 2.412 7.420 1.00 86.88 314 GLN A CA 1
ATOM 2618 C C . GLN A 1 314 ? -28.541 1.043 6.724 1.00 86.88 314 GLN A C 1
ATOM 2620 O O . GLN A 1 314 ? -29.610 0.638 6.260 1.00 86.88 314 GLN A O 1
ATOM 2625 N N . GLN A 1 315 ? -27.438 0.286 6.691 1.00 85.56 315 GLN A N 1
ATOM 2626 C CA . GLN A 1 315 ? -27.421 -1.069 6.130 1.00 85.56 315 GLN A CA 1
ATOM 2627 C C . GLN A 1 315 ? -28.339 -2.020 6.909 1.00 85.56 315 GLN A C 1
ATOM 2629 O O . GLN A 1 315 ? -29.135 -2.733 6.294 1.00 85.56 315 GLN A O 1
ATOM 2634 N N . MET A 1 316 ? -28.287 -2.010 8.244 1.00 81.75 316 MET A N 1
ATOM 2635 C CA . MET A 1 316 ? -29.160 -2.848 9.076 1.00 81.75 316 MET A CA 1
ATOM 2636 C C . MET A 1 316 ? -30.637 -2.470 8.933 1.00 81.75 316 MET A C 1
ATOM 2638 O O . MET A 1 316 ? -31.482 -3.356 8.827 1.00 81.75 316 MET A O 1
ATOM 2642 N N . GLN A 1 317 ? -30.952 -1.175 8.861 1.00 80.56 317 GLN A N 1
ATOM 2643 C CA . GLN A 1 317 ? -32.315 -0.698 8.612 1.00 80.56 317 GLN A CA 1
ATOM 2644 C C . GLN A 1 317 ? -32.832 -1.175 7.253 1.00 80.56 317 GLN A C 1
ATOM 2646 O O . GLN A 1 317 ? -33.942 -1.688 7.168 1.00 80.56 317 GLN A O 1
ATOM 2651 N N . SER A 1 318 ? -32.016 -1.084 6.198 1.00 80.00 318 SER A N 1
ATOM 2652 C CA . SER A 1 318 ? -32.409 -1.540 4.858 1.00 80.00 318 SER A CA 1
ATOM 2653 C C . SER A 1 318 ? -32.683 -3.049 4.784 1.00 80.00 318 SER A C 1
ATOM 2655 O O . SER A 1 318 ? -33.589 -3.470 4.072 1.00 80.00 318 SER A O 1
ATOM 2657 N N . GLN A 1 319 ? -31.942 -3.865 5.541 1.00 75.31 319 GLN A N 1
ATOM 2658 C CA . GLN A 1 319 ? -32.121 -5.322 5.584 1.00 75.31 319 GLN A CA 1
ATOM 2659 C C . GLN A 1 319 ? -33.363 -5.740 6.375 1.00 75.31 319 GLN A C 1
ATOM 2661 O O . GLN A 1 319 ? -33.957 -6.775 6.084 1.00 75.31 319 GLN A O 1
ATOM 2666 N N . ASN A 1 320 ? -33.755 -4.927 7.356 1.00 71.00 320 ASN A N 1
ATOM 2667 C CA . ASN A 1 320 ? -34.865 -5.203 8.257 1.00 71.00 320 ASN A CA 1
ATOM 2668 C C . ASN A 1 320 ? -36.143 -4.436 7.888 1.00 71.00 320 ASN A C 1
ATOM 2670 O O . ASN A 1 320 ? -37.080 -4.463 8.669 1.00 71.00 320 ASN A O 1
ATOM 2674 N N . GLN A 1 321 ? -36.225 -3.792 6.716 1.00 64.44 321 GLN A N 1
ATOM 2675 C CA . GLN A 1 321 ? -37.415 -3.026 6.299 1.00 64.44 321 GLN A CA 1
ATOM 2676 C C . GLN A 1 321 ? -38.724 -3.837 6.324 1.00 64.44 321 GLN A C 1
ATOM 2678 O O . GLN A 1 321 ? -39.787 -3.256 6.526 1.00 64.44 321 GLN A O 1
ATOM 2683 N N . ASP A 1 322 ? -38.645 -5.161 6.156 1.00 61.69 322 ASP A N 1
ATOM 2684 C CA . ASP A 1 322 ? -39.798 -6.073 6.173 1.00 61.69 322 ASP A CA 1
ATOM 2685 C C . ASP A 1 322 ? -40.057 -6.726 7.549 1.00 61.69 322 ASP A C 1
ATOM 2687 O O . ASP A 1 322 ? -40.991 -7.517 7.704 1.00 61.69 322 ASP A O 1
ATOM 2691 N N . LEU A 1 323 ? -39.223 -6.442 8.553 1.00 62.09 323 LEU A N 1
ATOM 2692 C CA . LEU A 1 323 ? -39.309 -7.002 9.900 1.00 62.09 323 LEU A CA 1
ATOM 2693 C C . LEU A 1 323 ? -39.560 -5.851 10.886 1.00 62.09 323 LEU A C 1
ATOM 2695 O O . LEU A 1 323 ? -38.794 -4.897 10.898 1.00 62.09 323 LEU A O 1
ATOM 2699 N N . ASP A 1 324 ? -40.583 -5.943 11.748 1.00 62.72 324 ASP A N 1
ATOM 2700 C CA . ASP A 1 324 ? -40.863 -4.980 12.842 1.00 62.72 324 ASP A CA 1
ATOM 2701 C C . ASP A 1 324 ? -39.782 -5.043 13.954 1.00 62.72 324 ASP A C 1
ATOM 2703 O O . ASP A 1 324 ? -40.058 -5.259 15.138 1.00 62.72 324 ASP A O 1
ATOM 2707 N N . LEU A 1 325 ? -38.511 -4.943 13.575 1.00 64.06 325 LEU A N 1
ATOM 2708 C CA . LEU A 1 325 ? -37.361 -4.922 14.462 1.00 64.06 325 LEU A CA 1
ATOM 2709 C C . LEU A 1 325 ? -37.002 -3.471 14.806 1.00 64.06 325 LEU A C 1
ATOM 2711 O O . LEU A 1 325 ? -37.228 -2.571 14.000 1.00 64.06 325 LEU A O 1
ATOM 2715 N N . PRO A 1 326 ? -36.434 -3.221 15.999 1.00 63.78 326 PRO A N 1
ATOM 2716 C CA . PRO A 1 326 ? -35.965 -1.891 16.362 1.00 63.78 326 PRO A CA 1
ATOM 2717 C C . PRO A 1 326 ? -34.901 -1.384 15.377 1.00 63.78 326 PRO A C 1
ATOM 2719 O O . PRO A 1 326 ? -34.031 -2.146 14.952 1.00 63.78 326 PRO A O 1
ATOM 2722 N N . ASP A 1 327 ? -34.935 -0.076 15.099 1.00 63.22 327 ASP A N 1
ATOM 2723 C CA . ASP A 1 327 ? -34.066 0.614 14.129 1.00 63.22 327 ASP A CA 1
ATOM 2724 C C . ASP A 1 327 ? -32.562 0.406 14.377 1.00 63.22 327 ASP A C 1
ATOM 2726 O O . ASP A 1 327 ? -31.751 0.520 13.456 1.00 63.22 327 ASP A O 1
ATOM 2730 N N . HIS A 1 328 ? -32.185 0.091 15.622 1.00 68.81 328 HIS A N 1
ATOM 2731 C CA . HIS A 1 328 ? -30.812 -0.167 16.036 1.00 68.81 328 HIS A CA 1
ATOM 2732 C C . HIS A 1 328 ? -30.747 -1.382 16.963 1.00 68.81 328 HIS A C 1
ATOM 2734 O O . HIS A 1 328 ? -31.394 -1.418 18.013 1.00 68.81 328 HIS A O 1
ATOM 2740 N N . SER A 1 329 ? -29.908 -2.358 16.612 1.00 80.19 329 SER A N 1
ATOM 2741 C CA . SER A 1 329 ? -29.543 -3.430 17.539 1.00 80.19 329 SER A CA 1
ATOM 2742 C C . SER A 1 329 ? -28.596 -2.871 18.607 1.00 80.19 329 SER A C 1
ATOM 2744 O O . SER A 1 329 ? -27.569 -2.294 18.245 1.00 80.19 329 SER A O 1
ATOM 2746 N N . PRO A 1 330 ? -28.895 -3.020 19.911 1.00 88.12 330 PRO A N 1
ATOM 2747 C CA . PRO A 1 330 ? -28.015 -2.520 20.961 1.00 88.12 330 PRO A CA 1
ATOM 2748 C C . PRO A 1 330 ? -26.674 -3.257 20.971 1.00 88.12 330 PRO A C 1
ATOM 2750 O O . PRO A 1 330 ? -26.631 -4.484 20.860 1.00 88.12 330 PRO A O 1
ATOM 2753 N N . ILE A 1 331 ? -25.585 -2.518 21.143 1.00 92.62 331 ILE A N 1
ATOM 2754 C CA . ILE A 1 331 ? -24.227 -3.039 21.294 1.00 92.62 331 ILE A CA 1
ATOM 2755 C C . ILE A 1 331 ? -24.012 -3.438 22.752 1.00 92.62 331 ILE A C 1
ATOM 2757 O O . ILE A 1 331 ? -24.407 -2.704 23.655 1.00 92.62 331 ILE A O 1
ATOM 2761 N N . ILE A 1 332 ? -23.367 -4.579 22.986 1.00 95.12 332 ILE A N 1
ATOM 2762 C CA . ILE A 1 332 ? -23.003 -5.068 24.328 1.00 95.12 332 ILE A CA 1
ATOM 2763 C C . ILE A 1 332 ? -21.489 -5.116 24.553 1.00 95.12 332 ILE A C 1
ATOM 2765 O O . ILE A 1 332 ? -21.025 -5.160 25.689 1.00 95.12 332 ILE A O 1
ATOM 2769 N N . GLU A 1 333 ? -20.704 -5.114 23.479 1.00 96.19 333 GLU A N 1
ATOM 2770 C CA . GLU A 1 333 ? -19.249 -5.196 23.539 1.00 96.19 333 GLU A CA 1
ATOM 2771 C C . GLU A 1 333 ? -18.632 -4.650 22.251 1.00 96.19 333 GLU A C 1
ATOM 2773 O O . GLU A 1 333 ? -19.210 -4.802 21.170 1.00 96.19 333 GLU A O 1
ATOM 2778 N N . TRP A 1 334 ? -17.434 -4.071 22.360 1.00 96.31 334 TRP A N 1
ATOM 2779 C CA . TRP A 1 334 ? -16.603 -3.797 21.196 1.00 96.31 334 TRP A CA 1
ATOM 2780 C C . TRP A 1 334 ? -15.105 -4.029 21.405 1.00 96.31 334 TRP A C 1
ATOM 2782 O O . TRP A 1 334 ? -14.573 -3.874 22.507 1.00 96.31 334 TRP A O 1
ATOM 2792 N N . ASP A 1 335 ? -14.423 -4.328 20.299 1.00 96.12 335 ASP A N 1
ATOM 2793 C CA . ASP A 1 335 ? -12.966 -4.352 20.175 1.00 96.12 335 ASP A CA 1
ATOM 2794 C C . ASP A 1 335 ? -12.512 -3.353 19.103 1.00 96.12 335 ASP A C 1
ATOM 2796 O O . ASP A 1 335 ? -12.985 -3.372 17.967 1.00 96.12 335 ASP A O 1
ATOM 2800 N N . LEU A 1 336 ? -11.571 -2.489 19.463 1.00 95.88 336 LEU A N 1
ATOM 2801 C CA . LEU A 1 336 ? -10.932 -1.502 18.599 1.00 95.88 336 LEU A CA 1
ATOM 2802 C C . LEU A 1 336 ? -9.499 -1.946 18.336 1.00 95.88 336 LEU A C 1
ATOM 2804 O O . LEU A 1 336 ? -8.730 -2.097 19.286 1.00 95.88 336 LEU A O 1
ATOM 2808 N N . GLU A 1 337 ? -9.127 -2.120 17.073 1.00 94.75 337 GLU A N 1
ATOM 2809 C CA . GLU A 1 337 ? -7.778 -2.526 16.673 1.00 94.75 337 GLU A CA 1
ATOM 2810 C C . GLU A 1 337 ? -7.218 -1.573 15.614 1.00 94.75 337 GLU A C 1
ATOM 2812 O O . GLU A 1 337 ? -7.859 -1.311 14.596 1.00 94.75 337 GLU A O 1
ATOM 2817 N N . LEU A 1 338 ? -6.013 -1.044 15.845 1.00 92.81 338 LEU A N 1
ATOM 2818 C CA . LEU A 1 338 ? -5.282 -0.274 14.840 1.00 92.81 338 LEU A CA 1
ATOM 2819 C C . LEU A 1 338 ? -4.615 -1.237 13.852 1.00 92.81 338 LEU A C 1
ATOM 2821 O O . LEU A 1 338 ? -3.619 -1.882 14.182 1.00 92.81 338 LEU A O 1
ATOM 2825 N N . THR A 1 339 ? -5.139 -1.304 12.630 1.00 90.19 339 THR A N 1
ATOM 2826 C CA . THR A 1 339 ? -4.693 -2.277 11.622 1.00 90.19 339 THR A CA 1
ATOM 2827 C C . THR A 1 339 ? -3.878 -1.668 10.490 1.00 90.19 339 THR A C 1
ATOM 2829 O O . THR A 1 339 ? -3.177 -2.400 9.797 1.00 90.19 339 THR A O 1
ATOM 2832 N N . GLY A 1 340 ? -3.957 -0.351 10.274 1.00 89.50 340 GLY A N 1
ATOM 2833 C CA . GLY A 1 340 ? -3.176 0.343 9.252 1.00 89.50 340 GLY A CA 1
ATOM 2834 C C . GLY A 1 340 ? -2.628 1.664 9.766 1.00 89.50 340 GLY A C 1
ATOM 2835 O O . GLY A 1 340 ? -3.383 2.522 10.225 1.00 89.50 340 GLY A O 1
ATOM 2836 N N . PHE A 1 341 ? -1.316 1.839 9.665 1.00 91.50 341 PHE A N 1
ATOM 2837 C CA . PHE A 1 341 ? -0.629 3.066 10.047 1.00 91.50 341 PHE A CA 1
ATOM 2838 C C . PHE A 1 341 ? 0.626 3.281 9.202 1.00 91.50 341 PHE A C 1
ATOM 2840 O O . PHE A 1 341 ? 1.134 2.347 8.584 1.00 91.50 341 PHE A O 1
ATOM 2847 N N . LEU A 1 342 ? 1.109 4.518 9.202 1.00 90.56 342 LEU A N 1
ATOM 2848 C CA . LEU A 1 342 ? 2.452 4.880 8.786 1.00 90.56 342 LEU A CA 1
ATOM 2849 C C . LEU A 1 342 ? 3.315 5.155 10.012 1.00 90.56 342 LEU A C 1
ATOM 2851 O O . LEU A 1 342 ? 2.838 5.705 11.006 1.00 90.56 342 LEU A O 1
ATOM 2855 N N . HIS A 1 343 ? 4.589 4.796 9.929 1.00 88.56 343 HIS A N 1
ATOM 2856 C CA . HIS A 1 343 ? 5.586 5.160 10.924 1.00 88.56 343 HIS A CA 1
ATOM 2857 C C . HIS A 1 343 ? 6.542 6.189 10.324 1.00 88.56 343 HIS A C 1
ATOM 2859 O O . HIS A 1 343 ? 7.146 5.947 9.284 1.00 88.56 343 HIS A O 1
ATOM 2865 N N . HIS A 1 344 ? 6.673 7.351 10.957 1.00 85.94 344 HIS A N 1
ATOM 2866 C CA . HIS A 1 344 ? 7.580 8.411 10.525 1.00 85.94 344 HIS A CA 1
ATOM 2867 C C . HIS A 1 344 ? 8.695 8.587 11.558 1.00 85.94 344 HIS A C 1
ATOM 2869 O O . HIS A 1 344 ? 8.473 9.244 12.576 1.00 85.94 344 HIS A O 1
ATOM 2875 N N . PRO A 1 345 ? 9.882 7.997 11.325 1.00 79.06 345 PRO A N 1
ATOM 2876 C CA . PRO A 1 345 ? 11.005 8.081 12.250 1.00 79.06 345 PRO A CA 1
ATOM 2877 C C . PRO A 1 345 ? 11.372 9.529 12.592 1.00 79.06 345 PRO A C 1
ATOM 2879 O O . PRO A 1 345 ? 11.320 10.416 11.739 1.00 79.06 345 PRO A O 1
ATOM 2882 N N . GLU A 1 346 ? 11.827 9.766 13.823 1.00 73.94 346 GLU A N 1
ATOM 2883 C CA . GLU A 1 346 ? 12.280 11.094 14.272 1.00 73.94 346 GLU A CA 1
ATOM 2884 C C . GLU A 1 346 ? 13.475 11.619 13.457 1.00 73.94 346 GLU A C 1
ATOM 2886 O O . GLU A 1 346 ? 13.647 12.828 13.291 1.00 73.94 346 GLU A O 1
ATOM 2891 N N . SER A 1 347 ? 14.278 10.731 12.865 1.00 67.56 347 SER A N 1
ATOM 2892 C CA . SER A 1 347 ? 15.343 11.107 11.925 1.00 67.56 347 SER A CA 1
ATOM 2893 C C . SER A 1 347 ? 14.820 11.897 10.718 1.00 67.56 347 SER A C 1
ATOM 2895 O O . SER A 1 347 ? 15.566 12.665 10.116 1.00 67.56 347 SER A O 1
ATOM 2897 N N . MET A 1 348 ? 13.526 11.783 10.410 1.00 69.50 348 MET A N 1
ATOM 2898 C CA . MET A 1 348 ? 12.870 12.467 9.301 1.00 69.50 348 MET A CA 1
ATOM 2899 C C . MET A 1 348 ? 12.157 13.760 9.700 1.00 69.50 348 MET A C 1
ATOM 2901 O O . MET A 1 348 ? 11.541 14.399 8.853 1.00 69.50 348 MET A O 1
ATOM 2905 N N . THR A 1 349 ? 12.245 14.210 10.955 1.00 65.44 349 THR A N 1
ATOM 2906 C CA . THR A 1 349 ? 11.544 15.428 11.418 1.00 65.44 349 THR A CA 1
ATOM 2907 C C . THR A 1 349 ? 11.900 16.671 10.585 1.00 65.44 349 THR A C 1
ATOM 2909 O O . THR A 1 349 ? 11.059 17.546 10.387 1.00 65.44 349 THR A O 1
ATOM 2912 N N . ALA A 1 350 ? 13.108 16.736 10.012 1.00 61.00 350 ALA A N 1
ATOM 2913 C CA . ALA A 1 350 ? 13.524 17.805 9.096 1.00 61.00 350 ALA A CA 1
ATOM 2914 C C . ALA A 1 350 ? 12.770 17.785 7.747 1.00 61.00 350 ALA A C 1
ATOM 2916 O O . ALA A 1 350 ? 12.458 18.842 7.192 1.00 61.00 350 ALA A O 1
ATOM 2917 N N . PHE A 1 351 ? 12.422 16.591 7.258 1.00 60.78 351 PHE A N 1
ATOM 2918 C CA . PHE A 1 351 ? 11.614 16.392 6.052 1.00 60.78 351 PHE A CA 1
ATOM 2919 C C . PHE A 1 351 ? 10.194 16.949 6.236 1.00 60.78 351 PHE A C 1
ATOM 2921 O O . PHE A 1 351 ? 9.605 17.509 5.316 1.00 60.78 351 PHE A O 1
ATOM 2928 N N . TRP A 1 352 ? 9.669 16.851 7.460 1.00 61.53 352 TRP A N 1
ATOM 2929 C CA . TRP A 1 352 ? 8.307 17.262 7.809 1.00 61.53 352 TRP A CA 1
ATOM 2930 C C . TRP A 1 352 ? 8.184 18.725 8.259 1.00 61.53 352 TRP A C 1
ATOM 2932 O O . TRP A 1 352 ? 7.135 19.338 8.086 1.00 61.53 352 TRP A O 1
ATOM 2942 N N . SER A 1 353 ? 9.242 19.300 8.835 1.00 54.97 353 SER A N 1
ATOM 2943 C CA . SER A 1 353 ? 9.216 20.635 9.462 1.00 54.97 353 SER A CA 1
ATOM 2944 C C . SER A 1 353 ? 9.551 21.799 8.523 1.00 54.97 353 SER A C 1
ATOM 2946 O O . SER A 1 353 ? 9.369 22.955 8.900 1.00 54.97 353 SER A O 1
ATOM 2948 N N . SER A 1 354 ? 10.022 21.532 7.302 1.00 44.19 354 SER A N 1
ATOM 2949 C CA . SER A 1 354 ? 10.531 22.569 6.391 1.00 44.19 354 SER A CA 1
ATOM 2950 C C . SER A 1 354 ? 9.460 23.295 5.556 1.00 44.19 354 SER A C 1
ATOM 2952 O O . SER A 1 354 ? 9.775 24.313 4.940 1.00 44.19 354 SER A O 1
ATOM 2954 N N . SER A 1 355 ? 8.197 22.855 5.572 1.00 44.75 355 SER A N 1
ATOM 2955 C CA . SER A 1 355 ? 7.128 23.436 4.732 1.00 44.75 355 SER A CA 1
ATOM 2956 C C . SER A 1 355 ? 5.752 23.570 5.394 1.00 44.75 355 SER A C 1
ATOM 2958 O O . SER A 1 355 ? 4.888 24.243 4.839 1.00 44.75 355 SER A O 1
ATOM 2960 N N . GLN A 1 356 ? 5.529 23.014 6.588 1.00 47.03 356 GLN A N 1
ATOM 2961 C CA . GLN A 1 356 ? 4.215 23.059 7.233 1.00 47.03 356 GLN A CA 1
ATOM 2962 C C . GLN A 1 356 ? 3.900 24.456 7.781 1.00 47.03 356 GLN A C 1
ATOM 2964 O O . GLN A 1 356 ? 4.207 24.787 8.926 1.00 47.03 356 GLN A O 1
ATOM 2969 N N . LYS A 1 357 ? 3.206 25.280 6.992 1.00 48.81 357 LYS A N 1
ATOM 2970 C CA . LYS A 1 357 ? 2.337 26.291 7.596 1.00 48.81 357 LYS A CA 1
ATOM 2971 C C . LYS A 1 357 ? 1.221 25.542 8.325 1.00 48.81 357 LYS A C 1
ATOM 2973 O O . LYS A 1 357 ? 0.567 24.683 7.739 1.00 48.81 357 LYS A O 1
ATOM 2978 N N . GLU A 1 358 ? 0.960 25.899 9.582 1.00 50.47 358 GLU A N 1
ATOM 2979 C CA . GLU A 1 358 ? -0.117 25.346 10.432 1.00 50.47 358 GLU A CA 1
ATOM 2980 C C . GLU A 1 358 ? -1.499 25.298 9.739 1.00 50.47 358 GLU A C 1
ATOM 2982 O O . GLU A 1 358 ? -2.380 24.532 10.118 1.00 50.47 358 GLU A O 1
ATOM 2987 N N . THR A 1 359 ? -1.691 26.091 8.682 1.00 51.78 359 THR A N 1
ATOM 2988 C CA . THR A 1 359 ? -2.904 26.139 7.861 1.00 51.78 359 THR A CA 1
ATOM 2989 C C . THR A 1 359 ? -3.116 24.907 6.974 1.00 51.78 359 THR A C 1
ATOM 2991 O O . THR A 1 359 ? -4.251 24.645 6.591 1.00 51.78 359 THR A O 1
ATOM 2994 N N . GLU A 1 360 ? -2.087 24.130 6.640 1.00 53.03 360 GLU A N 1
ATOM 2995 C CA . GLU A 1 360 ? -2.157 23.132 5.558 1.00 53.03 360 GLU A CA 1
ATOM 2996 C C . GLU A 1 360 ? -2.357 21.690 6.049 1.00 53.03 360 GLU A C 1
ATOM 2998 O O . GLU A 1 360 ? -3.131 20.949 5.437 1.00 53.03 360 GLU A O 1
ATOM 3003 N N . LEU A 1 361 ? -1.800 21.327 7.215 1.00 56.28 361 LEU A N 1
ATOM 3004 C CA . LEU A 1 361 ? -2.226 20.133 7.969 1.00 56.28 361 LEU A CA 1
ATOM 3005 C C . LEU A 1 361 ? -3.736 20.177 8.255 1.00 56.28 361 LEU A C 1
ATOM 3007 O O . LEU A 1 361 ? -4.420 19.160 8.152 1.00 56.28 361 LEU A O 1
ATOM 3011 N N . SER A 1 362 ? -4.278 21.386 8.460 1.00 64.06 362 SER A N 1
ATOM 3012 C CA . SER A 1 362 ? -5.716 21.582 8.641 1.00 64.06 362 SER A CA 1
ATOM 3013 C C . SER A 1 362 ? -6.541 21.084 7.450 1.00 64.06 362 SER A C 1
ATOM 3015 O O . SER A 1 362 ? -7.648 20.605 7.654 1.00 64.06 362 SER A O 1
ATOM 3017 N N . ILE A 1 363 ? -6.027 21.129 6.213 1.00 69.75 363 ILE A N 1
ATOM 3018 C CA . ILE A 1 363 ? -6.798 20.721 5.028 1.00 69.75 363 ILE A CA 1
ATOM 3019 C C . ILE A 1 363 ? -6.918 19.197 4.952 1.00 69.75 363 ILE A C 1
ATOM 3021 O O . ILE A 1 363 ? -7.990 18.687 4.626 1.00 69.75 363 ILE A O 1
ATOM 3025 N N . LEU A 1 364 ? -5.846 18.454 5.243 1.00 72.75 364 LEU A N 1
ATOM 3026 C CA . LEU A 1 364 ? -5.901 16.988 5.267 1.00 72.75 364 LEU A CA 1
ATOM 3027 C C . LEU A 1 364 ? -6.801 16.492 6.403 1.00 72.75 364 LEU A C 1
ATOM 3029 O O . LEU A 1 364 ? -7.611 15.589 6.183 1.00 72.75 364 LEU A O 1
ATOM 3033 N N . ASP A 1 365 ? -6.722 17.140 7.566 1.00 72.50 365 ASP A N 1
ATOM 3034 C CA . ASP A 1 365 ? -7.596 16.863 8.705 1.00 72.50 365 ASP A CA 1
ATOM 3035 C C . ASP A 1 365 ? -9.055 17.204 8.383 1.00 72.50 365 ASP A C 1
ATOM 3037 O O . ASP A 1 365 ? -9.957 16.420 8.671 1.00 72.50 365 ASP A O 1
ATOM 3041 N N . LEU A 1 366 ? -9.310 18.330 7.709 1.00 77.31 366 LEU A N 1
ATOM 3042 C CA . LEU A 1 366 ? -10.640 18.692 7.215 1.00 77.31 366 LEU A CA 1
ATOM 3043 C C . LEU A 1 366 ? -11.173 17.652 6.227 1.00 77.31 366 LEU A C 1
ATOM 3045 O O . LEU A 1 366 ? -12.330 17.257 6.325 1.00 77.31 366 LEU A O 1
ATOM 3049 N N . GLU A 1 367 ? -10.353 17.148 5.306 1.00 80.81 367 GLU A N 1
ATOM 3050 C CA . GLU A 1 367 ? -10.775 16.081 4.392 1.00 80.81 367 GLU A CA 1
ATOM 3051 C C . GLU A 1 367 ? -11.097 14.766 5.101 1.00 80.81 367 GLU A C 1
ATOM 3053 O O . GLU A 1 367 ? -11.976 14.034 4.634 1.00 80.81 367 GLU A O 1
ATOM 3058 N N . ASN A 1 368 ? -10.404 14.480 6.205 1.00 84.00 368 ASN A N 1
ATOM 3059 C CA . ASN A 1 368 ? -10.713 13.380 7.112 1.00 84.00 368 ASN A CA 1
ATOM 3060 C C . ASN A 1 368 ? -11.945 13.673 7.986 1.00 84.00 368 ASN A C 1
ATOM 3062 O O . ASN A 1 368 ? -12.495 12.753 8.567 1.00 84.00 368 ASN A O 1
ATOM 3066 N N . ARG A 1 369 ? -12.427 14.912 8.095 1.00 83.06 369 ARG A N 1
ATOM 3067 C CA . ARG A 1 369 ? -13.684 15.237 8.798 1.00 83.06 369 ARG A CA 1
ATOM 3068 C C . ARG A 1 369 ? -14.890 15.291 7.879 1.00 83.06 369 ARG A C 1
ATOM 3070 O O . ARG A 1 369 ? -16.003 15.378 8.371 1.00 83.06 369 ARG A O 1
ATOM 3077 N N . LEU A 1 370 ? -14.692 15.290 6.565 1.00 81.62 370 LEU A N 1
ATOM 3078 C CA . LEU A 1 370 ? -15.778 15.441 5.606 1.00 81.62 370 LEU A CA 1
ATOM 3079 C C . LEU A 1 370 ? -16.237 14.083 5.058 1.00 81.62 370 LEU A C 1
ATOM 3081 O O . LEU A 1 370 ? -15.402 13.286 4.621 1.00 81.62 370 LEU A O 1
ATOM 3085 N N . PRO A 1 371 ? -17.557 13.842 4.948 1.00 73.31 371 PRO A N 1
ATOM 3086 C CA . PRO A 1 371 ? -18.085 12.602 4.378 1.00 73.31 371 PRO A CA 1
ATOM 3087 C C . PRO A 1 371 ? -17.794 12.496 2.875 1.00 73.31 371 PRO A C 1
ATOM 3089 O O . PRO A 1 371 ? -17.663 11.403 2.336 1.00 73.31 371 PRO A O 1
ATOM 3092 N N . VAL A 1 372 ? -17.568 13.624 2.189 1.00 73.31 372 VAL A N 1
ATOM 3093 C CA . VAL A 1 372 ? -17.226 13.702 0.756 1.00 73.31 372 VAL A CA 1
ATOM 3094 C C . VAL A 1 372 ? -15.856 14.356 0.578 1.00 73.31 372 VAL A C 1
ATOM 3096 O O . VAL A 1 372 ? -15.402 15.105 1.443 1.00 73.31 372 VAL A O 1
ATOM 3099 N N . ARG A 1 373 ? -15.141 14.006 -0.495 1.00 64.50 373 ARG A N 1
ATOM 3100 C CA . ARG A 1 373 ? -13.829 14.592 -0.804 1.00 64.50 373 ARG A CA 1
ATOM 3101 C C . ARG A 1 373 ? -13.993 16.048 -1.232 1.00 64.50 373 ARG A C 1
ATOM 3103 O O . ARG A 1 373 ? -14.924 16.370 -1.962 1.00 64.50 373 ARG A O 1
ATOM 3110 N N . LEU A 1 374 ? -13.058 16.900 -0.818 1.00 67.88 374 LEU A N 1
ATOM 3111 C CA . LEU A 1 374 ? -12.958 18.248 -1.366 1.00 67.88 374 LEU A CA 1
ATOM 3112 C C . LEU A 1 374 ? -12.453 18.167 -2.806 1.00 67.88 374 LEU A C 1
ATOM 3114 O O . LEU A 1 374 ? -11.447 17.511 -3.088 1.00 67.88 374 LEU A O 1
ATOM 3118 N N . GLU A 1 375 ? -13.149 18.846 -3.711 1.00 59.06 375 GLU A N 1
ATOM 3119 C CA . GLU A 1 375 ? -12.645 19.065 -5.059 1.00 59.06 375 GLU A CA 1
ATOM 3120 C C . GLU A 1 375 ? -11.432 19.991 -4.983 1.00 59.06 375 GLU A C 1
ATOM 3122 O O . GLU A 1 375 ? -11.511 21.108 -4.470 1.00 59.06 375 GLU A O 1
ATOM 3127 N N . ARG A 1 376 ? -10.291 19.514 -5.482 1.00 55.06 376 ARG A N 1
ATOM 3128 C CA . ARG A 1 376 ? -9.083 20.324 -5.613 1.00 55.06 376 ARG A CA 1
ATOM 3129 C C . ARG A 1 376 ? -8.840 20.593 -7.085 1.00 55.06 376 ARG A C 1
ATOM 3131 O O . ARG A 1 376 ? -8.724 19.668 -7.884 1.00 55.06 376 ARG A O 1
ATOM 3138 N N . TYR A 1 377 ? -8.736 21.870 -7.416 1.00 49.78 377 TYR A N 1
ATOM 3139 C CA . TYR A 1 377 ? -8.356 22.327 -8.740 1.00 49.78 377 TYR A CA 1
ATOM 3140 C C . TYR A 1 377 ? -6.878 22.696 -8.682 1.00 49.78 377 TYR A C 1
ATOM 3142 O O . TYR A 1 377 ? -6.509 23.699 -8.073 1.00 49.78 377 TYR A O 1
ATOM 3150 N N . GLN A 1 378 ? -6.021 21.864 -9.268 1.00 44.75 378 GLN A N 1
ATOM 3151 C CA . GLN A 1 378 ? -4.614 22.204 -9.440 1.00 44.75 378 GLN A CA 1
ATOM 3152 C C . GLN A 1 378 ? -4.473 22.997 -10.735 1.00 44.75 378 GLN A C 1
ATOM 3154 O O . GLN A 1 378 ? -4.927 22.561 -11.794 1.00 44.75 378 GLN A O 1
ATOM 3159 N N . ILE A 1 379 ? -3.856 24.174 -10.651 1.00 44.50 379 ILE A N 1
ATOM 3160 C CA . ILE A 1 379 ? -3.431 24.899 -11.845 1.00 44.50 379 ILE A CA 1
ATOM 3161 C C . ILE A 1 379 ? -2.215 24.144 -12.378 1.00 44.50 379 ILE A C 1
ATOM 3163 O O . ILE A 1 379 ? -1.098 24.333 -11.904 1.00 44.50 379 ILE A O 1
ATOM 3167 N N . GLU A 1 380 ? -2.446 23.240 -13.325 1.00 44.62 380 GLU A N 1
ATOM 3168 C CA . GLU A 1 380 ? -1.364 22.588 -14.053 1.00 44.62 380 GLU A CA 1
ATOM 3169 C C . GLU A 1 380 ? -0.677 23.668 -14.899 1.00 44.62 380 GLU A C 1
ATOM 3171 O O . GLU A 1 380 ? -1.315 24.345 -15.714 1.00 44.62 380 GLU A O 1
ATOM 3176 N N . ALA A 1 381 ? 0.619 23.884 -14.667 1.00 44.34 381 ALA A N 1
ATOM 3177 C CA . ALA A 1 381 ? 1.442 24.745 -15.506 1.00 44.34 381 ALA A CA 1
ATOM 3178 C C . ALA A 1 381 ? 1.690 24.035 -16.847 1.00 44.34 381 ALA A C 1
ATOM 3180 O O . ALA A 1 381 ? 2.784 23.544 -17.113 1.00 44.34 381 ALA A O 1
ATOM 3181 N N . ASP A 1 382 ? 0.650 23.927 -17.671 1.00 48.91 382 ASP A N 1
ATOM 3182 C CA . ASP A 1 382 ? 0.752 23.336 -19.000 1.00 48.91 382 ASP A CA 1
ATOM 3183 C C . ASP A 1 382 ? 1.222 24.383 -20.022 1.00 48.91 382 ASP A C 1
ATOM 3185 O O . ASP A 1 382 ? 1.039 25.598 -19.872 1.00 48.91 382 ASP A O 1
ATOM 3189 N N . PHE A 1 383 ? 1.850 23.905 -21.091 1.00 55.91 383 PHE A N 1
ATOM 3190 C CA . PHE A 1 383 ? 2.254 24.736 -22.214 1.00 55.91 383 PHE A CA 1
ATOM 3191 C C . PHE A 1 383 ? 1.007 25.188 -22.989 1.00 55.91 383 PHE A C 1
ATOM 3193 O O . PHE A 1 383 ? 0.502 24.476 -23.860 1.00 55.91 383 PHE A O 1
ATOM 3200 N N . LEU A 1 384 ? 0.515 26.392 -22.680 1.00 63.12 384 LEU A N 1
ATOM 3201 C CA . LEU A 1 384 ? -0.567 27.049 -23.419 1.00 63.12 384 LEU A CA 1
ATOM 3202 C C . LEU A 1 384 ? -0.070 27.476 -24.801 1.00 63.12 384 LEU A C 1
ATOM 3204 O O . LEU A 1 384 ? 0.471 28.571 -24.981 1.00 63.12 384 LEU A O 1
ATOM 3208 N N . VAL A 1 385 ? -0.255 26.578 -25.765 1.00 65.94 385 VAL A N 1
ATOM 3209 C CA . VAL A 1 385 ? 0.325 26.606 -27.109 1.00 65.94 385 VAL A CA 1
ATOM 3210 C C . VAL A 1 385 ? 0.228 27.990 -27.750 1.00 65.94 385 VAL A C 1
ATOM 3212 O O . VAL A 1 385 ? 1.233 28.559 -28.177 1.00 65.94 385 VAL A O 1
ATOM 3215 N N . HIS A 1 386 ? -0.960 28.586 -27.761 1.00 68.12 386 HIS A N 1
ATOM 3216 C CA . HIS A 1 386 ? -1.172 29.857 -28.438 1.00 68.12 386 HIS A CA 1
ATOM 3217 C C . HIS A 1 386 ? -0.509 31.051 -27.753 1.00 68.12 386 HIS A C 1
ATOM 3219 O O . HIS A 1 386 ? 0.117 31.885 -28.417 1.00 68.12 386 HIS A O 1
ATOM 3225 N N . LYS A 1 387 ? -0.649 31.149 -26.426 1.00 65.00 387 LYS A N 1
ATOM 3226 C CA . LYS A 1 387 ? -0.080 32.249 -25.638 1.00 65.00 387 LYS A CA 1
ATOM 3227 C C . LYS A 1 387 ? 1.445 32.172 -25.654 1.00 65.00 387 LYS A C 1
ATOM 3229 O O . LYS A 1 387 ? 2.104 33.158 -25.971 1.00 65.00 387 LYS A O 1
ATOM 3234 N N . SER A 1 388 ? 1.995 30.975 -25.454 1.00 63.06 388 SER A N 1
ATOM 3235 C CA . SER A 1 388 ? 3.435 30.731 -25.480 1.00 63.06 388 SER A CA 1
ATOM 3236 C C . SER A 1 388 ? 4.068 31.037 -26.842 1.00 63.06 388 SER A C 1
ATOM 3238 O O . SER A 1 388 ? 5.153 31.615 -26.879 1.00 63.06 388 SER A O 1
ATOM 3240 N N . PHE A 1 389 ? 3.408 30.730 -27.967 1.00 66.06 389 PHE A N 1
ATOM 3241 C CA . PHE A 1 389 ? 3.922 31.107 -29.291 1.00 66.06 389 PHE A CA 1
ATOM 3242 C C . PHE A 1 389 ? 3.807 32.608 -29.587 1.00 66.06 389 PHE A C 1
ATOM 3244 O O . PHE A 1 389 ? 4.716 33.175 -30.197 1.00 66.06 389 PHE A O 1
ATOM 3251 N N . LYS A 1 390 ? 2.724 33.269 -29.156 1.00 63.78 390 LYS A N 1
ATOM 3252 C CA . LYS A 1 390 ? 2.568 34.726 -29.311 1.00 63.78 390 LYS A CA 1
ATOM 3253 C C . LYS A 1 390 ? 3.618 35.504 -28.522 1.00 63.78 390 LYS A C 1
ATOM 3255 O O . LYS A 1 390 ? 4.143 36.486 -29.044 1.00 63.78 390 LYS A O 1
ATOM 3260 N N . ASP A 1 391 ? 3.930 35.058 -27.310 1.00 60.22 391 ASP A N 1
ATOM 3261 C CA . ASP A 1 391 ? 4.910 35.707 -26.439 1.00 60.22 391 ASP A CA 1
ATOM 3262 C C . ASP A 1 391 ? 6.350 35.447 -26.934 1.00 60.22 391 ASP A C 1
ATOM 3264 O O . ASP A 1 391 ? 7.153 36.377 -27.002 1.00 60.22 391 ASP A O 1
ATOM 3268 N N . PHE A 1 392 ? 6.651 34.237 -27.435 1.00 56.81 392 PHE A N 1
ATOM 3269 C CA . PHE A 1 392 ? 7.954 33.899 -28.041 1.00 56.81 392 PHE A CA 1
ATOM 3270 C C . PHE A 1 392 ? 8.293 34.739 -29.286 1.00 56.81 392 PHE A C 1
ATOM 3272 O O . PHE A 1 392 ? 9.460 35.013 -29.557 1.00 56.81 392 PHE A O 1
ATOM 3279 N N . LEU A 1 393 ? 7.285 35.163 -30.055 1.00 55.12 393 LEU A N 1
ATOM 3280 C CA . LEU A 1 393 ? 7.476 36.042 -31.216 1.00 55.12 393 LEU A CA 1
ATOM 3281 C C . LEU A 1 393 ? 7.682 37.518 -30.830 1.00 55.12 393 LEU A C 1
ATOM 3283 O O . LEU A 1 393 ? 8.146 38.296 -31.667 1.00 55.12 393 LEU A O 1
ATOM 3287 N N . LYS A 1 394 ? 7.329 37.911 -29.599 1.00 54.19 394 LYS A N 1
ATOM 3288 C CA . LYS A 1 394 ? 7.374 39.304 -29.126 1.00 54.19 394 LYS A CA 1
ATOM 3289 C C . LYS A 1 394 ? 8.605 39.622 -28.272 1.00 54.19 394 LYS A C 1
ATOM 3291 O O . LYS A 1 394 ? 9.098 40.745 -28.363 1.00 54.19 394 LYS A O 1
ATOM 3296 N N . ASP A 1 395 ? 9.134 38.667 -27.509 1.00 46.72 395 ASP A N 1
ATOM 3297 C CA . ASP A 1 395 ? 10.286 38.892 -26.626 1.00 46.72 395 ASP A CA 1
ATOM 3298 C C . ASP A 1 395 ? 11.642 38.621 -27.307 1.00 46.72 395 ASP A C 1
ATOM 3300 O O . ASP A 1 395 ? 11.956 37.500 -27.703 1.00 46.72 395 ASP A O 1
ATOM 3304 N N . LYS A 1 396 ? 12.504 39.650 -27.390 1.00 50.69 396 LYS A N 1
ATOM 3305 C CA . LYS A 1 396 ? 13.957 39.502 -27.654 1.00 50.69 396 LYS A CA 1
ATOM 3306 C C . LYS A 1 396 ? 14.789 39.361 -26.372 1.00 50.69 396 LYS A C 1
ATOM 3308 O O . LYS A 1 396 ? 15.975 39.049 -26.446 1.00 50.69 396 LYS A O 1
ATOM 3313 N N . SER A 1 397 ? 14.182 39.581 -25.213 1.00 48.41 397 SER A N 1
ATOM 3314 C CA . SER A 1 397 ? 14.762 39.373 -23.887 1.00 48.41 397 SER A CA 1
ATOM 3315 C C . SER A 1 397 ? 13.880 38.361 -23.174 1.00 48.41 397 SER A C 1
ATOM 3317 O O . SER A 1 397 ? 12.740 38.676 -22.854 1.00 48.41 397 SER A O 1
ATOM 3319 N N .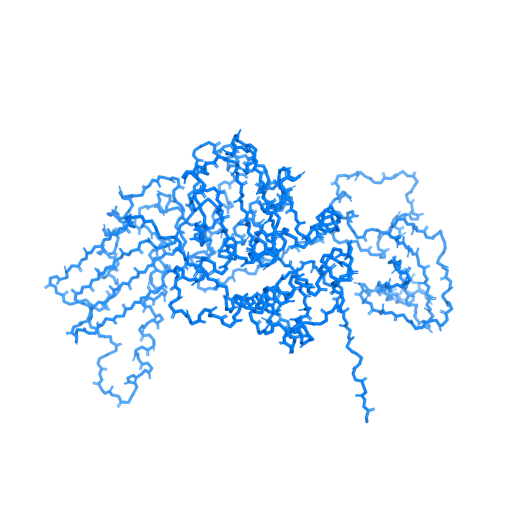 GLY A 1 398 ? 14.371 37.133 -23.019 1.00 45.75 398 GLY A N 1
ATOM 3320 C CA . GLY A 1 398 ? 13.566 36.028 -22.506 1.00 45.75 398 GLY A CA 1
ATOM 3321 C C . GLY A 1 398 ? 12.958 36.320 -21.123 1.00 45.75 398 GLY A C 1
ATOM 3322 O O . GLY A 1 398 ? 13.597 36.994 -20.310 1.00 45.75 398 GLY A O 1
ATOM 3323 N N . PRO A 1 399 ? 11.748 35.811 -20.839 1.00 42.41 399 PRO A N 1
ATOM 3324 C CA . PRO A 1 399 ? 11.102 35.976 -19.541 1.00 42.41 399 PRO A CA 1
ATOM 3325 C C . PRO A 1 399 ? 11.865 35.240 -18.417 1.00 42.41 399 PRO A C 1
ATOM 3327 O O . PRO A 1 399 ? 12.641 34.319 -18.693 1.00 42.41 399 PRO A O 1
ATOM 3330 N N . PRO A 1 400 ? 11.664 35.627 -17.141 1.00 42.44 400 PRO A N 1
ATOM 3331 C CA . PRO A 1 400 ? 12.373 35.046 -16.002 1.00 42.44 400 PRO A CA 1
ATOM 3332 C C . PRO A 1 400 ? 12.105 33.536 -15.854 1.00 42.44 400 PRO A C 1
ATOM 3334 O O . PRO A 1 400 ? 10.968 33.069 -15.893 1.00 42.44 400 PRO A O 1
ATOM 3337 N N . LEU A 1 401 ? 13.194 32.781 -15.667 1.00 43.62 401 LEU A N 1
ATOM 3338 C CA . LEU A 1 401 ? 13.280 31.314 -15.721 1.00 43.62 401 LEU A CA 1
ATOM 3339 C C . LEU A 1 401 ? 12.448 30.542 -14.679 1.00 43.62 401 LEU A C 1
ATOM 3341 O O . LEU A 1 401 ? 12.249 29.339 -14.842 1.00 43.62 401 LEU A O 1
ATOM 3345 N N . THR A 1 402 ? 11.970 31.179 -13.612 1.00 42.38 402 THR A N 1
ATOM 3346 C CA . THR A 1 402 ? 11.497 30.471 -12.410 1.00 42.38 402 THR A CA 1
ATOM 3347 C C . THR A 1 402 ? 10.123 29.814 -12.552 1.00 42.38 402 THR A C 1
ATOM 3349 O O . THR A 1 402 ? 9.867 28.816 -11.893 1.00 42.38 402 THR A O 1
ATOM 3352 N N . THR A 1 403 ? 9.256 30.283 -13.455 1.00 43.44 403 THR A N 1
ATOM 3353 C CA . THR A 1 403 ? 7.962 29.626 -13.763 1.00 43.44 403 THR A CA 1
ATOM 3354 C C . THR A 1 403 ? 8.053 28.638 -14.936 1.00 43.44 403 THR A C 1
ATOM 3356 O O . THR A 1 403 ? 7.126 27.874 -15.180 1.00 43.44 403 THR A O 1
ATOM 3359 N N . TRP A 1 404 ? 9.171 28.639 -15.671 1.00 42.19 404 TRP A N 1
ATOM 3360 C CA . TRP A 1 404 ? 9.334 27.911 -16.938 1.00 42.19 404 TRP A CA 1
ATOM 3361 C C . TRP A 1 404 ? 9.933 26.510 -16.788 1.00 42.19 404 TRP A C 1
ATOM 3363 O O . TRP A 1 404 ? 9.766 25.683 -17.683 1.00 42.19 404 TRP A O 1
ATOM 3373 N N . GLN A 1 405 ? 10.628 26.230 -15.683 1.00 42.47 405 GLN A N 1
ATOM 3374 C CA . GLN A 1 405 ? 11.254 24.923 -15.453 1.00 42.47 405 GLN A CA 1
ATOM 3375 C C . GLN A 1 405 ? 10.215 23.820 -15.185 1.00 42.47 405 GLN A C 1
ATOM 3377 O O . GLN A 1 405 ? 10.376 22.710 -15.686 1.00 42.47 405 GLN A O 1
ATOM 3382 N N . LEU A 1 406 ? 9.105 24.147 -14.512 1.00 40.19 406 LEU A N 1
ATOM 3383 C CA . LEU A 1 406 ? 8.004 23.208 -14.243 1.00 40.19 406 LEU A CA 1
ATOM 3384 C C . LEU A 1 406 ? 7.186 22.862 -15.506 1.00 40.19 406 LEU A C 1
ATOM 3386 O O . LEU A 1 406 ? 6.754 21.726 -15.666 1.00 40.19 406 LEU A O 1
ATOM 3390 N N . ALA A 1 407 ? 7.064 23.784 -16.470 1.00 45.00 407 ALA A N 1
ATOM 3391 C CA . ALA A 1 407 ? 6.395 23.543 -17.760 1.00 45.00 407 ALA A CA 1
ATOM 3392 C C . ALA A 1 407 ? 7.279 22.793 -18.793 1.00 45.00 407 ALA A C 1
ATOM 3394 O O . ALA A 1 407 ? 6.891 22.591 -19.948 1.00 45.00 407 ALA A O 1
ATOM 3395 N N . GLY A 1 408 ? 8.501 22.403 -18.410 1.00 48.28 408 GLY A N 1
ATOM 3396 C CA . GLY A 1 408 ? 9.558 21.952 -19.320 1.00 48.28 408 GLY A CA 1
ATOM 3397 C C . GLY A 1 408 ? 9.373 20.563 -19.944 1.00 48.28 408 GLY A C 1
ATOM 3398 O O . GLY A 1 408 ? 9.988 20.289 -20.973 1.00 48.28 408 GLY A O 1
ATOM 3399 N N . ARG A 1 409 ? 8.520 19.691 -19.385 1.00 50.59 409 ARG A N 1
ATOM 3400 C CA . ARG A 1 409 ? 8.341 18.306 -19.882 1.00 50.59 409 ARG A CA 1
ATOM 3401 C C . ARG A 1 409 ? 7.514 18.199 -21.170 1.00 50.59 409 ARG A C 1
ATOM 3403 O O . ARG A 1 409 ? 7.608 17.192 -21.867 1.00 50.59 409 ARG A O 1
ATOM 3410 N N . HIS A 1 410 ? 6.730 19.222 -21.511 1.00 51.62 410 HIS A N 1
ATOM 3411 C CA . HIS A 1 410 ? 5.829 19.219 -22.674 1.00 51.62 410 HIS A CA 1
ATOM 3412 C C . HIS A 1 410 ? 6.105 20.356 -23.659 1.00 51.62 410 HIS A C 1
ATOM 3414 O O . HIS A 1 410 ? 5.230 20.733 -24.437 1.00 51.62 410 HIS A O 1
ATOM 3420 N N . ARG A 1 411 ? 7.313 20.921 -23.629 1.00 62.28 411 ARG A N 1
ATOM 3421 C CA . ARG A 1 411 ? 7.704 21.997 -24.534 1.00 62.28 411 ARG A CA 1
ATOM 3422 C C . ARG A 1 411 ? 8.276 21.420 -25.834 1.00 62.28 411 ARG A C 1
ATOM 3424 O O . ARG A 1 411 ? 9.073 20.487 -25.765 1.00 62.28 411 ARG A O 1
ATOM 3431 N N . PRO A 1 412 ? 7.962 21.990 -27.009 1.00 62.69 412 PRO A N 1
ATOM 3432 C CA . PRO A 1 412 ? 8.702 21.670 -28.223 1.00 62.69 412 PRO A CA 1
ATOM 3433 C C . PRO A 1 412 ? 10.189 22.027 -28.091 1.00 62.69 412 PRO A C 1
ATOM 3435 O O . PRO A 1 412 ? 10.530 23.112 -27.615 1.00 62.69 412 PRO A O 1
ATOM 3438 N N . LEU A 1 413 ? 11.071 21.144 -28.570 1.00 66.44 413 LEU A N 1
ATOM 3439 C CA . LEU A 1 413 ? 12.508 21.432 -28.693 1.00 66.44 413 LEU A CA 1
ATOM 3440 C C . LEU A 1 413 ? 12.765 22.504 -29.759 1.00 66.44 413 LEU A C 1
ATOM 3442 O O . LEU A 1 413 ? 13.662 23.331 -29.606 1.00 66.44 413 LEU A O 1
ATOM 3446 N N . PHE A 1 414 ? 11.960 22.507 -30.823 1.00 71.88 414 PHE A N 1
ATOM 3447 C CA . PHE A 1 414 ? 12.113 23.398 -31.967 1.00 71.88 414 PHE A CA 1
ATOM 3448 C C . PHE A 1 414 ? 10.790 24.075 -32.311 1.00 71.88 414 PHE A C 1
ATOM 3450 O O . PHE A 1 414 ? 9.763 23.413 -32.413 1.00 71.88 414 PHE A O 1
ATOM 3457 N N . ILE A 1 415 ? 10.823 25.394 -32.516 1.00 73.62 415 ILE A N 1
ATOM 3458 C CA . ILE A 1 415 ? 9.663 26.214 -32.894 1.00 73.62 415 ILE A CA 1
ATOM 3459 C C . ILE A 1 415 ? 9.953 26.864 -34.246 1.00 73.62 415 ILE A C 1
ATOM 3461 O O . ILE A 1 415 ? 10.976 27.537 -34.410 1.00 73.62 415 ILE A O 1
ATOM 3465 N N . HIS A 1 416 ? 9.049 26.694 -35.210 1.00 74.62 416 HIS A N 1
ATOM 3466 C CA . HIS A 1 416 ? 9.176 27.328 -36.518 1.00 74.62 416 HIS A CA 1
ATOM 3467 C C . HIS A 1 416 ? 8.929 28.836 -36.408 1.00 74.62 416 HIS A C 1
ATOM 3469 O O . HIS A 1 416 ? 7.955 29.282 -35.806 1.00 74.62 416 HIS A O 1
ATOM 3475 N N . LYS A 1 417 ? 9.786 29.652 -37.041 1.00 67.75 417 LYS A N 1
ATOM 3476 C CA . LYS A 1 417 ? 9.605 31.121 -37.087 1.00 67.75 417 LYS A CA 1
ATOM 3477 C C . LYS A 1 417 ? 8.333 31.539 -37.831 1.00 67.75 417 LYS A C 1
ATOM 3479 O O . LYS A 1 417 ? 7.794 32.611 -37.574 1.00 67.75 417 LYS A O 1
ATOM 3484 N N . LYS A 1 418 ? 7.890 30.713 -38.779 1.00 77.38 418 LYS A N 1
ATOM 3485 C CA . LYS A 1 418 ? 6.606 30.809 -39.474 1.00 77.38 418 LYS A CA 1
ATOM 3486 C C . LYS A 1 418 ? 6.017 29.399 -39.547 1.00 77.38 418 LYS A C 1
ATOM 3488 O O . LYS A 1 418 ? 6.787 28.499 -39.881 1.00 77.38 418 LYS A O 1
ATOM 3493 N N . PRO A 1 419 ? 4.721 29.200 -39.256 1.00 79.31 419 PRO A N 1
ATOM 3494 C CA . PRO A 1 419 ? 4.097 27.886 -39.372 1.00 79.31 419 PRO A CA 1
ATOM 3495 C C . PRO A 1 419 ? 4.313 27.284 -40.764 1.00 79.31 419 PRO A C 1
ATOM 3497 O O . PRO A 1 419 ? 4.196 27.988 -41.769 1.00 79.31 419 PRO A O 1
ATOM 3500 N N . MET A 1 420 ? 4.653 25.998 -40.820 1.00 83.69 420 MET A N 1
ATOM 3501 C CA . MET A 1 420 ? 4.848 25.262 -42.068 1.00 83.69 420 MET A CA 1
ATOM 3502 C C . MET A 1 420 ? 3.553 24.550 -42.442 1.00 83.69 420 MET A C 1
ATOM 3504 O O . MET A 1 420 ? 2.986 23.845 -41.615 1.00 83.69 420 MET A O 1
ATOM 3508 N N . ALA A 1 421 ? 3.078 24.722 -43.675 1.00 84.00 421 ALA A N 1
ATOM 3509 C CA . ALA A 1 421 ? 1.917 23.979 -44.156 1.00 84.00 421 ALA A CA 1
ATOM 3510 C C . ALA A 1 421 ? 2.224 22.475 -44.148 1.00 84.00 421 ALA A C 1
ATOM 3512 O O . ALA A 1 421 ? 3.278 22.051 -44.630 1.00 84.00 421 ALA A O 1
ATOM 3513 N N . MET A 1 422 ? 1.314 21.684 -43.587 1.00 79.12 422 MET A N 1
ATOM 3514 C CA . MET A 1 422 ? 1.432 20.232 -43.600 1.00 79.12 422 MET A CA 1
ATOM 3515 C C . MET A 1 422 ? 0.883 19.678 -44.910 1.00 79.12 422 MET A C 1
ATOM 3517 O O . MET A 1 422 ? -0.133 20.144 -45.421 1.00 79.12 422 MET A O 1
ATOM 3521 N N . LEU A 1 423 ? 1.559 18.663 -45.441 1.00 70.19 423 LEU A N 1
ATOM 3522 C CA . LEU A 1 423 ? 1.001 17.814 -46.488 1.00 70.19 423 LEU A CA 1
ATOM 3523 C C . LEU A 1 423 ? -0.057 16.893 -45.855 1.00 70.19 423 LEU A C 1
ATOM 3525 O O . LEU A 1 423 ? 0.052 16.584 -44.669 1.00 70.19 423 LEU A O 1
ATOM 3529 N N . ASP A 1 424 ? -1.068 16.482 -46.630 1.00 59.62 424 ASP A N 1
ATOM 3530 C CA . ASP A 1 424 ? -2.209 15.648 -46.199 1.00 59.62 424 ASP A CA 1
ATOM 3531 C C . ASP A 1 424 ? -1.791 14.216 -45.799 1.00 59.62 424 ASP A C 1
ATOM 3533 O O . ASP A 1 424 ? -2.190 13.219 -46.403 1.00 59.62 424 ASP A O 1
ATOM 3537 N N . GLU A 1 425 ? -0.961 14.087 -44.770 1.00 62.66 425 GLU A N 1
ATOM 3538 C CA . GLU A 1 425 ? -0.620 12.813 -44.157 1.00 62.66 425 GLU A CA 1
ATOM 3539 C C . GLU A 1 425 ? -1.629 12.491 -43.044 1.00 62.66 425 GLU A C 1
ATOM 3541 O O . GLU A 1 425 ? -2.001 13.364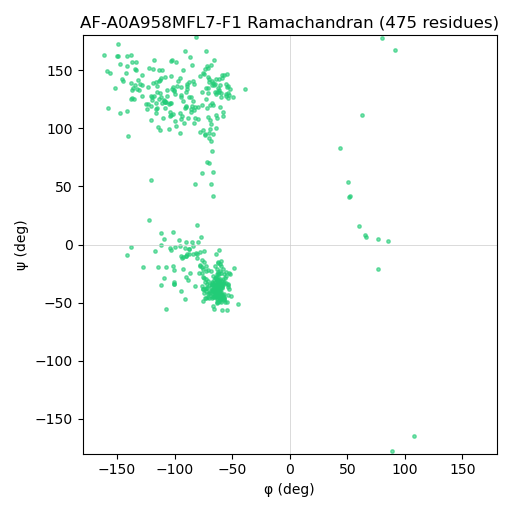 -42.254 1.00 62.66 425 GLU A O 1
ATOM 3546 N N . PRO A 1 426 ? -2.111 11.242 -42.945 1.00 61.94 426 PRO A N 1
ATOM 3547 C CA . PRO A 1 426 ? -2.956 10.837 -41.834 1.00 61.94 426 PRO A CA 1
ATOM 3548 C C . PRO A 1 426 ? -2.127 10.803 -40.547 1.00 61.94 426 PRO A C 1
ATOM 3550 O O . PRO A 1 426 ? -1.171 10.037 -40.428 1.00 61.94 426 PRO A O 1
ATOM 3553 N N . PHE A 1 427 ? -2.528 11.603 -39.563 1.00 68.19 427 PHE A N 1
ATOM 3554 C CA . PHE A 1 427 ? -1.810 11.739 -38.301 1.00 68.19 427 PHE A CA 1
ATOM 3555 C C . PHE A 1 427 ? -2.757 11.673 -37.092 1.00 68.19 427 PHE A C 1
ATOM 3557 O O . PHE A 1 427 ? -3.971 11.879 -37.222 1.00 68.19 427 PHE A O 1
ATOM 3564 N N . GLN A 1 428 ? -2.230 11.319 -35.916 1.00 70.19 428 GLN A N 1
ATOM 3565 C CA . GLN A 1 428 ? -3.050 11.109 -34.720 1.00 70.19 428 GLN A CA 1
ATOM 3566 C C . GLN A 1 428 ? -3.272 12.438 -33.998 1.00 70.19 428 GLN A C 1
ATOM 3568 O O . GLN A 1 428 ? -2.340 13.064 -33.513 1.00 70.19 428 GLN A O 1
ATOM 3573 N N . LYS A 1 429 ? -4.530 12.878 -33.916 1.00 72.06 429 LYS A N 1
ATOM 3574 C CA . LYS A 1 429 ? -4.894 14.198 -33.385 1.00 72.06 429 LYS A CA 1
ATOM 3575 C C . LYS A 1 429 ? -5.231 14.121 -31.900 1.00 72.06 429 LYS A C 1
ATOM 3577 O O . LYS A 1 429 ? -6.306 13.640 -31.547 1.00 72.06 429 LYS A O 1
ATOM 3582 N N . GLN A 1 430 ? -4.383 14.682 -31.042 1.00 72.81 430 GLN A N 1
ATOM 3583 C CA . GLN A 1 430 ? -4.735 14.968 -29.651 1.00 72.81 430 GLN A CA 1
ATOM 3584 C C . GLN A 1 430 ? -4.999 16.466 -29.491 1.00 72.81 430 GLN A C 1
ATOM 3586 O O . GLN A 1 430 ? -4.078 17.265 -29.596 1.00 72.81 430 GLN A O 1
ATOM 3591 N N . LEU A 1 431 ? -6.250 16.866 -29.252 1.00 76.44 431 LEU A N 1
ATOM 3592 C CA . LEU A 1 431 ? -6.596 18.279 -29.060 1.00 76.44 431 LEU A CA 1
ATOM 3593 C C . LEU A 1 431 ? -5.894 18.839 -27.812 1.00 76.44 431 LEU A C 1
ATOM 3595 O O . LEU A 1 431 ? -5.968 18.235 -26.745 1.00 76.44 431 LEU A O 1
ATOM 3599 N N . CYS A 1 432 ? -5.248 19.996 -27.953 1.00 71.31 432 CYS A N 1
ATOM 3600 C CA . CYS A 1 432 ? -4.585 20.710 -26.861 1.00 71.31 432 CYS A CA 1
ATOM 3601 C C . CYS A 1 432 ? -5.351 21.969 -26.460 1.00 71.31 432 CYS A C 1
ATOM 3603 O O . CYS A 1 432 ? -5.714 22.127 -25.303 1.00 71.31 432 CYS A O 1
ATOM 3605 N N . GLU A 1 433 ? -5.614 22.862 -27.415 1.00 74.56 433 GLU A N 1
ATOM 3606 C CA . GLU A 1 433 ? -6.201 24.175 -27.141 1.00 74.56 433 GLU A CA 1
ATOM 3607 C C . GLU A 1 433 ? -7.120 24.585 -28.293 1.00 74.56 433 GLU A C 1
ATOM 3609 O O . GLU A 1 433 ? -6.818 24.342 -29.461 1.00 74.56 433 GLU A O 1
ATOM 3614 N N . LYS A 1 434 ? -8.243 25.234 -27.980 1.00 76.88 434 LYS A N 1
ATOM 3615 C CA . LYS A 1 434 ? -9.056 25.945 -28.969 1.00 76.88 434 LYS A CA 1
ATOM 3616 C C . LYS A 1 434 ? -9.038 27.419 -28.633 1.00 76.88 434 LYS A C 1
ATOM 3618 O O . LYS A 1 434 ? -9.530 27.829 -27.588 1.00 76.88 434 LYS A O 1
ATOM 3623 N N . VAL A 1 435 ? -8.508 28.207 -29.549 1.00 72.81 435 VAL A N 1
ATOM 3624 C CA . VAL A 1 435 ? -8.418 29.651 -29.403 1.00 72.81 435 VAL A CA 1
ATOM 3625 C C . VAL A 1 435 ? -9.431 30.277 -30.314 1.00 72.81 435 VAL A C 1
ATOM 3627 O O . VAL A 1 435 ? -9.426 30.006 -31.509 1.00 72.81 435 VAL A O 1
ATOM 3630 N N . ILE A 1 436 ? -10.260 31.151 -29.764 1.00 71.75 436 ILE A N 1
ATOM 3631 C CA . ILE A 1 436 ? -11.192 31.961 -30.535 1.00 71.75 436 ILE A CA 1
ATOM 3632 C C . ILE A 1 436 ? -10.776 33.415 -30.336 1.00 71.75 436 ILE A C 1
ATOM 3634 O O . ILE A 1 436 ? -10.849 33.944 -29.228 1.00 71.75 436 ILE A O 1
ATOM 3638 N N . SER A 1 437 ? -10.302 34.054 -31.404 1.00 65.69 437 SER A N 1
ATOM 3639 C CA . SER A 1 437 ? -10.021 35.488 -31.380 1.00 65.69 437 SER A CA 1
ATOM 3640 C C . SER A 1 437 ? -11.341 36.271 -31.340 1.00 65.69 437 SER A C 1
ATOM 3642 O O . SER A 1 437 ? -12.305 35.857 -31.993 1.00 65.69 437 SER A O 1
ATOM 3644 N N . PRO A 1 438 ? -11.419 37.408 -30.625 1.00 60.00 438 PRO A N 1
ATOM 3645 C CA . PRO A 1 438 ? -12.604 38.255 -30.646 1.00 60.00 438 PRO A CA 1
ATOM 3646 C C . PRO A 1 438 ? -12.867 38.743 -32.074 1.00 60.00 438 PRO A C 1
ATOM 3648 O O . PRO A 1 438 ? -12.037 39.437 -32.665 1.00 60.00 438 PRO A O 1
ATOM 3651 N N . TRP A 1 439 ? -14.022 38.383 -32.633 1.00 52.03 439 TRP A N 1
ATOM 3652 C CA . TRP A 1 439 ? -14.366 38.605 -34.045 1.00 52.03 439 TRP A CA 1
ATOM 3653 C C . TRP A 1 439 ? -14.354 40.084 -34.471 1.00 52.03 439 TRP A C 1
ATOM 3655 O O . TRP A 1 439 ? -14.257 40.380 -35.658 1.00 52.03 439 TRP A O 1
ATOM 3665 N N . TRP A 1 440 ? -14.415 41.013 -33.514 1.00 60.38 440 TRP A N 1
ATOM 3666 C CA . TRP A 1 440 ? -14.382 42.458 -33.748 1.00 60.38 440 TRP A CA 1
ATOM 3667 C C . TRP A 1 440 ? -12.970 43.071 -33.769 1.00 60.38 440 TRP A C 1
ATOM 3669 O O . TRP A 1 440 ? -12.840 44.248 -34.091 1.00 60.38 440 TRP A O 1
ATOM 3679 N N . GLN A 1 441 ? -11.912 42.326 -33.418 1.00 56.88 441 GLN A N 1
ATOM 3680 C CA . GLN A 1 441 ? -10.539 42.862 -33.349 1.00 56.88 441 GLN A CA 1
ATOM 3681 C C . GLN A 1 441 ? -9.668 42.519 -34.561 1.00 56.88 441 GLN A C 1
ATOM 3683 O O . GLN A 1 441 ? -8.685 43.214 -34.813 1.00 56.88 441 GLN A O 1
ATOM 3688 N N . SER A 1 442 ? -9.981 41.468 -35.322 1.00 55.38 442 SER A N 1
ATOM 3689 C CA . SER A 1 442 ? -9.246 41.125 -36.548 1.00 55.38 442 SER A CA 1
ATOM 3690 C C . SER A 1 442 ? -10.108 40.263 -37.480 1.00 55.38 442 SER A C 1
ATOM 3692 O O . SER A 1 442 ? -10.462 39.147 -37.102 1.00 55.38 442 SER A O 1
ATOM 3694 N N . PRO A 1 443 ? -10.431 40.735 -38.699 1.00 52.91 443 PRO A N 1
ATOM 3695 C CA . PRO A 1 443 ? -11.366 40.070 -39.608 1.00 52.91 443 PRO A CA 1
ATOM 3696 C C . PRO A 1 443 ? -10.765 38.895 -40.408 1.00 52.91 443 PRO A C 1
ATOM 3698 O O . PRO A 1 443 ? -11.331 38.499 -41.421 1.00 52.91 443 PRO A O 1
ATOM 3701 N N . HIS A 1 444 ? -9.611 38.346 -40.006 1.00 54.00 444 HIS A N 1
ATOM 3702 C CA . HIS A 1 444 ? -8.915 37.293 -40.767 1.00 54.00 444 HIS A CA 1
ATOM 3703 C C . HIS A 1 444 ? -8.332 36.145 -39.921 1.00 54.00 444 HIS A C 1
ATOM 3705 O O . HIS A 1 444 ? -7.803 35.205 -40.498 1.00 54.00 444 HIS A O 1
ATOM 3711 N N . ASP A 1 445 ? -8.450 36.177 -38.588 1.00 56.25 445 ASP A N 1
ATOM 3712 C CA . ASP A 1 445 ? -7.778 35.222 -37.682 1.00 56.25 445 ASP A CA 1
ATOM 3713 C C . ASP A 1 445 ? -8.804 34.451 -36.837 1.00 56.25 445 ASP A C 1
ATOM 3715 O O . ASP A 1 445 ? -8.838 34.480 -35.599 1.00 56.25 445 ASP A O 1
ATOM 3719 N N . TYR A 1 446 ? -9.732 33.814 -37.546 1.00 64.06 446 TYR A N 1
ATOM 3720 C CA . TYR A 1 446 ? -10.848 33.103 -36.951 1.00 64.06 446 TYR A CA 1
ATOM 3721 C C . TYR A 1 446 ? -10.375 31.720 -36.525 1.00 64.06 446 TYR A C 1
ATOM 3723 O O . TYR A 1 446 ? -10.128 30.863 -37.351 1.00 64.06 446 TYR A O 1
ATOM 3731 N N . GLN A 1 447 ? -10.252 31.497 -35.231 1.00 69.06 447 GLN A N 1
ATOM 3732 C CA . GLN A 1 447 ? -10.129 30.173 -34.636 1.00 69.06 447 GLN A CA 1
ATOM 3733 C C . GLN A 1 447 ? -8.895 29.329 -35.021 1.00 69.06 447 GLN A C 1
ATOM 3735 O O . GLN A 1 447 ? -8.790 28.763 -36.107 1.00 69.06 447 GLN A O 1
ATOM 3740 N N . HIS A 1 448 ? -8.014 29.126 -34.042 1.00 76.69 448 HIS A N 1
ATOM 3741 C CA . HIS A 1 448 ? -6.962 28.114 -34.123 1.00 76.69 448 HIS A CA 1
ATOM 3742 C C . HIS A 1 448 ? -7.303 26.959 -33.189 1.00 76.69 448 HIS A C 1
ATOM 3744 O O . HIS A 1 448 ? -7.493 27.157 -31.988 1.00 76.69 448 HIS A O 1
ATOM 3750 N N . SER A 1 449 ? -7.387 25.751 -33.739 1.00 80.69 449 SER A N 1
ATOM 3751 C CA . SER A 1 449 ? -7.473 24.528 -32.937 1.00 80.69 449 SER A CA 1
ATOM 3752 C C . SER A 1 449 ? -6.104 23.864 -32.947 1.00 80.69 449 SER A C 1
ATOM 3754 O O . SER A 1 449 ? -5.656 23.408 -33.993 1.00 80.69 449 SER A O 1
ATOM 3756 N N . TYR A 1 450 ? -5.430 23.854 -31.805 1.00 78.81 450 TYR A N 1
ATOM 3757 C CA . TYR A 1 450 ? -4.109 23.268 -31.621 1.00 78.81 450 TYR A CA 1
ATOM 3758 C C . TYR A 1 450 ? -4.215 21.803 -31.220 1.00 78.81 450 TYR A C 1
ATOM 3760 O O . TYR A 1 450 ? -5.024 21.437 -30.365 1.00 78.81 450 TYR A O 1
ATOM 3768 N N . TYR A 1 451 ? -3.351 20.983 -31.800 1.00 79.81 451 TYR A N 1
ATOM 3769 C CA . TYR A 1 451 ? -3.259 19.553 -31.577 1.00 79.81 451 TYR A CA 1
ATOM 3770 C C . TYR A 1 451 ? -1.798 19.140 -31.377 1.00 79.81 451 TYR A C 1
ATOM 3772 O O . TYR A 1 451 ? -0.879 19.743 -31.934 1.00 79.81 451 TYR A O 1
ATOM 3780 N N . LYS A 1 452 ? -1.595 18.076 -30.605 1.00 79.00 452 LYS A N 1
ATOM 3781 C CA . LYS A 1 452 ? -0.366 17.289 -30.586 1.00 79.00 452 LYS A CA 1
ATOM 3782 C C . LYS A 1 452 ? -0.534 16.117 -31.544 1.00 79.00 452 LYS A C 1
ATOM 3784 O O . LYS A 1 452 ? -1.578 15.463 -31.544 1.00 79.00 452 LYS A O 1
ATOM 3789 N N . ASP A 1 453 ? 0.498 15.882 -32.335 1.00 81.38 453 ASP A N 1
ATOM 3790 C CA . ASP A 1 453 ? 0.629 14.737 -33.221 1.00 81.38 453 ASP A CA 1
ATOM 3791 C C . ASP A 1 453 ? 1.907 13.975 -32.882 1.00 81.38 453 ASP A C 1
ATOM 3793 O O . ASP A 1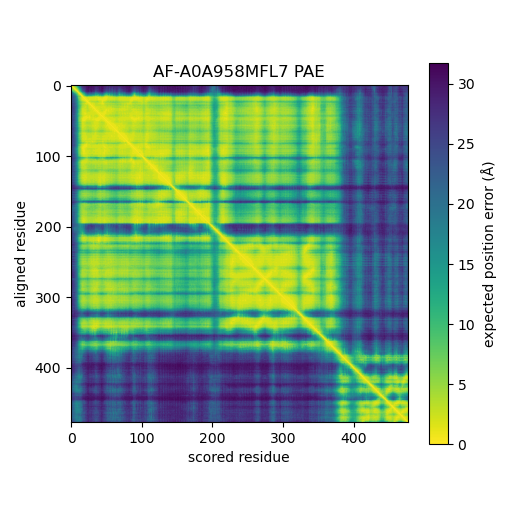 453 ? 2.951 14.585 -32.673 1.00 81.38 453 ASP A O 1
ATOM 3797 N N . PHE A 1 454 ? 1.833 12.650 -32.810 1.00 71.44 454 PHE A N 1
ATOM 3798 C CA . PHE A 1 454 ? 3.008 11.807 -32.625 1.00 71.44 454 PHE A CA 1
ATOM 3799 C C . PHE A 1 454 ? 3.212 10.965 -33.880 1.00 71.44 454 PHE A C 1
ATOM 3801 O O . PHE A 1 454 ? 2.542 9.953 -34.088 1.00 71.44 454 PHE A O 1
ATOM 3808 N N . HIS A 1 455 ? 4.148 11.389 -34.723 1.00 69.50 455 HIS A N 1
ATOM 3809 C CA . HIS A 1 455 ? 4.410 10.761 -36.011 1.00 69.50 455 HIS A CA 1
ATOM 3810 C C . HIS A 1 455 ? 5.914 10.541 -36.198 1.00 69.50 455 HIS A C 1
ATOM 3812 O O . HIS A 1 455 ? 6.723 11.418 -35.911 1.00 69.50 455 HIS A O 1
ATOM 3818 N N . ASN A 1 456 ? 6.317 9.350 -36.656 1.00 66.06 456 ASN A N 1
ATOM 3819 C CA . ASN A 1 456 ? 7.727 8.978 -36.867 1.00 66.06 456 ASN A CA 1
ATOM 3820 C C . ASN A 1 456 ? 8.650 9.221 -35.655 1.00 66.06 456 ASN A C 1
ATOM 3822 O O . ASN A 1 456 ? 9.788 9.656 -35.816 1.00 66.06 456 ASN A O 1
ATOM 3826 N N . LYS A 1 457 ? 8.167 8.907 -34.443 1.00 62.94 457 LYS A N 1
ATOM 3827 C CA . LYS A 1 457 ? 8.845 9.156 -33.153 1.00 62.94 457 LYS A CA 1
ATOM 3828 C C . LYS A 1 457 ? 9.025 10.636 -32.794 1.00 62.94 457 LYS A C 1
ATOM 3830 O O . LYS A 1 457 ? 9.651 10.919 -31.787 1.00 62.94 457 LYS A O 1
ATOM 3835 N N . GLN A 1 458 ? 8.458 11.557 -33.568 1.00 72.94 458 GLN A N 1
ATOM 3836 C CA . GLN A 1 458 ? 8.479 12.985 -33.279 1.00 72.94 458 GLN A CA 1
ATOM 3837 C C . GLN A 1 458 ? 7.132 13.419 -32.711 1.00 72.94 458 GLN A C 1
ATOM 3839 O O . GLN A 1 458 ? 6.084 13.095 -33.270 1.00 72.94 458 GLN A O 1
ATOM 3844 N N . LEU A 1 459 ? 7.163 14.199 -31.635 1.00 75.38 459 LEU A N 1
ATOM 3845 C CA . LEU A 1 459 ? 5.989 14.901 -31.130 1.00 75.38 459 LEU A CA 1
ATOM 3846 C C . LEU A 1 459 ? 5.918 16.277 -31.799 1.00 75.38 459 LEU A C 1
ATOM 3848 O O . LEU A 1 459 ? 6.822 17.092 -31.649 1.00 75.38 459 LEU A O 1
ATOM 3852 N N . ARG A 1 460 ? 4.852 16.540 -32.546 1.00 81.12 460 ARG A N 1
ATOM 3853 C CA . ARG A 1 460 ? 4.608 17.769 -33.304 1.00 81.12 460 ARG A CA 1
ATOM 3854 C C . ARG A 1 460 ? 3.441 18.538 -32.694 1.00 81.12 460 ARG A C 1
ATOM 3856 O O . ARG A 1 460 ? 2.458 17.949 -32.254 1.00 81.12 460 ARG A O 1
ATOM 3863 N N . TRP A 1 461 ? 3.539 19.862 -32.695 1.00 83.25 461 TRP A N 1
ATOM 3864 C CA . TRP A 1 461 ? 2.447 20.777 -32.374 1.00 83.25 461 TRP A CA 1
ATOM 3865 C C . TRP A 1 461 ? 1.936 21.356 -33.675 1.00 83.25 461 TRP A C 1
ATOM 3867 O O . TRP A 1 461 ? 2.641 22.098 -34.366 1.00 83.25 461 TRP A O 1
ATOM 3877 N N . VAL A 1 462 ? 0.699 21.007 -33.987 1.00 86.25 462 VAL A N 1
ATOM 3878 C CA . VAL A 1 462 ? 0.041 21.365 -35.234 1.00 86.25 462 VAL A CA 1
ATOM 3879 C C . VAL A 1 462 ? -1.222 22.141 -34.916 1.00 86.25 462 VAL A C 1
ATOM 3881 O O . VAL A 1 462 ? -1.817 21.962 -33.855 1.00 86.25 462 VAL A O 1
ATOM 3884 N N . PHE A 1 463 ? -1.655 23.018 -35.805 1.00 84.94 463 PHE A N 1
ATOM 3885 C CA . PHE A 1 463 ? -2.939 23.679 -35.652 1.00 84.94 463 PHE A CA 1
ATOM 3886 C C . PHE A 1 463 ? -3.725 23.668 -36.944 1.00 84.94 463 PHE A C 1
ATOM 3888 O O . PHE A 1 463 ? -3.167 23.679 -38.039 1.00 84.94 463 PHE A O 1
ATOM 3895 N N . GLN A 1 464 ? -5.039 23.660 -36.775 1.00 84.56 464 GLN A N 1
ATOM 3896 C CA . GLN A 1 464 ? -5.986 23.876 -37.846 1.00 84.56 464 GLN A CA 1
ATOM 3897 C C . GLN A 1 464 ? -6.473 25.321 -37.785 1.00 84.56 464 GLN A C 1
ATOM 3899 O O . GLN A 1 464 ? -6.879 25.785 -36.712 1.00 84.56 464 GLN A O 1
ATOM 3904 N N . ASN A 1 465 ? -6.416 26.025 -38.914 1.00 83.31 465 ASN A N 1
ATOM 3905 C CA . ASN A 1 465 ? -7.002 27.359 -39.044 1.00 83.31 465 ASN A CA 1
ATOM 3906 C C . ASN A 1 465 ? -8.520 27.290 -39.313 1.00 83.31 465 ASN A C 1
ATOM 3908 O O . ASN A 1 465 ? -9.101 26.211 -39.457 1.00 83.31 465 ASN A O 1
ATOM 3912 N N . SER A 1 466 ? -9.169 28.451 -39.422 1.00 77.31 466 SER A N 1
ATOM 3913 C CA . SER A 1 466 ? -10.602 28.580 -39.757 1.00 77.31 466 SER A CA 1
ATOM 3914 C C . SER A 1 466 ? -10.995 27.930 -41.072 1.00 77.31 466 SER A C 1
ATOM 3916 O O . SER A 1 466 ? -12.134 27.493 -41.222 1.00 77.31 466 SER A O 1
ATOM 3918 N N . PHE A 1 467 ? -10.078 27.918 -42.035 1.00 78.38 467 PHE A N 1
ATOM 3919 C CA . PHE A 1 467 ? -10.303 27.398 -43.380 1.00 78.38 467 PHE A CA 1
ATOM 3920 C C . PHE A 1 467 ? -10.110 25.879 -43.455 1.00 78.38 467 PHE A C 1
ATOM 3922 O O . PHE A 1 467 ? -10.325 25.278 -44.503 1.00 78.38 467 PHE A O 1
ATOM 3929 N N . GLY A 1 468 ? -9.756 25.244 -42.334 1.00 76.06 468 GLY A N 1
ATOM 3930 C CA . GLY A 1 468 ? -9.548 23.807 -42.238 1.00 76.06 468 GLY A CA 1
ATOM 3931 C C . GLY A 1 468 ? -8.145 23.348 -42.637 1.00 76.06 468 GLY A C 1
ATOM 3932 O O . GLY A 1 468 ? -7.895 22.142 -42.601 1.00 76.06 468 GLY A O 1
ATOM 3933 N N . GLU A 1 469 ? -7.244 24.275 -42.965 1.00 84.44 469 GLU A N 1
ATOM 3934 C CA . GLU A 1 469 ? -5.859 24.015 -43.361 1.00 84.44 469 GLU A CA 1
ATOM 3935 C C . GLU A 1 469 ? -4.985 23.707 -42.139 1.00 84.44 469 GLU A C 1
ATOM 3937 O O . GLU A 1 469 ? -5.176 24.274 -41.057 1.00 84.44 469 GLU A O 1
ATOM 3942 N N . TRP A 1 470 ? -4.013 22.811 -42.324 1.00 84.25 470 TRP A N 1
ATOM 3943 C CA . TRP A 1 470 ? -3.150 22.302 -41.262 1.00 84.25 470 TRP A CA 1
ATOM 3944 C C . TRP A 1 470 ? -1.742 22.873 -41.348 1.00 84.25 470 TRP A C 1
ATOM 3946 O O . TRP A 1 470 ? -1.103 22.849 -42.401 1.00 84.25 470 TRP A O 1
ATOM 3956 N N . PHE A 1 471 ? -1.238 23.329 -40.206 1.00 84.94 471 PHE A N 1
ATOM 3957 C CA . PHE A 1 471 ? 0.105 23.875 -40.087 1.00 84.94 471 PHE A CA 1
ATOM 3958 C C . PHE A 1 471 ? 0.854 23.233 -38.929 1.00 84.94 471 PHE A C 1
ATOM 3960 O O . PHE A 1 471 ? 0.313 23.081 -37.837 1.00 84.94 471 PHE A O 1
ATOM 3967 N N . GLU A 1 472 ? 2.125 22.926 -39.147 1.00 85.38 472 GLU A N 1
ATOM 3968 C CA . GLU A 1 472 ? 3.077 22.570 -38.108 1.00 85.38 472 GLU A CA 1
ATOM 3969 C C . GLU A 1 472 ? 3.727 23.843 -37.562 1.00 85.38 472 GLU A C 1
ATOM 3971 O O . GLU A 1 472 ? 4.277 24.659 -38.307 1.00 85.38 472 GLU A O 1
ATOM 3976 N N . GLN A 1 473 ? 3.681 24.017 -36.244 1.00 81.62 473 GLN A N 1
ATOM 3977 C CA . GLN A 1 473 ? 4.264 25.179 -35.579 1.00 81.62 473 GLN A CA 1
ATOM 3978 C C . GLN A 1 473 ? 5.518 24.832 -34.775 1.00 81.62 473 GLN A C 1
ATOM 3980 O O . GLN A 1 473 ? 6.398 25.682 -34.626 1.00 81.62 473 GLN A O 1
ATOM 3985 N N . ALA A 1 474 ? 5.629 23.601 -34.271 1.00 79.75 474 ALA A N 1
ATOM 3986 C CA . ALA A 1 474 ? 6.773 23.176 -33.475 1.00 79.75 474 ALA A CA 1
ATOM 3987 C C . ALA A 1 474 ? 6.904 21.646 -33.406 1.00 79.75 474 ALA A C 1
ATOM 3989 O O . ALA A 1 474 ? 5.930 20.937 -33.651 1.00 79.75 474 ALA A O 1
ATOM 3990 N N . PHE A 1 475 ? 8.076 21.136 -33.018 1.00 77.50 475 PHE A N 1
ATOM 3991 C CA . PHE A 1 475 ? 8.317 19.698 -32.855 1.00 77.50 475 PHE A CA 1
ATOM 3992 C C . PHE A 1 475 ? 9.359 19.361 -31.769 1.00 77.50 475 PHE A C 1
ATOM 3994 O O . PHE A 1 475 ? 10.140 20.206 -31.322 1.00 77.50 475 PHE A O 1
ATOM 4001 N N . TYR A 1 476 ? 9.348 18.102 -31.332 1.00 74.88 476 TYR A N 1
ATOM 4002 C CA . TYR A 1 476 ? 10.220 17.471 -30.340 1.00 74.88 476 TYR A CA 1
ATOM 4003 C C . TYR A 1 476 ? 10.620 16.073 -30.849 1.00 74.88 476 TYR A C 1
ATOM 4005 O O . TYR A 1 476 ? 9.784 15.385 -31.438 1.00 74.88 476 TYR A O 1
ATOM 4013 N N . TYR A 1 477 ? 11.888 15.688 -30.668 1.00 60.81 477 TYR A N 1
ATOM 4014 C CA . TYR A 1 477 ? 12.467 14.422 -31.148 1.00 60.81 477 TYR A CA 1
ATOM 4015 C C . TYR A 1 477 ? 12.407 13.290 -30.130 1.00 60.81 477 TYR A C 1
ATOM 4017 O O . TYR A 1 477 ? 12.528 13.588 -28.923 1.00 60.81 477 TYR A O 1
#

Secondary structure (DSSP, 8-state):
-----------SPPP--EEEEEESSPPPGGGTTTS-SEEEEEETTEEEEE-TTTHHHHHHHHHHHT--HHHHHHHHHHHH--S-EEEEEESSHHHHHHHHT-TT--EEEETTSHHHHHHGGG--HHHHHHHHHHHHHHHHHH-----HHHHHHHHHHHHHHHHH-S--GGGGTTS-HHHHHHHH-HHHHHHHHHHH------SSTTSTT----TTS---PPPPSS--EEEEEEEEEE--HHHHHHHHHHHHHHHHTTS-TTEEEEEEEEEEEETTS-EEEEEEEEEEEE-TTTS-TT-HHHHHHHHHHHHHHHHHHHHHTTTS---SSPPEEEEEEEEEEEEE--GGGHHHHHTT--HHHHHHHHHHHH-SSPPP---------HHHHHHHHTT-SSPPPGGGTTGGGGG--SEEEEEEEEPPS-----EEEEEE---TTT-TT---EEEEEEEETTEEEEEEE-TTS-EEEEEEE-

Nearest PDB structures (foldseek):
  4irc-assembly1_F  TM=3.414E-01  e=2.208E-04  Escherichia coli K-12
  7nv1-assembly1_A  TM=3.002E-01  e=3.389E-04  Homo sapiens
  3mfh-assembly1_A  TM=3.027E-01  e=4.924E-03  Saccharomyces cerevisiae
  3mfi-assembly1_A  TM=2.948E-01  e=3.385E-03  Saccharomyces cerevisiae
  3ohb-assembly1_A  TM=2.868E-01  e=3.042E-03  Saccharomyces cerevisiae

Sequence (477 aa):
MNKAISLSFHGRPAPQRFVVIHSESPLPEELCFLLSPQLMIWSDRCFIFDLDPSLRYWQWQSEQQNLELFEVFDQILNDLIKTPFTACFCQHPFQGLLFASYDLFLGSILYSSSLAQNHFKDFSWDLWISTFQSFLKKQKEFKKTDKDKTQSKLKQMQRSLERLGSLGPNEFRHVEASAIERRYGQGIAQAWRWTFQESQVSDLPLFRNYVDLDGFPWRDHKPTSPPKARRLLDYPLSQWEAILTLLQEDLAKVKAQIAPSIFVQKFEWHLTFYNLEKKTLEVSFRNPHNLNSDGEGFPTTCAQFYYAYDELCQQMQSQNQDLDLPDHSPIIEWDLELTGFLHHPESMTAFWSSSQKETELSILDLENRLPVRLERYQIEADFLVHKSFKDFLKDKSGPPLTTWQLAGRHRPLFIHKKPMAMLDEPFQKQLCEKVISPWWQSPHDYQHSYYKDFHNKQLRWVFQNSFGEWFEQAFYY